Protein AF-A0A2T1E3C3-F1 (afdb_monomer_lite)

Sequence (428 aa):
MVKRLLPGGATRNLRRSLSRRQPLQRYWLIGTTAIALSVMVATPLRAATTTKIAGFFGLPIPNLPIPGGSVEDLLKGAVVDQAVKALGSTLKDDAPIESSSQATFPTVNQLPGTAFKPKAMPTTLMAQLRNATDGAVALQPGDYRIPVNVFCMKVSAHSPAGHRYLLAPLKGKWADIIVALNARSAGTTIPHPQLQVLSWNLQAGMKYEELATEQRAIVDQLLPDYKPRLSRSFYEQIESTWSQLSGTVPGLPSMDSALGRLGDVGSAIVTLRQTRDTLLRYGNNFEALSNALVLPGQANTPSDGANTPWSQISPRVYARLMTKGTYADPGELQIRVTVEAPVGLRDRHLVATTDLAGLNLAGLDLAAMPVKVPLAGLVGDPQDSSVQPLSMSPKPEDKDEDESGSGSLQIQERGFSGPQPPAPLNQV

Foldseek 3Di:
DDDDDDDDDDDDDDDDDDDDDDDDDDDDDDDDDDDDDDDDDDDPPPDDPFDDQQDQQFFDADGDDDDDDDPVVVLVVVLLVVLLVLLSCLCRAQQLWGDFLVFFFDFDPDDPDDPADADEDPPCQLVQLLPDQLSKDWDAFHKHKFKWQKEFLHFAAWAAAFFAFGKGFIDHPNLSVQLQLQSNCAAPPPDPLQSNLLNLCSSLQAALVLADPSSNVSCVVRPVVCNVVSHDGSLNVSQVSVVVSPVVRPPDDHLVVCLVVSRSSSVVSVVSVVSSVQCSVCRSPSVSSCPVGYDPDLDHDNDNSVPHTWGPPDQFKTWGWTGRHISRDMIIIMMGGALDRPPVVPPPPPPPPVVPVPDPCVPPSSSGGIDMDNQQRMKGDSSDSNHTIIGIHGYPDPPCCVPPPDPPPPVVPPDDPDDDDPDDDDDD

pLDDT: mean 75.37, std 24.37, range [26.34, 98.62]

Structure (mmCIF, N/CA/C/O backbone):
data_AF-A0A2T1E3C3-F1
#
_entry.id   AF-A0A2T1E3C3-F1
#
loop_
_atom_site.group_PDB
_atom_site.id
_atom_site.type_symbol
_atom_site.label_atom_id
_atom_site.label_alt_id
_atom_site.label_comp_id
_atom_site.label_asym_id
_atom_site.label_entity_id
_atom_site.label_seq_id
_atom_site.pdbx_PDB_ins_code
_atom_site.Cartn_x
_atom_site.Cartn_y
_atom_site.Cartn_z
_atom_site.occupancy
_atom_site.B_iso_or_equiv
_atom_site.auth_seq_id
_atom_site.auth_comp_id
_atom_site.auth_asym_id
_atom_site.auth_atom_id
_atom_site.pdbx_PDB_model_num
ATOM 1 N N . MET A 1 1 ? 68.743 18.222 -36.028 1.00 43.31 1 MET A N 1
ATOM 2 C CA . MET A 1 1 ? 68.999 18.192 -34.566 1.00 43.31 1 MET A CA 1
ATOM 3 C C . MET A 1 1 ? 67.840 17.435 -33.923 1.00 43.31 1 MET A C 1
ATOM 5 O O . MET A 1 1 ? 66.762 17.994 -33.891 1.00 43.31 1 MET A O 1
ATOM 9 N N . VAL A 1 2 ? 67.827 16.133 -33.612 1.00 39.84 2 VAL A N 1
ATOM 10 C CA . VAL A 1 2 ? 68.773 15.140 -33.044 1.00 39.84 2 VAL A CA 1
ATOM 11 C C . VAL A 1 2 ? 69.183 15.383 -31.584 1.00 39.84 2 VAL A C 1
ATOM 13 O O . VAL A 1 2 ? 70.136 16.116 -31.344 1.00 39.84 2 VAL A O 1
ATOM 16 N N . LYS A 1 3 ? 68.490 14.687 -30.661 1.00 41.00 3 LYS A N 1
ATOM 17 C CA . LYS A 1 3 ? 68.946 13.904 -29.469 1.00 41.00 3 LYS A CA 1
ATOM 18 C C . LYS A 1 3 ? 67.699 13.649 -28.590 1.00 41.00 3 LYS A C 1
ATOM 20 O O . LYS A 1 3 ? 67.070 14.617 -28.201 1.00 41.00 3 LYS A O 1
ATOM 25 N N . ARG A 1 4 ? 67.130 12.450 -28.368 1.00 51.53 4 ARG A N 1
ATOM 26 C CA . ARG A 1 4 ? 67.607 11.119 -27.903 1.00 51.53 4 ARG A CA 1
ATOM 27 C C . ARG A 1 4 ? 68.332 11.156 -26.547 1.00 51.53 4 ARG A C 1
ATOM 29 O O . ARG A 1 4 ? 69.470 11.608 -26.516 1.00 51.53 4 ARG A O 1
ATOM 36 N N . LEU A 1 5 ? 67.713 10.588 -25.497 1.00 42.06 5 LEU A N 1
ATOM 37 C CA . LEU A 1 5 ? 68.139 9.349 -24.799 1.00 42.06 5 LEU A CA 1
ATOM 38 C C . LEU A 1 5 ? 67.213 8.985 -23.601 1.00 42.06 5 LEU A C 1
ATOM 40 O O . LEU A 1 5 ? 66.893 9.824 -22.770 1.00 42.06 5 LEU A O 1
ATOM 44 N N . LEU A 1 6 ? 66.801 7.710 -23.578 1.00 49.75 6 LEU A N 1
ATOM 45 C CA . LEU A 1 6 ? 66.199 6.884 -22.501 1.00 49.75 6 LEU A CA 1
ATOM 46 C C . LEU A 1 6 ? 67.330 6.322 -21.571 1.00 49.75 6 LEU A C 1
ATOM 48 O O . LEU A 1 6 ? 68.472 6.723 -21.799 1.00 49.75 6 LEU A O 1
ATOM 52 N N . PRO A 1 7 ? 67.188 5.235 -20.755 1.00 63.25 7 PRO A N 1
ATOM 53 C CA . PRO A 1 7 ? 66.154 4.700 -19.823 1.00 63.25 7 PRO A CA 1
ATOM 54 C C . PRO A 1 7 ? 66.758 4.207 -18.461 1.00 63.25 7 PRO A C 1
ATOM 56 O O . PRO A 1 7 ? 67.967 4.243 -18.256 1.00 63.25 7 PRO A O 1
ATOM 59 N N . GLY A 1 8 ? 65.945 3.604 -17.575 1.00 31.98 8 GLY A N 1
ATOM 60 C CA . GLY A 1 8 ? 66.390 2.601 -16.578 1.00 31.98 8 GLY A CA 1
ATOM 61 C C . GLY A 1 8 ? 65.498 2.570 -15.326 1.00 31.98 8 GLY A C 1
ATOM 62 O O . GLY A 1 8 ? 65.123 3.621 -14.836 1.00 31.98 8 GLY A O 1
ATOM 63 N N . GLY A 1 9 ? 65.074 1.448 -14.743 1.00 35.84 9 GLY A N 1
ATOM 64 C CA . GLY A 1 9 ? 65.361 0.035 -14.964 1.00 35.84 9 GLY A CA 1
ATOM 65 C C . GLY A 1 9 ? 64.411 -0.822 -14.109 1.00 35.84 9 GLY A C 1
ATOM 66 O O . GLY A 1 9 ? 63.765 -0.335 -13.184 1.00 35.84 9 GLY A O 1
ATOM 67 N N . ALA A 1 10 ? 64.300 -2.096 -14.475 1.00 39.47 10 ALA A N 1
ATOM 68 C CA . ALA A 1 10 ? 63.389 -3.087 -13.912 1.00 39.47 10 ALA A CA 1
ATOM 69 C C . ALA A 1 10 ? 64.078 -4.045 -12.916 1.00 39.47 10 ALA A C 1
ATOM 71 O O . ALA A 1 10 ? 65.303 -4.066 -12.802 1.00 39.47 10 ALA A O 1
ATOM 72 N N . THR A 1 11 ? 63.258 -4.953 -12.361 1.00 39.91 11 THR A N 1
ATOM 73 C CA . THR A 1 11 ? 63.547 -6.200 -11.606 1.00 39.91 11 THR A CA 1
ATOM 74 C C . THR A 1 11 ? 63.583 -6.038 -10.072 1.00 39.91 11 THR A C 1
ATOM 76 O O . THR A 1 11 ? 64.089 -5.050 -9.572 1.00 39.91 11 THR A O 1
ATOM 79 N N . ARG A 1 12 ? 63.041 -6.945 -9.240 1.00 40.31 12 ARG A N 1
ATOM 80 C CA . ARG A 1 12 ? 62.985 -8.412 -9.363 1.00 40.31 12 ARG A CA 1
ATOM 81 C C . ARG A 1 12 ? 61.947 -9.049 -8.408 1.00 40.31 12 ARG A C 1
ATOM 83 O O . ARG A 1 12 ? 61.615 -8.504 -7.365 1.00 40.31 12 ARG A O 1
ATOM 90 N N . ASN A 1 13 ? 61.504 -10.238 -8.815 1.00 38.12 13 ASN A N 1
ATOM 91 C CA . ASN A 1 13 ? 60.530 -11.162 -8.225 1.00 38.12 13 ASN A CA 1
ATOM 92 C C . ASN A 1 13 ? 60.953 -11.881 -6.918 1.00 38.12 13 ASN A C 1
ATOM 94 O O . ASN A 1 13 ? 62.138 -11.968 -6.608 1.00 38.12 13 ASN A O 1
ATOM 98 N N . LEU A 1 14 ? 59.950 -12.579 -6.348 1.00 39.97 14 LEU A N 1
ATOM 99 C CA . LEU A 1 14 ? 59.961 -13.892 -5.657 1.00 39.97 14 LEU A CA 1
ATOM 100 C C . LEU A 1 14 ? 59.966 -13.949 -4.119 1.00 39.97 14 LEU A C 1
ATOM 102 O O . LEU A 1 14 ? 60.965 -13.643 -3.477 1.00 39.97 14 LEU A O 1
ATOM 106 N N . ARG A 1 15 ? 58.880 -14.560 -3.597 1.00 35.09 15 ARG A N 1
ATOM 107 C CA . ARG A 1 15 ? 58.702 -15.459 -2.419 1.00 35.09 15 ARG A CA 1
ATOM 108 C C . ARG A 1 15 ? 57.374 -15.094 -1.733 1.00 35.09 15 ARG A C 1
ATOM 110 O O . ARG A 1 15 ? 57.109 -13.925 -1.542 1.00 35.09 15 ARG A O 1
ATOM 117 N N . ARG A 1 16 ? 56.477 -15.987 -1.314 1.00 37.59 16 ARG A N 1
ATOM 118 C CA . ARG A 1 16 ? 56.491 -17.433 -1.049 1.00 37.59 16 ARG A CA 1
ATOM 119 C C . ARG A 1 16 ? 55.031 -17.903 -1.036 1.00 37.59 16 ARG A C 1
ATOM 121 O O . ARG A 1 16 ? 54.165 -17.201 -0.525 1.00 37.59 16 ARG A O 1
ATOM 128 N N . SER A 1 17 ? 54.791 -19.100 -1.551 1.00 40.47 17 SER A N 1
ATOM 129 C CA . SER A 1 17 ? 53.512 -19.797 -1.487 1.00 40.47 17 SER A CA 1
ATOM 130 C C . SER A 1 17 ? 53.459 -20.779 -0.309 1.00 40.47 17 SER A C 1
ATOM 132 O O . SER A 1 17 ? 54.470 -21.402 0.009 1.00 40.47 17 SER A O 1
ATOM 134 N N . LEU A 1 18 ? 52.230 -21.009 0.162 1.00 39.06 18 LEU A N 1
ATOM 135 C CA . LEU A 1 18 ? 51.668 -22.247 0.724 1.00 39.06 18 LEU A CA 1
ATOM 136 C C . LEU A 1 18 ? 51.805 -22.579 2.221 1.00 39.06 18 LEU A C 1
ATOM 138 O O . LEU A 1 18 ? 52.882 -22.617 2.805 1.00 39.06 18 LEU A O 1
ATOM 142 N N . SER A 1 19 ? 50.638 -23.021 2.719 1.00 38.38 19 SER A N 1
ATOM 143 C CA . SER A 1 19 ? 50.388 -24.071 3.718 1.00 38.38 19 SER A CA 1
ATOM 144 C C . SER A 1 19 ? 49.860 -23.605 5.080 1.00 38.38 19 SER A C 1
ATOM 146 O O . SER A 1 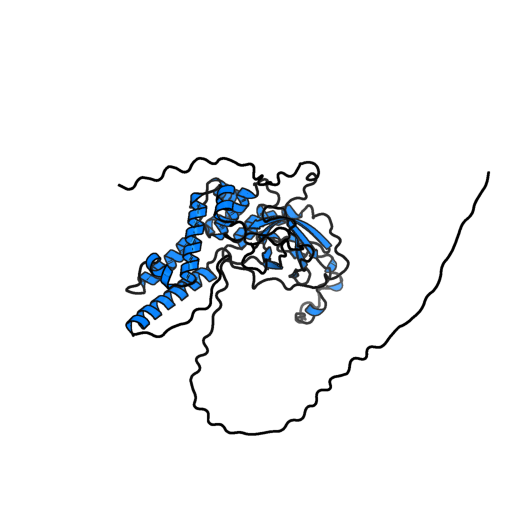19 ? 50.578 -23.620 6.078 1.00 38.38 19 SER A O 1
ATOM 148 N N . ARG A 1 20 ? 48.548 -23.331 5.161 1.00 38.62 20 ARG A N 1
ATOM 149 C CA . ARG A 1 20 ? 47.783 -23.480 6.411 1.00 38.62 20 ARG A CA 1
ATOM 150 C C . ARG A 1 20 ? 46.943 -24.755 6.333 1.00 38.62 20 ARG A C 1
ATOM 152 O O . ARG A 1 20 ? 45.959 -24.821 5.607 1.00 38.62 20 ARG A O 1
ATOM 159 N N . ARG A 1 21 ? 47.386 -25.771 7.076 1.00 39.78 21 ARG A N 1
ATOM 160 C CA . ARG A 1 21 ? 46.647 -27.000 7.378 1.00 39.78 21 ARG A CA 1
ATOM 161 C C . ARG A 1 21 ? 45.527 -26.668 8.371 1.00 39.78 21 ARG A C 1
ATOM 163 O O . ARG A 1 21 ? 45.810 -26.099 9.422 1.00 39.78 21 ARG A O 1
ATOM 170 N N . GLN A 1 22 ? 44.288 -27.032 8.051 1.00 47.81 22 GLN A N 1
ATOM 171 C CA . GLN A 1 22 ? 43.208 -27.166 9.033 1.00 47.81 22 GLN A CA 1
ATOM 172 C C . GLN A 1 22 ? 43.252 -28.580 9.636 1.00 47.81 22 GLN A C 1
ATOM 174 O O . GLN A 1 22 ? 43.461 -29.536 8.885 1.00 47.81 22 GLN A O 1
ATOM 179 N N . PRO A 1 23 ? 43.062 -28.752 10.955 1.00 46.34 23 PRO A N 1
ATOM 180 C CA . PRO A 1 23 ? 42.871 -30.069 11.538 1.00 46.34 23 PRO A CA 1
ATOM 181 C C . PRO A 1 23 ? 41.402 -30.508 11.473 1.00 46.34 23 PRO A C 1
ATOM 183 O O . PRO A 1 23 ? 40.484 -29.774 11.832 1.00 46.34 23 PRO A O 1
ATOM 186 N N . LEU A 1 24 ? 41.231 -31.753 11.033 1.00 36.56 24 LEU A N 1
ATOM 187 C CA . LEU A 1 24 ? 40.022 -32.567 11.089 1.00 36.56 24 LEU A CA 1
ATOM 188 C C . LEU A 1 24 ? 39.558 -32.752 12.543 1.00 36.56 24 LEU A C 1
ATOM 190 O O . LEU A 1 24 ? 40.286 -33.337 13.346 1.00 36.56 24 LEU A O 1
ATOM 194 N N . GLN A 1 25 ? 38.332 -32.336 12.868 1.00 36.66 25 GLN A N 1
ATOM 195 C CA . GLN A 1 25 ? 37.630 -32.831 14.052 1.00 36.66 25 GLN A CA 1
ATOM 196 C C . GLN A 1 25 ? 36.914 -34.138 13.696 1.00 36.66 25 GLN A C 1
ATOM 198 O O . GLN A 1 25 ? 35.995 -34.171 12.881 1.00 36.66 25 GLN A O 1
ATOM 203 N N . ARG A 1 26 ? 37.393 -35.231 14.294 1.00 37.50 26 ARG A N 1
ATOM 204 C CA . ARG A 1 26 ? 36.762 -36.552 14.287 1.00 37.50 26 ARG A CA 1
ATOM 205 C C . ARG A 1 26 ? 35.741 -36.615 15.423 1.00 37.50 26 ARG A C 1
ATOM 207 O O . ARG A 1 26 ? 36.099 -36.384 16.574 1.00 37.50 26 ARG A O 1
ATOM 214 N N . TYR A 1 27 ? 34.506 -36.972 15.089 1.00 31.00 27 TYR A N 1
ATOM 215 C CA . TYR A 1 27 ? 33.492 -37.405 16.046 1.00 31.00 27 TYR A CA 1
ATOM 216 C C . TYR A 1 27 ? 33.889 -38.763 16.639 1.00 31.00 27 TYR A C 1
ATOM 218 O O . TYR A 1 27 ? 34.127 -39.717 15.898 1.00 31.00 27 TYR A O 1
ATOM 226 N N . TRP A 1 28 ? 33.941 -38.846 17.968 1.00 28.28 28 TRP A N 1
ATOM 227 C CA . TRP A 1 28 ? 33.910 -40.103 18.711 1.00 28.28 28 TRP A CA 1
ATOM 228 C C . TRP A 1 28 ? 32.479 -40.343 19.194 1.00 28.28 28 TRP A C 1
ATOM 230 O O . TRP A 1 28 ? 31.919 -39.529 19.924 1.00 28.28 28 TRP A O 1
ATOM 240 N N . LEU A 1 29 ? 31.910 -41.469 18.768 1.00 34.97 29 LEU A N 1
ATOM 241 C CA . LEU A 1 29 ? 30.716 -42.086 19.333 1.00 34.97 29 LEU A CA 1
ATOM 242 C C . LEU A 1 29 ? 31.195 -43.127 20.354 1.00 34.97 29 LEU A C 1
ATOM 244 O O . LEU A 1 29 ? 31.812 -44.112 19.958 1.00 34.97 29 LEU A O 1
ATOM 248 N N . ILE A 1 30 ? 30.908 -42.929 21.640 1.00 33.97 30 ILE A N 1
ATOM 249 C CA . ILE A 1 30 ? 30.823 -44.011 22.632 1.00 33.97 30 ILE A CA 1
ATOM 250 C C . ILE A 1 30 ? 29.640 -43.678 23.533 1.00 33.97 30 ILE A C 1
ATOM 252 O O . ILE A 1 30 ? 29.597 -42.618 24.154 1.00 33.97 30 ILE A O 1
ATOM 256 N N . GLY A 1 31 ? 28.666 -44.583 23.557 1.00 29.95 31 GLY A N 1
ATOM 257 C CA . GLY A 1 31 ? 27.571 -44.557 24.509 1.00 29.95 31 GLY A CA 1
ATOM 258 C C . GLY A 1 31 ? 27.966 -45.214 25.824 1.00 29.95 31 GLY A C 1
ATOM 259 O O . GLY A 1 31 ? 28.730 -46.174 25.837 1.00 29.95 31 GLY A O 1
ATOM 260 N N . THR A 1 32 ? 27.360 -44.747 26.909 1.00 30.88 32 THR A N 1
ATOM 261 C CA . THR A 1 32 ? 27.139 -45.544 28.116 1.00 30.88 32 THR A CA 1
ATOM 262 C C . THR A 1 32 ? 25.839 -45.103 28.771 1.00 30.88 32 THR A C 1
ATOM 264 O O . THR A 1 32 ? 25.614 -43.929 29.051 1.00 30.88 32 THR A O 1
ATOM 267 N N . THR A 1 33 ? 24.995 -46.101 28.985 1.00 34.66 33 THR A N 1
ATOM 268 C CA . THR A 1 33 ? 23.789 -46.149 29.804 1.00 34.66 33 THR A CA 1
ATOM 269 C C . THR A 1 33 ? 24.015 -45.680 31.240 1.00 34.66 33 THR A C 1
ATOM 271 O O . THR A 1 33 ? 24.925 -46.166 31.908 1.00 34.66 33 THR A O 1
ATOM 274 N N . ALA A 1 34 ? 23.100 -44.857 31.751 1.00 29.55 34 ALA A N 1
ATOM 275 C CA . ALA A 1 34 ? 22.782 -44.788 33.174 1.00 29.55 34 ALA A CA 1
ATOM 276 C C . ALA A 1 34 ? 21.269 -44.575 33.325 1.00 29.55 34 ALA A C 1
ATOM 278 O O . ALA A 1 34 ? 20.725 -43.543 32.938 1.00 29.55 34 ALA A O 1
ATOM 279 N N . ILE A 1 35 ? 20.594 -45.600 33.847 1.00 34.34 35 ILE A N 1
ATOM 280 C CA . ILE A 1 35 ? 19.197 -45.555 34.276 1.00 34.34 35 ILE A CA 1
ATOM 281 C C . ILE A 1 35 ? 19.195 -44.914 35.664 1.00 34.34 35 ILE A C 1
ATOM 283 O O . ILE A 1 35 ? 19.694 -45.508 36.616 1.00 34.34 35 ILE A O 1
ATOM 287 N N . ALA A 1 36 ? 18.632 -43.714 35.776 1.00 28.28 36 ALA A N 1
ATOM 288 C CA . ALA A 1 36 ? 18.260 -43.114 37.050 1.00 28.28 36 ALA A CA 1
ATOM 289 C C . ALA A 1 36 ? 16.740 -42.919 37.053 1.00 28.28 36 ALA A C 1
ATOM 291 O O . ALA A 1 36 ? 16.203 -42.077 36.333 1.00 28.28 36 ALA A O 1
ATOM 292 N N . LEU A 1 37 ? 16.051 -43.751 37.838 1.00 30.80 37 LEU A N 1
ATOM 293 C CA . LEU A 1 37 ? 14.649 -43.567 38.190 1.00 30.80 37 LEU A CA 1
ATOM 294 C C . LEU A 1 37 ? 14.558 -42.355 39.126 1.00 30.80 37 LEU A C 1
ATOM 296 O O . LEU A 1 37 ? 14.934 -42.445 40.293 1.00 30.80 37 LEU A O 1
ATOM 300 N N . SER A 1 38 ? 14.032 -41.243 38.621 1.00 28.75 38 SER A N 1
ATOM 301 C CA . SER A 1 38 ? 13.602 -40.113 39.443 1.00 28.75 38 SER A CA 1
ATOM 302 C C . SER A 1 38 ? 12.091 -39.981 39.322 1.00 28.75 38 SER A C 1
ATOM 304 O O . SER A 1 38 ? 11.561 -39.654 38.263 1.00 28.75 38 SER A O 1
ATOM 306 N N . VAL A 1 39 ? 11.402 -40.255 40.427 1.00 32.38 39 VAL A N 1
ATOM 307 C CA . VAL A 1 39 ? 9.988 -39.938 40.625 1.00 32.38 39 VAL A CA 1
ATOM 308 C C . VAL A 1 39 ? 9.861 -38.415 40.616 1.00 32.38 39 VAL A C 1
ATOM 310 O O . VAL A 1 39 ? 10.292 -37.754 41.557 1.00 32.38 39 VAL A O 1
ATOM 313 N N . MET A 1 40 ? 9.298 -37.849 39.546 1.00 28.12 40 MET A N 1
ATOM 314 C CA . MET A 1 40 ? 8.889 -36.447 39.515 1.00 28.12 40 MET A CA 1
ATOM 315 C C . MET A 1 40 ? 7.369 -36.346 39.522 1.00 28.12 40 MET A C 1
ATOM 317 O O . MET A 1 40 ? 6.669 -36.854 38.649 1.00 28.12 40 MET A O 1
ATOM 321 N N . VAL A 1 41 ? 6.893 -35.674 40.564 1.00 32.25 41 VAL A N 1
ATOM 322 C CA . VAL A 1 41 ? 5.529 -35.199 40.760 1.00 32.25 41 VAL A CA 1
ATOM 323 C C . VAL A 1 41 ? 5.115 -34.365 39.547 1.00 32.25 41 VAL A C 1
ATOM 325 O O . VAL A 1 41 ? 5.776 -33.387 39.199 1.00 32.25 41 VAL A O 1
ATOM 328 N N . ALA A 1 42 ? 4.018 -34.761 38.901 1.00 29.06 42 ALA A N 1
ATOM 329 C CA . ALA A 1 42 ? 3.424 -34.028 37.795 1.00 29.06 42 ALA A CA 1
ATOM 330 C C . ALA A 1 42 ? 2.947 -32.649 38.278 1.00 29.06 42 ALA A C 1
ATOM 332 O O . ALA A 1 42 ? 1.929 -32.521 38.955 1.00 29.06 42 ALA A O 1
ATOM 333 N N . THR A 1 43 ? 3.690 -31.608 37.915 1.00 31.92 43 THR A N 1
ATOM 334 C CA . THR A 1 43 ? 3.188 -30.234 37.897 1.00 31.92 43 THR A CA 1
ATOM 335 C C . THR A 1 43 ? 2.586 -29.978 36.514 1.00 31.92 43 THR A C 1
ATOM 337 O O . THR A 1 43 ? 3.239 -30.261 35.507 1.00 31.92 43 THR A O 1
ATOM 340 N N . PRO A 1 44 ? 1.352 -29.458 36.404 1.00 32.69 44 PRO A N 1
ATOM 341 C CA . PRO A 1 44 ? 0.822 -29.048 35.116 1.00 32.69 44 PRO A CA 1
ATOM 342 C C . PRO A 1 44 ? 1.501 -27.738 34.701 1.00 32.69 44 PRO A C 1
ATOM 344 O O . PRO A 1 44 ? 1.029 -26.647 35.017 1.00 32.69 44 PRO A O 1
ATOM 347 N N . LEU A 1 45 ? 2.616 -27.834 33.972 1.00 28.52 45 LEU A N 1
ATOM 348 C CA . LEU A 1 45 ? 3.104 -26.719 33.165 1.00 28.52 45 LEU A CA 1
ATOM 349 C C . LEU A 1 45 ? 2.100 -26.489 32.028 1.00 28.52 45 LEU A C 1
ATOM 351 O O . LEU A 1 45 ? 2.133 -27.149 30.990 1.00 28.52 45 LEU A O 1
ATOM 355 N N . ARG A 1 46 ? 1.189 -25.533 32.222 1.00 32.84 46 ARG A N 1
ATOM 356 C CA . ARG A 1 46 ? 0.492 -24.891 31.107 1.00 32.84 46 ARG A CA 1
ATOM 357 C C . ARG A 1 46 ? 1.532 -24.110 30.313 1.00 32.84 46 ARG A C 1
ATOM 359 O O . ARG A 1 46 ? 1.990 -23.058 30.750 1.00 32.84 46 ARG A O 1
ATOM 366 N N . ALA A 1 47 ? 1.905 -24.632 29.150 1.00 27.80 47 ALA A N 1
ATOM 367 C CA . ALA A 1 47 ? 2.614 -23.858 28.147 1.00 27.80 47 ALA A CA 1
ATOM 368 C C . ALA A 1 47 ? 1.712 -22.688 27.721 1.00 27.80 47 ALA A C 1
ATOM 370 O O . ALA A 1 47 ? 0.663 -22.893 27.111 1.00 27.80 47 ALA A O 1
ATOM 371 N N . ALA A 1 48 ? 2.093 -21.464 28.081 1.00 29.09 48 ALA A N 1
ATOM 372 C CA . ALA A 1 48 ? 1.472 -20.265 27.546 1.00 29.09 48 ALA A CA 1
ATOM 373 C C . ALA A 1 48 ? 1.883 -20.140 26.073 1.00 29.09 48 ALA A C 1
ATOM 375 O O . ALA A 1 48 ? 3.032 -19.836 25.757 1.00 29.09 48 ALA A O 1
ATOM 376 N N . THR A 1 49 ? 0.960 -20.413 25.156 1.00 26.34 49 THR A N 1
ATOM 377 C CA . THR A 1 49 ? 1.150 -20.139 23.730 1.00 26.34 49 THR A CA 1
ATOM 378 C C . THR A 1 49 ? 1.095 -18.632 23.499 1.00 26.34 49 THR A C 1
ATOM 380 O O . THR A 1 49 ? 0.021 -18.036 23.443 1.00 26.34 49 THR A O 1
ATOM 383 N N . THR A 1 50 ? 2.264 -18.005 23.375 1.00 30.41 50 THR A N 1
ATOM 384 C CA . THR A 1 50 ? 2.405 -16.602 22.974 1.00 30.41 50 THR A CA 1
ATOM 385 C C . THR A 1 50 ? 2.012 -16.463 21.505 1.00 30.41 50 THR A C 1
ATOM 387 O O . THR A 1 50 ? 2.756 -16.862 20.609 1.00 30.41 50 THR A O 1
ATOM 390 N N . THR A 1 51 ? 0.829 -15.912 21.236 1.00 31.03 51 THR A N 1
ATOM 391 C CA . THR A 1 51 ? 0.414 -15.599 19.864 1.00 31.03 51 THR A CA 1
ATOM 392 C C . THR A 1 51 ? 0.973 -14.228 19.508 1.00 31.03 51 THR A C 1
ATOM 394 O O . THR A 1 51 ? 0.480 -13.216 19.993 1.00 31.03 51 THR A O 1
ATOM 397 N N . LYS A 1 52 ? 2.021 -14.182 18.678 1.00 35.69 52 LYS A N 1
ATOM 398 C CA . LYS A 1 52 ? 2.482 -12.922 18.082 1.00 35.69 52 LYS A CA 1
ATOM 399 C C . LYS A 1 52 ? 1.408 -12.433 17.113 1.00 35.69 52 LYS A C 1
ATOM 401 O O . LYS A 1 52 ? 1.156 -13.081 16.098 1.00 35.69 52 LYS A O 1
ATOM 406 N N . ILE A 1 53 ? 0.770 -11.312 17.426 1.00 39.28 53 ILE A N 1
ATOM 407 C CA . ILE A 1 53 ? -0.085 -10.607 16.471 1.00 39.28 53 ILE A CA 1
ATOM 408 C C . ILE A 1 53 ? 0.857 -9.937 15.464 1.00 39.28 53 ILE A C 1
ATOM 410 O O . ILE A 1 53 ? 1.786 -9.229 15.851 1.00 39.28 53 ILE A O 1
ATOM 414 N N . ALA A 1 54 ? 0.676 -10.223 14.174 1.00 41.91 54 ALA A N 1
ATOM 415 C CA . ALA A 1 54 ? 1.404 -9.527 13.122 1.00 41.91 54 ALA A CA 1
ATOM 416 C C . ALA A 1 54 ? 1.018 -8.041 13.175 1.00 41.91 54 ALA A C 1
ATOM 418 O O . ALA A 1 54 ? -0.166 -7.716 13.187 1.00 41.91 54 ALA A O 1
ATOM 419 N N . GLY A 1 55 ? 2.007 -7.149 13.272 1.00 41.91 55 GLY A N 1
ATOM 420 C CA . GLY A 1 55 ? 1.753 -5.716 13.400 1.00 41.91 55 GLY A CA 1
ATOM 421 C C . GLY A 1 55 ? 1.000 -5.161 12.189 1.00 41.91 55 GLY A C 1
ATOM 422 O O . GLY A 1 55 ? 1.360 -5.434 11.045 1.00 41.91 55 GLY A O 1
ATOM 423 N N . PHE A 1 56 ? -0.020 -4.349 12.446 1.00 46.22 56 PHE A N 1
ATOM 424 C CA . PHE A 1 56 ? -0.582 -3.424 11.462 1.00 46.22 56 PHE A CA 1
ATOM 425 C C . PHE A 1 56 ? 0.476 -2.346 11.175 1.00 46.22 56 PHE A C 1
ATOM 427 O O . PHE A 1 56 ? 1.182 -1.953 12.110 1.00 46.22 56 PHE A O 1
ATOM 434 N N . PHE A 1 57 ? 0.660 -1.916 9.918 1.00 49.00 57 PHE A N 1
ATOM 435 C CA . PHE A 1 57 ? 1.750 -1.008 9.521 1.00 49.00 57 PHE A CA 1
ATOM 436 C C . PHE A 1 57 ? 1.823 0.229 10.434 1.00 49.00 57 PHE A C 1
ATOM 438 O O . PHE A 1 57 ? 1.099 1.202 10.263 1.00 49.00 57 PHE A O 1
ATOM 445 N N . GLY A 1 58 ? 2.736 0.174 11.406 1.00 42.97 58 GLY A N 1
ATOM 446 C CA . GLY A 1 58 ? 3.070 1.279 12.289 1.00 42.97 58 GLY A CA 1
ATOM 447 C C . GLY A 1 58 ? 2.978 1.064 13.787 1.00 42.97 58 GLY A C 1
ATOM 448 O O . GLY A 1 58 ? 3.460 1.925 14.515 1.00 42.97 58 GLY A O 1
ATOM 449 N N . LEU A 1 59 ? 2.483 -0.077 14.258 1.00 43.31 59 LEU A N 1
ATOM 450 C CA . LEU A 1 59 ? 2.255 -0.271 15.689 1.00 43.31 59 LEU A CA 1
ATOM 451 C C . LEU A 1 59 ? 3.151 -1.383 16.259 1.00 43.31 59 LEU A C 1
ATOM 453 O O . LEU A 1 59 ? 2.992 -2.544 15.874 1.00 43.31 59 LEU A O 1
ATOM 457 N N . PRO A 1 60 ? 4.114 -1.064 17.146 1.00 35.56 60 PRO A N 1
ATOM 458 C CA . PRO A 1 60 ? 4.800 -2.083 17.929 1.00 35.56 60 PRO A CA 1
ATOM 459 C C . PRO A 1 60 ? 3.807 -2.693 18.932 1.00 35.56 60 PRO A C 1
ATOM 461 O O . PRO A 1 60 ? 3.177 -1.963 19.687 1.00 35.56 60 PRO A O 1
ATOM 464 N N . ILE A 1 61 ? 3.672 -4.021 18.935 1.00 38.16 61 ILE A N 1
ATOM 465 C CA . ILE A 1 61 ? 2.835 -4.787 19.880 1.00 38.16 61 ILE A CA 1
ATOM 466 C C . ILE A 1 61 ? 3.782 -5.486 20.882 1.00 38.16 61 ILE A C 1
ATOM 468 O O . ILE A 1 61 ? 4.488 -6.416 20.468 1.00 38.16 61 ILE A O 1
ATOM 472 N N . PRO A 1 62 ? 3.900 -5.047 22.154 1.00 33.53 62 PRO A N 1
ATOM 473 C CA . PRO A 1 62 ? 4.679 -5.728 23.189 1.00 33.53 62 PRO A CA 1
ATOM 474 C C . PRO A 1 62 ? 3.955 -6.950 23.794 1.00 33.53 62 PRO A C 1
ATOM 476 O O . PRO A 1 62 ? 2.740 -7.086 23.759 1.00 33.53 62 PRO A O 1
ATOM 479 N N . ASN A 1 63 ? 4.714 -7.868 24.401 1.00 30.11 63 ASN A N 1
ATOM 480 C CA . ASN A 1 63 ? 4.160 -9.062 25.056 1.00 30.11 63 ASN A CA 1
ATOM 481 C C . ASN A 1 63 ? 3.451 -8.721 26.386 1.00 30.11 63 ASN A C 1
ATOM 483 O O . ASN A 1 63 ? 4.037 -8.055 27.239 1.00 30.11 63 ASN A O 1
ATOM 487 N N . LEU A 1 64 ? 2.242 -9.256 26.601 1.00 35.44 64 LEU A N 1
ATOM 488 C CA . LEU A 1 64 ? 1.427 -9.040 27.808 1.00 35.44 64 LEU A CA 1
ATOM 489 C C . LEU A 1 64 ? 1.629 -10.132 28.888 1.00 35.44 64 LEU A C 1
ATOM 491 O O . LEU A 1 64 ? 1.536 -11.321 28.567 1.00 35.44 64 LEU A O 1
ATOM 495 N N . PRO A 1 65 ? 1.828 -9.765 30.171 1.00 33.12 65 PRO A N 1
ATOM 496 C CA . PRO A 1 65 ? 1.696 -10.664 31.318 1.00 33.12 65 PRO A CA 1
ATOM 497 C C . PRO A 1 65 ? 0.283 -10.607 31.939 1.00 33.12 65 PRO A C 1
ATOM 499 O O . PRO A 1 65 ? -0.337 -9.548 31.989 1.00 33.12 65 PRO A O 1
ATOM 502 N N . ILE A 1 66 ? -0.207 -11.739 32.461 1.00 39.97 66 ILE A N 1
ATOM 503 C CA . ILE A 1 66 ? -1.524 -11.866 33.120 1.00 39.97 66 ILE A CA 1
ATOM 504 C C . ILE A 1 66 ? -1.336 -11.953 34.650 1.00 39.97 66 ILE A C 1
ATOM 506 O O . ILE A 1 66 ? -0.653 -12.878 35.099 1.00 39.97 66 ILE A O 1
ATOM 510 N N . PRO A 1 67 ? -1.942 -11.070 35.471 1.00 39.66 67 PRO A N 1
ATOM 511 C CA . PRO A 1 67 ? -2.004 -11.223 36.926 1.00 39.66 67 PRO A CA 1
ATOM 512 C C . PRO A 1 67 ? -3.363 -11.763 37.423 1.00 39.66 67 PRO A C 1
ATOM 514 O O . PRO A 1 67 ? -4.411 -11.482 36.847 1.00 39.66 67 PRO A O 1
ATOM 517 N N . GLY A 1 68 ? -3.336 -12.541 38.513 1.00 36.84 68 GLY A N 1
ATOM 518 C CA . GLY A 1 68 ? -4.515 -13.140 39.158 1.00 36.84 68 GLY A CA 1
ATOM 519 C C . GLY A 1 68 ? -5.284 -12.179 40.078 1.00 36.84 68 GLY A C 1
ATOM 520 O O . GLY A 1 68 ? -4.674 -11.383 40.787 1.00 36.84 68 GLY A O 1
ATOM 521 N N . GLY A 1 69 ? -6.620 -12.290 40.083 1.00 39.69 69 GLY A N 1
ATOM 522 C CA . GLY A 1 69 ? -7.562 -11.464 40.857 1.00 39.69 69 GLY A CA 1
ATOM 523 C C . GLY A 1 69 ? -8.889 -12.183 41.175 1.00 39.69 69 GLY A C 1
ATOM 524 O O . GLY A 1 69 ? -9.060 -13.347 40.809 1.00 39.69 69 GLY A O 1
ATOM 525 N N . SER A 1 70 ? -9.792 -11.500 41.898 1.00 49.84 70 SER A N 1
ATOM 526 C CA . SER A 1 70 ? -11.066 -12.005 42.465 1.00 49.84 70 SER A CA 1
ATOM 527 C C . SER A 1 70 ? -12.078 -12.513 41.419 1.00 49.84 70 SER A C 1
ATOM 529 O O . SER A 1 70 ? -11.887 -12.302 40.233 1.00 49.84 70 SER A O 1
ATOM 531 N N . VAL A 1 71 ? -13.192 -13.154 41.812 1.00 50.03 71 VAL A N 1
ATOM 532 C CA . VAL A 1 71 ? -14.224 -13.652 40.861 1.00 50.03 71 VAL A CA 1
ATOM 533 C C . VAL A 1 71 ? -14.844 -12.529 40.011 1.00 50.03 71 VAL A C 1
ATOM 535 O O . VAL A 1 71 ? -15.128 -12.736 38.833 1.00 50.03 71 VAL A O 1
ATOM 538 N N . GLU A 1 72 ? -14.988 -11.321 40.557 1.00 55.78 72 GLU A N 1
ATOM 539 C CA . GLU A 1 72 ? -15.394 -10.133 39.791 1.00 55.78 72 GLU A CA 1
ATOM 540 C C . GLU A 1 72 ? -14.297 -9.651 38.836 1.00 55.78 72 GLU A C 1
ATOM 542 O O . GLU A 1 72 ? -14.600 -9.223 37.722 1.00 55.78 72 GLU A O 1
ATOM 547 N N . ASP A 1 73 ? -13.025 -9.773 39.221 1.00 61.50 73 ASP A N 1
ATOM 548 C CA . ASP A 1 73 ? -11.888 -9.493 38.337 1.00 61.50 73 ASP A CA 1
ATOM 549 C C . ASP A 1 73 ? -11.704 -10.586 37.275 1.00 61.50 73 ASP A C 1
ATOM 551 O O . ASP A 1 73 ? -11.254 -10.293 36.173 1.00 61.50 73 ASP A O 1
ATOM 555 N N . LEU A 1 74 ? -12.112 -11.826 37.560 1.00 56.50 74 LEU A N 1
ATOM 556 C CA . LEU A 1 74 ? -12.145 -12.943 36.615 1.00 56.50 74 LEU A CA 1
ATOM 557 C C . LEU A 1 74 ? -13.262 -12.762 35.587 1.00 56.50 74 LEU A C 1
ATOM 559 O O . LEU A 1 74 ? -13.030 -12.987 34.402 1.00 56.50 74 LEU A O 1
ATOM 563 N N . LEU A 1 75 ? -14.451 -12.317 36.008 1.00 58.62 75 LEU A N 1
ATOM 564 C CA . LEU A 1 75 ? -15.543 -11.979 35.089 1.00 58.62 75 LEU A CA 1
ATOM 565 C C . LEU A 1 75 ? -15.183 -10.759 34.232 1.00 58.62 75 LEU A C 1
ATOM 567 O O . LEU A 1 75 ? -15.363 -10.794 33.017 1.00 58.62 75 LEU A O 1
ATOM 571 N N . LYS A 1 76 ? -14.592 -9.713 34.826 1.00 73.19 76 LYS A N 1
ATOM 572 C CA . LYS A 1 76 ? -14.061 -8.564 34.072 1.00 73.19 76 LYS A CA 1
ATOM 573 C C . LYS A 1 76 ? -12.921 -8.977 33.136 1.00 73.19 76 LYS A C 1
ATOM 575 O O . LYS A 1 76 ? -12.872 -8.494 32.010 1.00 73.19 76 LYS A O 1
ATOM 580 N N . GLY A 1 77 ? -12.053 -9.889 33.570 1.00 78.19 77 GLY A N 1
ATOM 581 C CA . GLY A 1 77 ? -10.954 -10.439 32.778 1.00 78.19 77 GLY A CA 1
ATOM 582 C C . GLY A 1 77 ? -11.450 -11.218 31.563 1.00 78.19 77 GLY A C 1
ATOM 583 O O . GLY A 1 77 ? -11.055 -10.909 30.447 1.00 78.19 77 GLY A O 1
ATOM 584 N N . ALA A 1 78 ? -12.400 -12.138 31.748 1.00 82.75 78 ALA A N 1
ATOM 585 C CA . ALA A 1 78 ? -12.974 -12.924 30.655 1.00 82.75 78 ALA A CA 1
ATOM 586 C C . ALA A 1 78 ? -13.665 -12.046 29.593 1.00 82.75 78 ALA A C 1
ATOM 588 O O . ALA A 1 78 ? -13.541 -12.301 28.394 1.00 82.75 78 ALA A O 1
ATOM 589 N N . VAL A 1 79 ? -14.358 -10.987 30.025 1.00 85.69 79 VAL A N 1
ATOM 590 C CA . VAL A 1 79 ? -14.988 -10.011 29.124 1.00 85.69 79 VAL A CA 1
ATOM 591 C C . VAL A 1 79 ? -13.942 -9.225 28.327 1.00 85.69 79 VAL A C 1
ATOM 593 O O . VAL A 1 79 ? -14.086 -9.062 27.113 1.00 85.69 79 VAL A O 1
ATOM 596 N N . VAL A 1 80 ? -12.872 -8.767 28.983 1.00 86.25 80 VAL A N 1
ATOM 597 C CA . VAL A 1 80 ? -11.756 -8.078 28.317 1.00 86.25 80 VAL A CA 1
ATOM 598 C C . VAL A 1 80 ? -11.049 -9.012 27.333 1.00 86.25 80 VAL A C 1
ATOM 600 O O . VAL A 1 80 ? -10.808 -8.607 26.200 1.00 86.25 80 VAL A O 1
ATOM 603 N N . ASP A 1 81 ? -10.801 -10.269 27.698 1.00 87.94 81 ASP A N 1
ATOM 604 C CA . ASP A 1 81 ? -10.164 -11.257 26.822 1.00 87.94 81 ASP A CA 1
ATOM 605 C C . ASP A 1 81 ? -11.001 -11.534 25.568 1.00 87.94 81 ASP A C 1
ATOM 607 O O . ASP A 1 81 ? -10.469 -11.618 24.457 1.00 87.94 81 ASP A O 1
ATOM 611 N N . GLN A 1 82 ? -12.327 -11.635 25.715 1.00 89.38 82 GLN A N 1
ATOM 612 C CA . GLN A 1 82 ? -13.231 -11.798 24.579 1.00 89.38 82 GLN A CA 1
ATOM 613 C C . GLN A 1 82 ? -13.207 -10.569 23.661 1.00 89.38 82 GLN A C 1
ATOM 615 O O . GLN A 1 82 ? -13.164 -10.727 22.438 1.00 89.38 82 GLN A O 1
ATOM 620 N N . ALA A 1 83 ? -13.176 -9.362 24.230 1.00 90.88 83 ALA A N 1
ATOM 621 C CA . ALA A 1 83 ? -13.054 -8.121 23.473 1.00 90.88 83 ALA A CA 1
ATOM 622 C C . ALA A 1 83 ? -11.719 -8.022 22.725 1.00 90.88 83 ALA A C 1
ATOM 624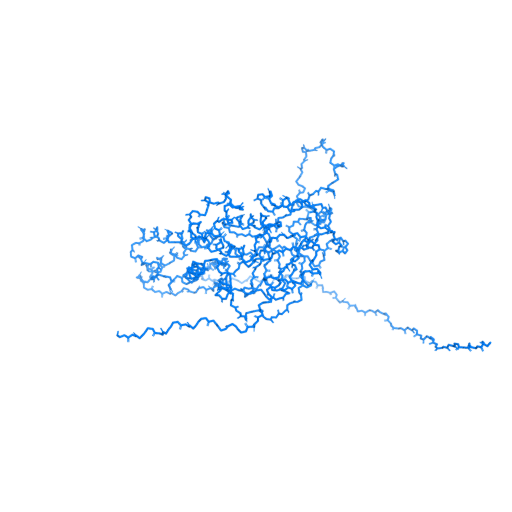 O O . ALA A 1 83 ? -11.711 -7.770 21.520 1.00 90.88 83 ALA A O 1
ATOM 625 N N . VAL A 1 84 ? -10.602 -8.292 23.408 1.00 92.38 84 VAL A N 1
ATOM 626 C CA . VAL A 1 84 ? -9.257 -8.331 22.817 1.00 92.38 84 VAL A CA 1
ATOM 627 C C . VAL A 1 84 ? -9.202 -9.352 21.686 1.00 92.38 84 VAL A C 1
ATOM 629 O O . VAL A 1 84 ? -8.673 -9.050 20.620 1.00 92.38 84 VAL A O 1
ATOM 632 N N . LYS A 1 85 ? -9.789 -10.539 21.866 1.00 93.50 85 LYS A N 1
ATOM 633 C CA . LYS A 1 85 ? -9.821 -11.575 20.829 1.00 93.50 85 LYS A CA 1
ATOM 634 C C . LYS A 1 85 ? -10.651 -11.157 19.613 1.00 93.50 85 LYS A C 1
ATOM 636 O O . LYS A 1 85 ? -10.182 -11.310 18.488 1.00 93.50 85 LYS A O 1
ATOM 641 N N . ALA A 1 86 ? -11.866 -10.648 19.820 1.00 93.56 86 ALA A N 1
ATOM 642 C CA . ALA A 1 86 ? -12.768 -10.270 18.730 1.00 93.56 86 ALA A CA 1
ATOM 643 C C . ALA A 1 86 ? -12.220 -9.083 17.922 1.00 93.56 86 ALA A C 1
ATOM 645 O O . ALA A 1 86 ? -12.129 -9.142 16.692 1.00 93.56 86 ALA A O 1
ATOM 646 N N . LEU A 1 87 ? -11.791 -8.028 18.618 1.00 94.19 87 LEU A N 1
ATOM 647 C CA . LEU A 1 87 ? -11.180 -6.861 17.992 1.00 94.19 87 LEU A CA 1
ATOM 648 C C . LEU A 1 87 ? -9.816 -7.193 17.392 1.00 94.19 87 LEU A C 1
ATOM 650 O O . LEU A 1 87 ? -9.521 -6.739 16.297 1.00 94.19 87 LEU A O 1
ATOM 654 N N . GLY A 1 88 ? -9.004 -8.017 18.056 1.00 93.38 88 GLY A N 1
ATOM 655 C CA . GLY A 1 88 ? -7.715 -8.469 17.535 1.00 93.38 88 GLY A CA 1
ATOM 656 C C . GLY A 1 88 ? -7.850 -9.275 16.241 1.00 93.38 88 GLY A C 1
ATOM 657 O O . GLY A 1 88 ? -7.067 -9.071 15.320 1.00 93.38 88 GLY A O 1
ATOM 658 N N . SER A 1 89 ? -8.869 -10.137 16.133 1.00 94.38 89 SER A N 1
ATOM 659 C CA . SER A 1 89 ? -9.200 -10.831 14.878 1.00 94.38 89 SER A CA 1
ATOM 660 C C . SER A 1 89 ? -9.658 -9.845 13.807 1.00 94.38 89 SER A C 1
ATOM 662 O O . SER A 1 89 ? -9.122 -9.879 12.710 1.00 94.38 89 SER A O 1
ATOM 664 N N . THR A 1 90 ? -10.535 -8.890 14.136 1.00 94.94 90 THR A N 1
ATOM 665 C CA . THR A 1 90 ? -10.941 -7.838 13.180 1.00 94.94 90 THR A CA 1
ATOM 666 C C . THR A 1 90 ? -9.731 -7.031 12.695 1.00 94.94 90 THR A C 1
ATOM 668 O O . THR A 1 90 ? -9.545 -6.840 11.499 1.00 94.94 90 THR A O 1
ATOM 671 N N . LEU A 1 91 ? -8.855 -6.602 13.608 1.00 93.69 91 LEU A N 1
ATOM 672 C CA . LEU A 1 91 ? -7.659 -5.829 13.277 1.00 93.69 91 LEU A CA 1
ATOM 673 C C . LEU A 1 91 ? -6.674 -6.595 12.397 1.00 93.69 91 LEU A C 1
ATOM 675 O O . LEU A 1 91 ? -5.946 -5.976 11.632 1.00 93.69 91 LEU A O 1
ATOM 679 N N . LYS A 1 92 ? -6.622 -7.919 12.533 1.00 90.81 92 LYS A N 1
ATOM 680 C CA . LYS A 1 92 ? -5.722 -8.774 11.766 1.00 90.81 92 LYS A CA 1
ATOM 681 C C . LYS A 1 92 ? -6.315 -9.155 10.412 1.00 90.81 92 LYS A C 1
ATOM 683 O O . LYS A 1 92 ? -5.641 -9.016 9.402 1.00 90.81 92 LYS A O 1
ATOM 688 N N . ASP A 1 93 ? -7.548 -9.644 10.409 1.00 92.50 93 ASP A N 1
ATOM 689 C CA . ASP A 1 93 ? -8.160 -10.307 9.258 1.00 92.50 93 ASP A CA 1
ATOM 690 C C . ASP A 1 93 ? -8.865 -9.304 8.324 1.00 92.50 93 ASP A C 1
ATOM 692 O O . ASP A 1 93 ? -8.977 -9.549 7.122 1.00 92.50 93 ASP A O 1
ATOM 696 N N . ASP A 1 94 ? -9.308 -8.156 8.856 1.00 95.19 94 ASP A N 1
ATOM 697 C CA . ASP A 1 94 ? -9.981 -7.103 8.086 1.00 95.19 94 ASP A CA 1
ATOM 698 C C . ASP A 1 94 ? -9.103 -5.874 7.806 1.00 95.19 94 ASP A C 1
ATOM 700 O O . ASP A 1 94 ? -9.571 -4.925 7.172 1.00 95.19 94 ASP A O 1
ATOM 704 N N . ALA A 1 95 ? -7.836 -5.893 8.233 1.00 94.44 95 ALA A N 1
ATOM 705 C CA . ALA A 1 95 ? -6.859 -4.848 7.948 1.00 94.44 95 ALA A CA 1
ATOM 706 C C . ALA A 1 95 ? -6.838 -4.489 6.450 1.00 94.44 95 ALA A C 1
ATOM 708 O O . ALA A 1 95 ? -6.601 -5.378 5.625 1.00 94.44 95 ALA A O 1
ATOM 709 N N . PRO A 1 96 ? -7.004 -3.205 6.065 1.00 96.38 96 PRO A N 1
ATOM 710 C CA . PRO A 1 96 ? -6.870 -2.789 4.672 1.00 96.38 96 PRO A CA 1
ATOM 711 C C . PRO A 1 96 ? -5.521 -3.211 4.096 1.00 96.38 96 PRO A C 1
ATOM 713 O O . PRO A 1 96 ? -5.469 -3.803 3.020 1.00 96.38 96 PRO A O 1
ATOM 716 N N . ILE A 1 97 ? -4.446 -2.975 4.852 1.00 94.19 97 ILE A N 1
ATOM 717 C CA . ILE A 1 97 ? -3.087 -3.381 4.511 1.00 94.19 97 ILE A CA 1
ATOM 718 C C . ILE A 1 97 ? -2.406 -4.000 5.743 1.00 94.19 97 ILE A C 1
ATOM 720 O O . ILE A 1 97 ? -2.505 -3.476 6.851 1.00 94.19 97 ILE A O 1
ATOM 724 N N . GLU A 1 98 ? -1.679 -5.098 5.541 1.00 90.12 98 GLU A N 1
ATOM 725 C CA . GLU A 1 98 ? -0.936 -5.831 6.575 1.00 90.12 98 GLU A CA 1
ATOM 726 C C . GLU A 1 98 ? 0.581 -5.691 6.406 1.00 90.12 98 GLU A C 1
ATOM 728 O O . GLU A 1 98 ? 1.094 -5.700 5.282 1.00 90.12 98 GLU A O 1
ATOM 733 N N . SER A 1 99 ? 1.321 -5.661 7.523 1.00 82.94 99 SER A N 1
ATOM 734 C CA . SER A 1 99 ? 2.787 -5.650 7.483 1.00 82.94 99 SER A CA 1
ATOM 735 C C . SER A 1 99 ? 3.345 -6.850 6.723 1.00 82.94 99 SER A C 1
ATOM 737 O O . SER A 1 99 ? 2.994 -8.006 6.969 1.00 82.94 99 SER A O 1
ATOM 739 N N . SER A 1 100 ? 4.270 -6.569 5.810 1.00 83.19 100 SER A N 1
ATOM 740 C CA . SER A 1 100 ? 4.887 -7.575 4.944 1.00 83.19 100 SER A CA 1
ATOM 741 C C . SER A 1 100 ? 6.257 -8.048 5.452 1.00 83.19 100 SER A C 1
ATOM 743 O O . SER A 1 100 ? 6.906 -8.863 4.796 1.00 83.19 100 SER A O 1
ATOM 745 N N . SER A 1 101 ? 6.675 -7.621 6.650 1.00 83.38 101 SER A N 1
ATOM 746 C CA . SER A 1 101 ? 8.027 -7.866 7.178 1.00 83.38 101 SER A CA 1
ATOM 747 C C . SER A 1 101 ? 8.353 -9.335 7.421 1.00 83.38 101 SER A C 1
ATOM 749 O O . SER A 1 101 ? 9.507 -9.741 7.297 1.00 83.38 101 SER A O 1
ATOM 751 N N . GLN A 1 102 ? 7.335 -10.147 7.720 1.00 85.50 102 GLN A N 1
ATOM 752 C CA . GLN A 1 102 ? 7.447 -11.603 7.878 1.00 85.50 102 GLN A CA 1
ATOM 753 C C . GLN A 1 102 ? 7.266 -12.369 6.558 1.00 85.50 102 GLN A C 1
ATOM 755 O O . GLN A 1 102 ? 7.324 -13.596 6.541 1.00 85.50 102 GLN A O 1
ATOM 760 N N . ALA A 1 103 ? 6.989 -11.664 5.462 1.00 91.31 103 ALA A N 1
ATOM 761 C CA . ALA A 1 103 ? 6.680 -12.232 4.155 1.00 91.31 103 ALA A CA 1
ATOM 762 C C . ALA A 1 103 ? 7.669 -11.777 3.074 1.00 91.31 103 ALA A C 1
ATOM 764 O O . ALA A 1 103 ? 7.346 -11.843 1.888 1.00 91.31 103 ALA A O 1
ATOM 765 N N . THR A 1 104 ? 8.856 -11.308 3.467 1.00 95.88 104 THR A N 1
ATOM 766 C CA . THR A 1 104 ? 9.898 -10.932 2.514 1.00 95.88 104 THR A CA 1
ATOM 767 C C . THR A 1 104 ? 10.311 -12.126 1.665 1.00 95.88 104 THR A C 1
ATOM 769 O O . THR A 1 104 ? 10.366 -13.274 2.119 1.00 95.88 104 THR A O 1
ATOM 772 N N . PHE A 1 105 ? 10.582 -11.859 0.392 1.00 97.00 105 PHE A N 1
ATOM 773 C CA . PHE A 1 105 ? 11.089 -12.878 -0.510 1.00 97.00 105 PHE A CA 1
ATOM 774 C C . PHE A 1 105 ? 12.494 -13.319 -0.069 1.00 97.00 105 PHE A C 1
ATOM 776 O O . PHE A 1 105 ? 13.276 -12.492 0.414 1.00 97.00 105 PHE A O 1
ATOM 783 N N . PRO A 1 106 ? 12.860 -14.597 -0.275 1.00 96.25 106 PRO A N 1
ATOM 784 C CA . PRO A 1 106 ? 14.220 -15.060 -0.036 1.00 96.25 106 PRO A CA 1
ATOM 785 C C . PRO A 1 106 ? 15.227 -14.216 -0.816 1.00 96.25 106 PRO A C 1
ATOM 787 O O . PRO A 1 106 ? 15.012 -13.908 -1.990 1.00 96.25 106 PRO A O 1
ATOM 790 N N . THR A 1 107 ? 16.340 -13.859 -0.185 1.00 95.75 107 THR A N 1
ATOM 791 C CA . THR A 1 107 ? 17.412 -13.117 -0.849 1.00 95.75 107 THR A CA 1
ATOM 792 C C . THR A 1 107 ? 18.490 -14.050 -1.387 1.00 95.75 107 THR A C 1
ATOM 794 O O . THR A 1 107 ? 18.709 -15.150 -0.877 1.00 95.75 107 THR A O 1
ATOM 797 N N . VAL A 1 108 ? 19.193 -13.598 -2.425 1.00 93.81 108 VAL A N 1
ATOM 798 C CA . VAL A 1 108 ? 20.380 -14.269 -2.958 1.00 93.81 108 VAL A CA 1
ATOM 799 C C . VAL A 1 108 ? 21.602 -13.367 -2.838 1.00 93.81 108 VAL A C 1
ATOM 801 O O . VAL A 1 108 ? 21.560 -12.181 -3.163 1.00 93.81 108 VAL A O 1
ATOM 804 N N . ASN A 1 109 ? 22.717 -13.955 -2.402 1.00 85.81 109 ASN A N 1
ATOM 805 C CA . ASN A 1 109 ? 23.996 -13.249 -2.273 1.00 85.81 109 ASN A CA 1
ATOM 806 C C . ASN A 1 109 ? 24.666 -13.003 -3.633 1.00 85.81 109 ASN A C 1
ATOM 808 O O . ASN A 1 109 ? 25.454 -12.073 -3.780 1.00 85.81 109 ASN A O 1
ATOM 812 N N . GLN A 1 110 ? 24.354 -13.834 -4.630 1.00 90.44 110 GLN A N 1
ATOM 813 C CA . GLN A 1 110 ? 24.854 -13.708 -5.991 1.00 90.44 110 GLN A CA 1
ATOM 814 C C . GLN A 1 110 ? 23.690 -13.845 -6.968 1.00 90.44 110 GLN A C 1
ATOM 816 O O . GLN A 1 110 ? 22.957 -14.833 -6.946 1.00 90.44 110 GLN A O 1
ATOM 821 N N . LEU A 1 111 ? 23.531 -12.844 -7.832 1.00 93.31 111 LEU A N 1
ATOM 822 C CA . LEU A 1 111 ? 22.525 -12.860 -8.884 1.00 93.31 111 LEU A CA 1
ATOM 823 C C . LEU A 1 111 ? 22.885 -13.936 -9.930 1.00 93.31 111 LEU A C 1
ATOM 825 O O . LEU A 1 111 ? 23.997 -13.886 -10.464 1.00 93.31 111 LEU A O 1
ATOM 829 N N . PRO A 1 112 ? 21.991 -14.888 -10.258 1.00 92.06 112 PRO A N 1
ATOM 830 C CA . PRO A 1 112 ? 22.307 -15.943 -11.220 1.00 92.06 112 PRO A CA 1
ATOM 831 C C . PRO A 1 112 ? 22.578 -15.408 -12.624 1.00 92.06 112 PRO A C 1
ATOM 833 O O . PRO A 1 112 ? 21.910 -14.478 -13.075 1.00 92.06 112 PRO A O 1
ATOM 836 N N . GLY A 1 113 ? 23.510 -16.040 -13.339 1.00 90.44 113 GLY A N 1
ATOM 837 C CA . GLY A 1 113 ? 23.891 -15.664 -14.701 1.00 90.44 113 GLY A CA 1
ATOM 838 C C . GLY A 1 113 ? 25.057 -14.673 -14.754 1.00 90.44 113 GLY A C 1
ATOM 839 O O . GLY A 1 113 ? 25.934 -14.667 -13.894 1.00 90.44 113 GLY A O 1
ATOM 840 N N . THR A 1 114 ? 25.098 -13.858 -15.808 1.00 91.94 114 THR A N 1
ATOM 841 C CA . THR A 1 114 ? 26.168 -12.877 -16.058 1.00 91.94 114 THR A CA 1
ATOM 842 C C . THR A 1 114 ? 25.980 -11.598 -15.233 1.00 91.94 114 THR A C 1
ATOM 844 O O . THR A 1 114 ? 24.990 -11.443 -14.523 1.00 91.94 114 THR A O 1
ATOM 847 N N . ALA A 1 115 ? 26.914 -10.645 -15.297 1.00 94.62 115 ALA A N 1
ATOM 848 C CA . ALA A 1 115 ? 26.734 -9.339 -14.651 1.00 94.62 115 ALA A CA 1
ATOM 849 C C . ALA A 1 115 ? 25.435 -8.644 -15.113 1.00 94.62 115 ALA A C 1
ATOM 851 O O . ALA A 1 115 ? 25.024 -8.816 -16.259 1.00 94.62 115 ALA A O 1
ATOM 852 N N . PHE A 1 116 ? 24.793 -7.876 -14.227 1.00 95.75 116 PHE A N 1
ATOM 853 C CA . PHE A 1 116 ? 23.547 -7.161 -14.527 1.00 95.75 116 PHE A CA 1
ATOM 854 C C . PHE A 1 116 ? 23.751 -6.103 -15.620 1.00 95.75 116 PHE A C 1
ATOM 856 O O . PHE A 1 116 ? 24.507 -5.149 -15.432 1.00 95.75 116 PHE A O 1
ATOM 863 N N . LYS A 1 117 ? 23.094 -6.295 -16.770 1.00 96.19 117 LYS A N 1
ATOM 864 C CA . LYS A 1 117 ? 23.197 -5.473 -17.986 1.00 96.19 117 LYS A CA 1
ATOM 865 C C . LYS A 1 117 ? 21.797 -5.080 -18.466 1.00 96.19 117 LYS A C 1
ATOM 867 O O . LYS A 1 117 ? 21.265 -5.706 -19.385 1.00 96.19 117 LYS A O 1
ATOM 872 N N . PRO A 1 118 ? 21.186 -4.075 -17.828 1.00 94.06 118 PRO A N 1
ATOM 873 C CA . PRO A 1 118 ? 19.799 -3.727 -18.073 1.00 94.06 118 PRO A CA 1
ATOM 874 C C . PRO A 1 118 ? 19.587 -3.212 -19.488 1.00 94.06 118 PRO A C 1
ATOM 876 O O . PRO A 1 118 ? 20.411 -2.479 -20.035 1.00 94.06 118 PRO A O 1
ATOM 879 N N . LYS A 1 119 ? 18.452 -3.603 -20.052 1.00 89.19 119 LYS A N 1
ATOM 880 C CA . LYS A 1 119 ? 17.920 -3.090 -21.309 1.00 89.19 119 LYS A CA 1
ATOM 881 C C . LYS A 1 119 ? 16.942 -1.954 -21.016 1.00 89.19 119 LYS A C 1
ATOM 883 O O . LYS A 1 119 ? 16.438 -1.848 -19.896 1.00 89.19 119 LYS A O 1
ATOM 888 N N . ALA A 1 120 ? 16.664 -1.156 -22.043 1.00 82.81 120 ALA A N 1
ATOM 889 C CA . ALA A 1 120 ? 15.581 -0.181 -22.007 1.00 82.81 120 ALA A CA 1
ATOM 890 C C . ALA A 1 120 ? 14.255 -0.864 -21.647 1.00 82.81 120 ALA A C 1
ATOM 892 O O . ALA A 1 120 ? 14.017 -2.029 -22.007 1.00 82.81 120 ALA A O 1
ATOM 893 N N . MET A 1 121 ? 13.397 -0.138 -20.937 1.00 85.75 121 MET A N 1
ATOM 894 C CA . MET A 1 121 ? 12.088 -0.635 -20.543 1.00 85.75 121 MET A CA 1
ATOM 895 C C . MET A 1 121 ? 11.257 -1.039 -21.779 1.00 85.75 121 MET A C 1
ATOM 897 O O . MET A 1 121 ? 11.221 -0.298 -22.766 1.00 85.75 121 MET A O 1
ATOM 901 N N . PRO A 1 122 ? 10.555 -2.193 -21.766 1.00 88.06 122 PRO A N 1
ATOM 902 C CA . PRO A 1 122 ? 9.679 -2.565 -22.871 1.00 88.06 122 PRO A CA 1
ATOM 903 C C . PRO A 1 122 ? 8.621 -1.485 -23.112 1.00 88.06 122 PRO A C 1
ATOM 905 O O . PRO A 1 122 ? 7.901 -1.106 -22.189 1.00 88.06 122 PRO A O 1
ATOM 908 N N . THR A 1 123 ? 8.458 -1.042 -24.358 1.00 87.62 123 THR A N 1
ATOM 909 C CA . THR A 1 123 ? 7.474 -0.003 -24.725 1.00 87.62 123 THR A CA 1
ATOM 910 C C . THR A 1 123 ? 6.036 -0.399 -24.381 1.00 87.62 123 THR A C 1
ATOM 912 O O . THR A 1 123 ? 5.187 0.455 -24.140 1.00 87.62 123 THR A O 1
ATOM 915 N N . THR A 1 124 ? 5.758 -1.702 -24.294 1.00 91.62 124 THR A N 1
ATOM 916 C CA . THR A 1 124 ? 4.451 -2.249 -23.917 1.00 91.62 124 THR A CA 1
ATOM 917 C C . THR A 1 124 ? 4.208 -2.307 -22.408 1.00 91.62 124 THR A C 1
ATOM 919 O O . THR A 1 124 ? 3.081 -2.582 -22.008 1.00 91.62 124 THR A O 1
ATOM 922 N N . LEU A 1 125 ? 5.222 -2.097 -21.558 1.00 92.62 125 LEU A N 1
ATOM 923 C CA . LEU A 1 125 ? 5.133 -2.333 -20.108 1.00 92.62 125 LEU A CA 1
ATOM 924 C C . LEU A 1 125 ? 3.994 -1.527 -19.461 1.00 92.62 125 LEU A C 1
ATOM 926 O O . LEU A 1 125 ? 3.160 -2.090 -18.758 1.00 92.62 125 LEU A O 1
ATOM 930 N N . MET A 1 126 ? 3.915 -0.228 -19.756 1.00 92.00 126 MET A N 1
ATOM 931 C CA . MET A 1 126 ? 2.883 0.666 -19.209 1.00 92.00 126 MET A CA 1
ATOM 932 C C . MET A 1 126 ? 1.471 0.275 -19.661 1.00 92.00 126 MET A C 1
ATOM 934 O O . MET A 1 126 ? 0.512 0.380 -18.900 1.00 92.00 126 MET A O 1
ATOM 938 N N . ALA A 1 127 ? 1.324 -0.179 -20.909 1.00 92.44 127 ALA A N 1
ATOM 939 C CA . ALA A 1 127 ? 0.042 -0.662 -21.416 1.00 92.44 127 ALA A CA 1
ATOM 940 C C . ALA A 1 127 ? -0.362 -1.985 -20.746 1.00 92.44 127 ALA A C 1
ATOM 942 O O . ALA A 1 127 ? -1.526 -2.155 -20.396 1.00 92.44 127 ALA A O 1
ATOM 943 N N . GLN A 1 128 ? 0.594 -2.894 -20.519 1.00 94.56 128 GLN A N 1
ATOM 944 C CA . GLN A 1 128 ? 0.339 -4.135 -19.786 1.00 94.56 128 GLN A CA 1
ATOM 945 C C . GLN A 1 128 ? -0.101 -3.852 -18.345 1.00 94.56 128 GLN A C 1
ATOM 947 O O . GLN A 1 128 ? -1.109 -4.401 -17.921 1.00 94.56 128 GLN A O 1
ATOM 952 N N . LEU A 1 129 ? 0.593 -2.963 -17.622 1.00 93.38 129 LEU A N 1
ATOM 953 C CA . LEU A 1 129 ? 0.255 -2.612 -16.235 1.00 93.38 129 LEU A CA 1
ATOM 954 C C . LEU A 1 129 ? -1.149 -2.035 -16.098 1.00 93.38 129 LEU A C 1
ATOM 956 O O . LEU A 1 129 ? -1.920 -2.509 -15.271 1.00 93.38 129 LEU A O 1
ATOM 960 N N . ARG A 1 130 ? -1.505 -1.052 -16.932 1.00 90.56 130 ARG A N 1
ATOM 961 C CA . ARG A 1 130 ? -2.821 -0.400 -16.851 1.00 90.56 130 ARG A CA 1
ATOM 962 C C . ARG A 1 130 ? -3.980 -1.361 -17.112 1.00 90.56 130 ARG A C 1
ATOM 964 O O . ARG A 1 130 ? -5.057 -1.173 -16.557 1.00 90.56 130 ARG A O 1
ATOM 971 N N . ASN A 1 131 ? -3.742 -2.396 -17.913 1.00 90.56 131 ASN A N 1
ATOM 972 C CA . ASN A 1 131 ? -4.732 -3.423 -18.227 1.00 90.56 131 ASN A CA 1
ATOM 973 C C . ASN A 1 131 ? -4.663 -4.640 -17.288 1.00 90.56 131 ASN A C 1
ATOM 975 O O . ASN A 1 131 ? -5.533 -5.508 -17.353 1.00 90.56 131 ASN A O 1
ATOM 979 N N . ALA A 1 132 ? -3.643 -4.737 -16.430 1.00 90.06 132 ALA A N 1
ATOM 980 C CA . ALA A 1 132 ? -3.481 -5.856 -15.516 1.00 90.06 132 ALA A CA 1
ATOM 981 C C . ALA A 1 132 ? -4.452 -5.730 -14.338 1.00 90.06 132 ALA A C 1
ATOM 983 O O . ALA A 1 132 ? -4.473 -4.728 -13.624 1.00 90.06 132 ALA A O 1
ATOM 984 N N . THR A 1 133 ? -5.228 -6.781 -14.089 1.00 85.44 133 THR A N 1
ATOM 985 C CA . THR A 1 133 ? -6.128 -6.849 -12.928 1.00 85.44 133 THR A CA 1
ATOM 986 C C . THR A 1 133 ? -5.379 -7.108 -11.623 1.00 85.44 133 THR A C 1
ATOM 988 O O . THR A 1 133 ? -5.867 -6.744 -10.562 1.00 85.44 133 THR A O 1
ATOM 991 N N . ASP A 1 134 ? -4.195 -7.718 -11.699 1.00 89.25 134 ASP A N 1
ATOM 992 C CA . ASP A 1 134 ? -3.358 -8.098 -10.557 1.00 89.25 134 ASP A CA 1
ATOM 993 C C . ASP A 1 134 ? -2.005 -7.370 -10.527 1.00 89.25 134 ASP A C 1
ATOM 995 O O . ASP A 1 134 ? -1.089 -7.768 -9.808 1.00 89.25 134 ASP A O 1
ATOM 999 N N . GLY A 1 135 ? -1.862 -6.316 -11.338 1.00 93.06 135 GLY A N 1
ATOM 1000 C CA . GLY A 1 135 ? -0.659 -5.487 -11.374 1.00 93.06 135 GLY A CA 1
ATOM 1001 C C . GLY A 1 135 ? 0.600 -6.195 -11.878 1.00 93.06 135 GLY A C 1
ATOM 1002 O O . GLY A 1 135 ? 1.712 -5.706 -11.648 1.00 93.06 135 GLY A O 1
ATOM 1003 N N . ALA A 1 136 ? 0.447 -7.342 -12.544 1.00 95.75 136 ALA A N 1
ATOM 1004 C CA . ALA A 1 136 ? 1.554 -8.097 -13.099 1.00 95.75 136 ALA A CA 1
ATOM 1005 C C . ALA A 1 136 ? 1.744 -7.861 -14.602 1.00 95.75 136 ALA A C 1
ATOM 1007 O O . ALA A 1 136 ? 0.796 -7.631 -15.348 1.00 95.75 136 ALA A O 1
ATOM 1008 N N . VAL A 1 137 ? 2.987 -7.991 -15.062 1.00 95.44 137 VAL A N 1
ATOM 1009 C CA . VAL A 1 137 ? 3.358 -7.890 -16.482 1.00 95.44 137 VAL A CA 1
ATOM 1010 C C . VAL A 1 137 ? 4.092 -9.131 -16.952 1.00 95.44 137 VAL A C 1
ATOM 1012 O O . VAL A 1 137 ? 4.717 -9.833 -16.158 1.00 95.44 137 VAL A O 1
ATOM 1015 N N . ALA A 1 138 ? 4.055 -9.382 -18.254 1.00 95.44 138 ALA A N 1
ATOM 1016 C CA . ALA A 1 138 ? 4.824 -10.434 -18.891 1.00 95.44 138 ALA A CA 1
ATOM 1017 C C . ALA A 1 138 ? 6.176 -9.872 -19.360 1.00 95.44 138 ALA A C 1
ATOM 1019 O O . ALA A 1 138 ? 6.235 -9.044 -20.271 1.00 95.44 138 ALA A O 1
ATOM 1020 N N . LEU A 1 139 ? 7.268 -10.334 -18.746 1.00 94.62 139 LEU A N 1
ATOM 1021 C CA . LEU A 1 139 ? 8.633 -9.962 -19.122 1.00 94.62 139 LEU A CA 1
ATOM 1022 C C . LEU A 1 139 ? 9.360 -11.135 -19.762 1.00 94.62 139 LEU A C 1
ATOM 1024 O O . LEU A 1 139 ? 9.335 -12.253 -19.253 1.00 94.62 139 LEU A O 1
ATOM 1028 N N . GLN A 1 140 ? 10.046 -10.858 -20.864 1.00 94.12 140 GLN A N 1
ATOM 1029 C CA . GLN A 1 140 ? 10.960 -11.816 -21.472 1.00 94.12 140 GLN A CA 1
ATOM 1030 C C . GLN A 1 140 ? 12.211 -12.014 -20.604 1.00 94.12 140 GLN A C 1
ATOM 1032 O O . GLN A 1 140 ? 12.509 -11.178 -19.751 1.00 94.12 140 GLN A O 1
ATOM 1037 N N . PRO A 1 141 ? 12.982 -13.094 -20.804 1.00 94.06 141 PRO A N 1
ATOM 1038 C CA . PRO A 1 141 ? 14.280 -13.227 -20.161 1.00 94.06 141 PRO A CA 1
ATOM 1039 C C . PRO A 1 141 ? 15.225 -12.070 -20.501 1.00 94.06 141 PRO A C 1
ATOM 1041 O O . PRO A 1 141 ? 15.397 -11.670 -21.658 1.00 94.06 141 PRO A O 1
ATOM 1044 N N . GLY A 1 142 ? 15.849 -11.516 -19.467 1.00 94.75 142 GLY A N 1
ATOM 1045 C CA . GLY A 1 142 ? 16.669 -10.320 -19.574 1.00 94.75 142 GLY A CA 1
ATOM 1046 C C . GLY A 1 142 ? 16.773 -9.543 -18.271 1.00 94.75 142 GLY A C 1
ATOM 1047 O O . GLY A 1 142 ? 16.192 -9.909 -17.251 1.00 94.75 142 GLY A O 1
ATOM 1048 N N . ASP A 1 143 ? 17.529 -8.456 -18.348 1.00 97.38 143 ASP A N 1
ATOM 1049 C CA . ASP A 1 143 ? 17.741 -7.508 -17.264 1.00 97.38 143 ASP A CA 1
ATOM 1050 C C . ASP A 1 143 ? 16.992 -6.213 -17.581 1.00 97.38 143 ASP A C 1
ATOM 1052 O O . ASP A 1 143 ? 17.088 -5.697 -18.697 1.00 97.38 143 ASP A O 1
ATOM 1056 N N . TYR A 1 144 ? 16.282 -5.674 -16.599 1.00 96.25 144 TYR A N 1
ATOM 1057 C CA . TYR A 1 144 ? 15.422 -4.505 -16.740 1.00 96.25 144 TYR A CA 1
ATOM 1058 C C . TYR A 1 144 ? 15.690 -3.513 -15.616 1.00 96.25 144 TYR A C 1
ATOM 1060 O O . TYR A 1 144 ? 15.775 -3.900 -14.449 1.00 96.25 144 TYR A O 1
ATOM 1068 N N . ARG A 1 145 ? 15.784 -2.232 -15.969 1.00 94.88 145 ARG A N 1
ATOM 1069 C CA . ARG A 1 145 ? 15.638 -1.118 -15.030 1.00 94.88 145 ARG A CA 1
ATOM 1070 C C . ARG A 1 145 ? 14.290 -0.478 -15.294 1.00 94.88 145 ARG A C 1
ATOM 1072 O O . ARG A 1 145 ? 14.002 -0.117 -16.429 1.00 94.88 145 ARG A O 1
ATOM 1079 N N . ILE A 1 146 ? 13.469 -0.389 -14.260 1.00 94.12 146 ILE A N 1
ATOM 1080 C CA . ILE A 1 146 ? 12.149 0.221 -14.342 1.00 94.12 146 ILE A CA 1
ATOM 1081 C C . ILE A 1 146 ? 12.149 1.379 -13.351 1.00 94.12 146 ILE A C 1
ATOM 1083 O O . ILE A 1 146 ? 12.224 1.127 -12.145 1.00 94.12 146 ILE A O 1
ATOM 1087 N N . PRO A 1 147 ? 12.104 2.634 -13.818 1.00 93.81 147 PRO A N 1
ATOM 1088 C CA . PRO A 1 147 ? 11.946 3.750 -12.907 1.00 93.81 147 PRO A CA 1
ATOM 1089 C C . PRO A 1 147 ? 10.560 3.665 -12.257 1.00 93.81 147 PRO A C 1
ATOM 1091 O O . PRO A 1 147 ? 9.580 3.265 -12.892 1.00 93.81 147 PRO A O 1
ATOM 1094 N N . VAL A 1 148 ? 10.472 4.004 -10.973 1.00 94.00 148 VAL A N 1
ATOM 1095 C CA . VAL A 1 148 ? 9.227 3.925 -10.204 1.00 94.00 148 VAL A CA 1
ATOM 1096 C C . VAL A 1 148 ? 9.003 5.191 -9.384 1.00 94.00 148 VAL A C 1
ATOM 1098 O O . VAL A 1 148 ? 9.931 5.745 -8.801 1.00 94.00 148 VAL A O 1
ATOM 1101 N N . ASN A 1 149 ? 7.748 5.609 -9.289 1.00 93.38 149 ASN A N 1
ATOM 1102 C CA . ASN A 1 149 ? 7.278 6.451 -8.201 1.00 93.38 149 ASN A CA 1
ATOM 1103 C C . ASN A 1 149 ? 7.105 5.566 -6.968 1.00 93.38 149 ASN A C 1
ATOM 1105 O O . ASN A 1 149 ? 6.460 4.520 -7.059 1.00 93.38 149 ASN A O 1
ATOM 1109 N N . VAL A 1 150 ? 7.676 5.958 -5.832 1.00 93.12 150 VAL A N 1
ATOM 1110 C CA . VAL A 1 150 ? 7.502 5.231 -4.570 1.00 93.12 150 VAL A CA 1
ATOM 1111 C C . VAL A 1 150 ? 6.435 5.909 -3.719 1.00 93.12 150 VAL A C 1
ATOM 1113 O O . VAL A 1 150 ? 6.304 7.131 -3.739 1.00 93.12 150 VAL A O 1
ATOM 1116 N N . PHE A 1 151 ? 5.657 5.115 -2.986 1.00 92.81 151 PHE A N 1
ATOM 1117 C CA . PHE A 1 151 ? 4.615 5.617 -2.099 1.00 92.81 151 PHE A CA 1
ATOM 1118 C C . PHE A 1 151 ? 4.778 5.065 -0.695 1.00 92.81 151 PHE A C 1
ATOM 1120 O O . PHE A 1 151 ? 4.926 3.862 -0.483 1.00 92.81 151 PHE A O 1
ATOM 1127 N N . CYS A 1 152 ? 4.662 5.958 0.272 1.00 91.75 152 CYS A N 1
ATOM 1128 C CA . CYS A 1 152 ? 4.670 5.674 1.691 1.00 91.75 152 CYS A CA 1
ATOM 1129 C C . CYS A 1 152 ? 3.538 4.728 2.103 1.00 91.75 152 CYS A C 1
ATOM 1131 O O . CYS A 1 152 ? 2.365 5.048 1.893 1.00 91.75 152 CYS A O 1
ATOM 1133 N N . MET A 1 153 ? 3.891 3.614 2.755 1.00 90.06 153 MET A N 1
ATOM 1134 C CA . MET A 1 153 ? 2.954 2.575 3.220 1.00 90.06 153 MET A CA 1
ATOM 1135 C C . MET A 1 153 ? 2.756 2.525 4.741 1.00 90.06 153 MET A C 1
ATOM 1137 O O . MET A 1 153 ? 2.148 1.597 5.269 1.00 90.06 153 MET A O 1
ATOM 1141 N N . LYS A 1 154 ? 3.315 3.489 5.474 1.00 84.12 154 LYS A N 1
ATOM 1142 C CA . LYS A 1 154 ? 3.145 3.593 6.924 1.00 84.12 154 LYS A CA 1
ATOM 1143 C C . LYS A 1 154 ? 2.963 5.045 7.312 1.00 84.12 154 LYS A C 1
ATOM 1145 O O . LYS A 1 154 ? 3.852 5.859 7.089 1.00 84.12 154 LYS A O 1
ATOM 1150 N N . VAL A 1 155 ? 1.846 5.352 7.947 1.00 68.62 155 VAL A N 1
ATOM 1151 C CA . VAL A 1 155 ? 1.643 6.628 8.633 1.00 68.62 155 VAL A CA 1
ATOM 1152 C C . VAL A 1 155 ? 2.578 6.647 9.851 1.00 68.62 155 VAL A C 1
ATOM 1154 O O . VAL A 1 155 ? 2.701 5.618 10.510 1.00 68.62 155 VAL A O 1
ATOM 1157 N N . SER A 1 156 ? 3.260 7.757 10.153 1.00 67.81 156 SER A N 1
ATOM 1158 C CA . SER A 1 156 ? 4.225 7.960 11.265 1.00 67.81 156 SER A CA 1
ATOM 1159 C C . SER A 1 156 ? 5.654 7.412 11.120 1.00 67.81 156 SER A C 1
ATOM 1161 O O . SER A 1 156 ? 6.406 7.437 12.091 1.00 67.81 156 SER A O 1
ATOM 1163 N N . ALA A 1 157 ? 6.075 6.957 9.938 1.00 73.12 157 ALA A N 1
ATOM 1164 C CA . ALA A 1 157 ? 7.487 6.648 9.671 1.00 73.12 157 ALA A CA 1
ATOM 1165 C C . ALA A 1 157 ? 8.055 7.522 8.552 1.00 73.12 157 ALA A C 1
ATOM 1167 O O . ALA A 1 157 ? 7.304 8.079 7.757 1.00 73.12 157 ALA A O 1
ATOM 1168 N N . HIS A 1 158 ? 9.384 7.594 8.491 1.00 77.50 158 HIS A N 1
ATOM 1169 C CA . HIS A 1 158 ? 10.132 8.274 7.438 1.00 77.50 158 HIS A CA 1
ATOM 1170 C C . HIS A 1 158 ? 11.063 7.279 6.729 1.00 77.50 158 HIS A C 1
ATOM 1172 O O . HIS A 1 158 ? 11.673 6.428 7.377 1.00 77.50 158 HIS A O 1
ATOM 1178 N N . SER A 1 159 ? 11.183 7.371 5.401 1.00 74.12 159 SER A N 1
ATOM 1179 C CA . SER A 1 159 ? 12.228 6.659 4.651 1.00 74.12 159 SER A CA 1
ATOM 1180 C C . SER A 1 159 ? 13.488 7.522 4.573 1.00 74.12 159 SER A C 1
ATOM 1182 O O . SER A 1 159 ? 13.439 8.547 3.885 1.00 74.12 159 SER A O 1
ATOM 1184 N N . PRO A 1 160 ? 14.625 7.110 5.168 1.00 73.06 160 PRO A N 1
ATOM 1185 C CA . PRO A 1 160 ? 15.881 7.815 4.965 1.00 73.06 160 PRO A CA 1
ATOM 1186 C C . PRO A 1 160 ? 16.305 7.725 3.498 1.00 73.06 160 PRO A C 1
ATOM 1188 O O . PRO A 1 160 ? 15.963 6.774 2.786 1.00 73.06 160 PRO A O 1
ATOM 1191 N N . ALA A 1 161 ? 17.107 8.693 3.060 1.00 74.88 161 ALA A N 1
ATOM 1192 C CA . ALA A 1 161 ? 17.721 8.631 1.745 1.00 74.88 161 ALA A CA 1
ATOM 1193 C C . ALA A 1 161 ? 18.626 7.395 1.615 1.00 74.88 161 ALA A C 1
ATOM 1195 O O . ALA A 1 161 ? 19.396 7.071 2.525 1.00 74.88 161 ALA A O 1
ATOM 1196 N N . GLY A 1 162 ? 18.537 6.697 0.481 1.00 72.56 162 GLY A N 1
ATOM 1197 C CA . GLY A 1 162 ? 19.418 5.560 0.209 1.00 72.56 162 GLY A CA 1
ATOM 1198 C C . GLY A 1 162 ? 19.124 4.305 1.033 1.00 72.56 162 GLY A C 1
ATOM 1199 O O . GLY A 1 162 ? 20.007 3.460 1.164 1.00 72.56 162 GLY A O 1
ATOM 1200 N N . HIS A 1 163 ? 17.940 4.159 1.638 1.00 83.00 163 HIS A N 1
ATOM 1201 C CA . HIS A 1 163 ? 17.663 2.995 2.484 1.00 83.00 163 HIS A CA 1
ATOM 1202 C C . HIS A 1 163 ? 17.673 1.663 1.718 1.00 83.00 163 HIS A C 1
ATOM 1204 O O . HIS A 1 163 ? 17.396 1.593 0.519 1.00 83.00 163 HIS A O 1
ATOM 1210 N N . ARG A 1 164 ? 17.967 0.580 2.441 1.00 88.75 164 ARG A N 1
ATOM 1211 C CA . ARG A 1 164 ? 17.930 -0.785 1.921 1.00 88.75 164 ARG A CA 1
ATOM 1212 C C . ARG A 1 164 ? 16.547 -1.392 2.127 1.00 88.75 164 ARG A C 1
ATOM 1214 O O . ARG A 1 164 ? 16.120 -1.562 3.262 1.00 88.75 164 ARG A O 1
ATOM 1221 N N . TYR A 1 165 ? 15.918 -1.836 1.044 1.00 91.12 165 TYR A N 1
ATOM 1222 C CA . TYR A 1 165 ? 14.610 -2.489 1.087 1.00 91.12 165 TYR A CA 1
ATOM 1223 C C . TYR A 1 165 ? 14.687 -3.948 0.640 1.00 91.12 165 TYR A C 1
ATOM 1225 O O . TYR A 1 165 ? 15.203 -4.256 -0.436 1.00 91.12 165 TYR A O 1
ATOM 1233 N N . LEU A 1 166 ? 14.145 -4.860 1.446 1.00 94.19 166 LEU A N 1
ATOM 1234 C CA . LEU A 1 166 ? 13.810 -6.205 0.984 1.00 94.19 166 LEU A CA 1
ATOM 1235 C C . LEU A 1 166 ? 12.469 -6.164 0.264 1.00 94.19 166 LEU A C 1
ATOM 1237 O O . LEU A 1 166 ? 11.579 -5.430 0.672 1.00 94.19 166 LEU A O 1
ATOM 1241 N N . LEU A 1 167 ? 12.295 -6.951 -0.793 1.00 96.94 167 LEU A N 1
ATOM 1242 C CA . LEU A 1 167 ? 10.991 -7.017 -1.441 1.00 96.94 167 LEU A CA 1
ATOM 1243 C C . LEU A 1 167 ? 10.081 -8.003 -0.710 1.00 96.94 167 LEU A C 1
ATOM 1245 O O . LEU A 1 167 ? 10.517 -9.072 -0.279 1.00 96.94 167 LEU A O 1
ATOM 1249 N N . ALA A 1 168 ? 8.803 -7.662 -0.633 1.00 97.12 168 ALA A N 1
ATOM 1250 C CA . ALA A 1 168 ? 7.733 -8.507 -0.125 1.00 97.12 168 ALA A CA 1
ATOM 1251 C C . ALA A 1 168 ? 6.465 -8.314 -0.979 1.00 97.12 168 ALA A C 1
ATOM 1253 O O . ALA A 1 168 ? 6.337 -7.283 -1.650 1.00 97.12 168 ALA A O 1
ATOM 1254 N N . PRO A 1 169 ? 5.528 -9.277 -0.999 1.00 96.62 169 PRO A N 1
ATOM 1255 C CA . PRO A 1 169 ? 4.216 -9.058 -1.588 1.00 96.62 169 PRO A CA 1
ATOM 1256 C C . PRO A 1 169 ? 3.375 -8.172 -0.667 1.00 96.62 169 PRO A C 1
ATOM 1258 O O . PRO A 1 169 ? 3.387 -8.360 0.550 1.00 96.62 169 PRO A O 1
ATOM 1261 N N . LEU A 1 170 ? 2.603 -7.255 -1.247 1.00 94.88 170 LEU A N 1
ATOM 1262 C CA . LEU A 1 170 ? 1.601 -6.491 -0.511 1.00 94.88 170 LEU A CA 1
ATOM 1263 C C . LEU A 1 170 ? 0.497 -7.424 0.025 1.00 94.88 170 LEU A C 1
ATOM 1265 O O . LEU A 1 170 ? 0.056 -8.340 -0.672 1.00 94.88 170 LEU A O 1
ATOM 1269 N N . LYS A 1 171 ? 0.050 -7.192 1.264 1.00 94.62 171 LYS A N 1
ATOM 1270 C CA . LYS A 1 171 ? -0.960 -8.004 1.965 1.00 94.62 171 LYS A CA 1
ATOM 1271 C C . LYS A 1 171 ? -2.035 -7.143 2.620 1.00 94.62 171 LYS A C 1
ATOM 1273 O O . LYS A 1 171 ? -1.847 -5.938 2.771 1.00 94.62 171 LYS A O 1
ATOM 1278 N N . GLY A 1 172 ? -3.137 -7.776 3.013 1.00 95.12 172 GLY A N 1
ATOM 1279 C CA . GLY A 1 172 ? -4.320 -7.139 3.587 1.00 95.12 172 GLY A CA 1
ATOM 1280 C C . GLY A 1 172 ? -5.531 -7.177 2.658 1.00 95.12 172 GLY A C 1
ATOM 1281 O O . GLY A 1 172 ? -5.435 -7.496 1.469 1.00 95.12 172 GLY A O 1
ATOM 1282 N N . LYS A 1 173 ? -6.693 -6.836 3.212 1.00 96.44 173 LYS A N 1
ATOM 1283 C CA . LYS A 1 173 ? -8.004 -6.932 2.559 1.00 96.44 173 LYS A CA 1
ATOM 1284 C C . LYS A 1 173 ? -8.149 -6.019 1.342 1.00 96.44 173 LYS A C 1
ATOM 1286 O O . LYS A 1 173 ? -8.970 -6.300 0.468 1.00 96.44 173 LYS A O 1
ATOM 1291 N N . TRP A 1 174 ? -7.403 -4.917 1.302 1.00 97.31 174 TRP A N 1
ATOM 1292 C CA . TRP A 1 174 ? -7.398 -3.917 0.227 1.00 97.31 174 TRP A CA 1
ATOM 1293 C C . TRP A 1 174 ? -6.053 -3.870 -0.515 1.00 97.31 174 TRP A C 1
ATOM 1295 O O . TRP A 1 174 ? -5.793 -2.928 -1.265 1.00 97.31 174 TRP A O 1
ATOM 1305 N N . ALA A 1 175 ? -5.196 -4.885 -0.347 1.00 96.75 175 ALA A N 1
ATOM 1306 C CA . ALA A 1 175 ? -3.922 -4.968 -1.056 1.00 96.75 175 ALA A CA 1
ATOM 1307 C C . ALA A 1 175 ? -4.109 -4.882 -2.575 1.00 96.75 175 ALA A C 1
ATOM 1309 O O . ALA A 1 175 ? -3.419 -4.118 -3.239 1.00 96.75 175 ALA A O 1
ATOM 1310 N N . ASP A 1 176 ? -5.084 -5.599 -3.124 1.00 97.50 176 ASP A N 1
ATOM 1311 C CA . ASP A 1 176 ? -5.407 -5.576 -4.551 1.00 97.50 176 ASP A CA 1
ATOM 1312 C C . ASP A 1 176 ? -5.902 -4.207 -5.050 1.00 97.50 176 ASP A C 1
ATOM 1314 O O . ASP A 1 176 ? -5.599 -3.830 -6.180 1.00 97.50 176 ASP A O 1
ATOM 1318 N N . ILE A 1 177 ? -6.569 -3.417 -4.201 1.00 98.00 177 ILE A N 1
ATOM 1319 C CA . ILE A 1 177 ? -6.956 -2.031 -4.513 1.00 98.00 177 ILE A CA 1
ATOM 1320 C C . ILE A 1 177 ? -5.708 -1.150 -4.665 1.00 98.00 177 ILE A C 1
ATOM 1322 O O . ILE A 1 177 ? -5.597 -0.396 -5.632 1.00 98.00 177 ILE A O 1
ATOM 1326 N N . ILE A 1 178 ? -4.740 -1.269 -3.750 1.00 97.56 178 ILE A N 1
ATOM 1327 C CA . ILE A 1 178 ? -3.462 -0.544 -3.838 1.00 97.56 178 ILE A CA 1
ATOM 1328 C C . ILE A 1 178 ? -2.633 -1.033 -5.032 1.00 97.56 178 ILE A C 1
ATOM 1330 O O . ILE A 1 178 ? -2.056 -0.215 -5.746 1.00 97.56 178 ILE A O 1
ATOM 1334 N N . VAL A 1 179 ? -2.607 -2.343 -5.304 1.00 97.75 179 VAL A N 1
ATOM 1335 C CA . VAL A 1 179 ? -1.964 -2.900 -6.506 1.00 97.75 179 VAL A CA 1
ATOM 1336 C C . VAL A 1 179 ? -2.584 -2.300 -7.767 1.00 97.75 179 VAL A C 1
ATOM 1338 O O . VAL A 1 179 ? -1.856 -1.869 -8.662 1.00 97.75 179 VAL A O 1
ATOM 1341 N N . ALA A 1 180 ? -3.914 -2.220 -7.836 1.00 97.88 180 ALA A N 1
ATOM 1342 C CA . ALA A 1 180 ? -4.613 -1.605 -8.955 1.00 97.88 180 ALA A CA 1
ATOM 1343 C C . ALA A 1 180 ? -4.308 -0.105 -9.064 1.00 97.88 180 ALA A C 1
ATOM 1345 O O . ALA A 1 180 ? -4.072 0.374 -10.171 1.00 97.88 180 ALA A O 1
ATOM 1346 N N . LEU A 1 181 ? -4.241 0.629 -7.946 1.00 97.56 181 LEU A N 1
ATOM 1347 C CA . LEU A 1 181 ? -3.855 2.042 -7.938 1.00 97.56 181 LEU A CA 1
ATOM 1348 C C . LEU A 1 181 ? -2.445 2.218 -8.506 1.00 97.56 181 LEU A C 1
ATOM 1350 O O . LEU A 1 181 ? -2.248 3.009 -9.427 1.00 97.56 181 LEU A O 1
ATOM 1354 N N . ASN A 1 182 ? -1.480 1.440 -8.017 1.00 97.12 182 ASN A N 1
ATOM 1355 C CA . ASN A 1 182 ? -0.093 1.471 -8.474 1.00 97.12 182 ASN A CA 1
ATOM 1356 C C . ASN A 1 182 ? 0.031 1.102 -9.961 1.00 97.12 182 ASN A C 1
ATOM 1358 O O . ASN A 1 182 ? 0.758 1.759 -10.704 1.00 97.12 182 ASN A O 1
ATOM 1362 N N . ALA A 1 183 ? -0.698 0.085 -10.423 1.00 96.88 183 ALA A N 1
ATOM 1363 C CA . ALA A 1 183 ? -0.653 -0.364 -11.812 1.00 96.88 183 ALA A CA 1
ATOM 1364 C C . ALA A 1 183 ? -1.330 0.622 -12.778 1.00 96.88 183 ALA A C 1
ATOM 1366 O O . ALA A 1 183 ? -0.797 0.910 -13.849 1.00 96.88 183 ALA A O 1
ATOM 1367 N N . ARG A 1 184 ? -2.500 1.154 -12.406 1.00 96.31 184 ARG A N 1
ATOM 1368 C CA . ARG A 1 184 ? -3.328 2.002 -13.278 1.00 96.31 184 ARG A CA 1
ATOM 1369 C C . ARG A 1 184 ? -2.892 3.468 -13.271 1.00 96.31 184 ARG A C 1
ATOM 1371 O O . ARG A 1 184 ? -3.140 4.164 -14.251 1.00 96.31 184 ARG A O 1
ATOM 1378 N N . SER A 1 185 ? -2.192 3.920 -12.226 1.00 95.00 185 SER A N 1
ATOM 1379 C CA . SER A 1 185 ? -1.547 5.243 -12.191 1.00 95.00 185 SER A CA 1
ATOM 1380 C C . SER A 1 185 ? -0.246 5.318 -13.000 1.00 95.00 185 SER A C 1
ATOM 1382 O O . SER A 1 185 ? 0.227 6.422 -13.287 1.00 95.00 185 SER A O 1
ATOM 1384 N N . ALA A 1 186 ? 0.306 4.173 -13.420 1.00 92.56 186 ALA A N 1
ATOM 1385 C CA . ALA A 1 186 ? 1.543 4.104 -14.190 1.00 92.56 186 ALA A CA 1
ATOM 1386 C C . ALA A 1 186 ? 1.434 4.906 -15.501 1.00 92.56 186 ALA A C 1
ATOM 1388 O O . ALA A 1 186 ? 0.582 4.636 -16.355 1.00 92.56 186 ALA A O 1
ATOM 1389 N N . GLY A 1 187 ? 2.297 5.915 -15.655 1.00 86.56 187 GLY A N 1
ATOM 1390 C CA . GLY A 1 187 ? 2.306 6.810 -16.819 1.00 86.56 187 GLY A CA 1
ATOM 1391 C C . GLY A 1 187 ? 1.115 7.769 -16.922 1.00 86.56 187 GLY A C 1
ATOM 1392 O O . GLY A 1 187 ? 0.868 8.305 -18.002 1.00 86.56 187 GLY A O 1
ATOM 1393 N N . THR A 1 188 ? 0.360 7.977 -15.841 1.00 91.94 188 THR A N 1
ATOM 1394 C CA . THR A 1 188 ? -0.648 9.046 -15.775 1.00 91.94 188 THR A CA 1
ATOM 1395 C C . THR A 1 188 ? -0.004 10.403 -15.490 1.00 91.94 188 THR A C 1
ATOM 1397 O O . THR A 1 188 ? 1.126 10.483 -15.017 1.00 91.94 188 THR A O 1
ATOM 1400 N N . THR A 1 189 ? -0.742 11.483 -15.748 1.00 92.69 189 THR A N 1
ATOM 1401 C CA . THR A 1 189 ? -0.343 12.858 -15.402 1.00 92.69 189 THR A CA 1
ATOM 1402 C C . THR A 1 189 ? -0.831 13.281 -14.013 1.00 92.69 189 THR A C 1
ATOM 1404 O O . THR A 1 189 ? -0.800 14.467 -13.689 1.00 92.69 189 THR A O 1
ATOM 1407 N N . ILE A 1 190 ? -1.349 12.346 -13.206 1.00 94.81 190 ILE A N 1
ATOM 1408 C CA . ILE A 1 190 ? -1.846 12.654 -11.863 1.00 94.81 190 ILE A CA 1
ATOM 1409 C C . ILE A 1 190 ? -0.632 12.933 -10.967 1.00 94.81 190 ILE A C 1
ATOM 1411 O O . ILE A 1 190 ? 0.261 12.086 -10.889 1.00 94.81 190 ILE A O 1
ATOM 1415 N N . PRO A 1 191 ? -0.576 14.088 -10.278 1.00 93.69 191 PRO A N 1
ATOM 1416 C CA . PRO A 1 191 ? 0.561 14.420 -9.431 1.00 93.69 191 PRO A CA 1
ATOM 1417 C C . PRO A 1 191 ? 0.782 13.385 -8.324 1.00 93.69 191 PRO A C 1
ATOM 1419 O O . PRO A 1 191 ? -0.166 12.979 -7.646 1.00 93.69 191 PRO A O 1
ATOM 1422 N N . HIS A 1 192 ? 2.047 13.023 -8.083 1.00 92.75 192 HIS A N 1
ATOM 1423 C CA . HIS A 1 192 ? 2.442 12.111 -7.000 1.00 92.75 192 HIS A CA 1
ATOM 1424 C C . HIS A 1 192 ? 1.827 12.478 -5.635 1.00 92.75 192 HIS A C 1
ATOM 1426 O O . HIS A 1 192 ? 1.243 11.581 -5.026 1.00 92.75 192 HIS A O 1
ATOM 1432 N N . PRO A 1 193 ? 1.813 13.757 -5.192 1.00 93.88 193 PRO A N 1
ATOM 1433 C CA . PRO A 1 193 ? 1.160 14.152 -3.942 1.00 93.88 193 PRO A CA 1
ATOM 1434 C C . PRO A 1 193 ? -0.302 13.704 -3.825 1.00 93.88 193 PRO A C 1
ATOM 1436 O O . PRO A 1 193 ? -0.730 13.252 -2.765 1.00 93.88 193 PRO A O 1
ATOM 1439 N N . GLN A 1 194 ? -1.072 13.771 -4.917 1.00 96.25 194 GLN A N 1
ATOM 1440 C CA . GLN A 1 194 ? -2.478 13.361 -4.907 1.00 96.25 194 GLN A CA 1
ATOM 1441 C C . GLN A 1 194 ? -2.612 11.839 -4.806 1.00 96.25 194 GLN A C 1
ATOM 1443 O O . GLN A 1 194 ? -3.436 11.348 -4.035 1.00 96.25 194 GLN A O 1
ATOM 1448 N N . LEU A 1 195 ? -1.773 11.086 -5.525 1.00 96.06 195 LEU A N 1
ATOM 1449 C CA . LEU A 1 195 ? -1.732 9.623 -5.435 1.00 96.06 195 LEU A CA 1
ATOM 1450 C C . LEU A 1 195 ? -1.271 9.147 -4.048 1.00 96.06 195 LEU A C 1
ATOM 1452 O O . LEU A 1 195 ? -1.815 8.180 -3.518 1.00 96.06 195 LEU A O 1
ATOM 1456 N N . GLN A 1 196 ? -0.317 9.846 -3.429 1.00 94.81 196 GLN A N 1
ATOM 1457 C CA . GLN A 1 196 ? 0.159 9.546 -2.081 1.00 94.81 196 GLN A CA 1
ATOM 1458 C C . GLN A 1 196 ? -0.939 9.750 -1.032 1.00 94.81 196 GLN A C 1
ATOM 1460 O O . GLN A 1 196 ? -1.111 8.900 -0.156 1.00 94.81 196 GLN A O 1
ATOM 1465 N N . VAL A 1 197 ? -1.714 10.835 -1.140 1.00 96.06 197 VAL A N 1
ATOM 1466 C CA . VAL A 1 197 ? -2.870 11.065 -0.265 1.00 96.06 197 VAL A CA 1
ATOM 1467 C C . VAL A 1 197 ? -3.943 9.995 -0.484 1.00 96.06 197 VAL A C 1
ATOM 1469 O O . VAL A 1 197 ? -4.469 9.476 0.503 1.00 96.06 197 VAL A O 1
ATOM 1472 N N . LEU A 1 198 ? -4.234 9.594 -1.731 1.00 97.75 198 LEU A N 1
ATOM 1473 C CA . LEU A 1 198 ? -5.164 8.483 -1.983 1.00 97.75 198 LEU A CA 1
ATOM 1474 C C . LEU A 1 198 ? -4.688 7.202 -1.301 1.00 97.75 198 LEU A C 1
ATOM 1476 O O . LEU A 1 198 ? -5.455 6.529 -0.616 1.00 97.75 198 LEU A O 1
ATOM 1480 N N . SER A 1 199 ? -3.403 6.889 -1.474 1.00 96.00 199 SER A N 1
ATOM 1481 C CA . SER A 1 199 ? -2.775 5.705 -0.902 1.00 96.00 199 SER A CA 1
ATOM 1482 C C . SER A 1 199 ? -2.914 5.687 0.621 1.00 96.00 199 SER A C 1
ATOM 1484 O O . SER A 1 199 ? -3.334 4.672 1.171 1.00 96.00 199 SER A O 1
ATOM 1486 N N . TRP A 1 200 ? -2.675 6.809 1.312 1.00 95.50 200 TRP A N 1
ATOM 1487 C CA . TRP A 1 200 ? -2.883 6.894 2.764 1.00 95.50 200 TRP A CA 1
ATOM 1488 C C . TRP A 1 200 ? -4.343 6.712 3.180 1.00 95.50 200 TRP A C 1
ATOM 1490 O O . TRP A 1 200 ? -4.608 6.010 4.154 1.00 95.50 200 TRP A O 1
ATOM 1500 N N . ASN A 1 201 ? -5.294 7.286 2.440 1.00 97.25 201 ASN A N 1
ATOM 1501 C CA . ASN A 1 201 ? -6.718 7.095 2.724 1.00 97.25 201 ASN A CA 1
ATOM 1502 C C . ASN A 1 201 ? -7.132 5.620 2.586 1.00 97.25 201 ASN A C 1
ATOM 1504 O O . ASN A 1 201 ? -7.808 5.080 3.460 1.00 97.25 201 ASN A O 1
ATOM 1508 N N . LEU A 1 202 ? -6.681 4.944 1.527 1.00 97.25 202 LEU A N 1
ATOM 1509 C CA . LEU A 1 202 ? -6.948 3.520 1.321 1.00 97.25 202 LEU A CA 1
ATOM 1510 C C . LEU A 1 202 ? -6.270 2.650 2.394 1.00 97.25 202 LEU A C 1
ATOM 1512 O O . LEU A 1 202 ? -6.889 1.727 2.914 1.00 97.25 202 LEU A O 1
ATOM 1516 N N . GLN A 1 203 ? -5.036 2.969 2.793 1.00 95.06 203 GLN A N 1
ATOM 1517 C CA . GLN A 1 203 ? -4.342 2.284 3.893 1.00 95.06 203 GLN A CA 1
ATOM 1518 C C . GLN A 1 203 ? -5.060 2.449 5.241 1.00 95.06 203 GLN A C 1
ATOM 1520 O O . GLN A 1 203 ? -5.114 1.506 6.029 1.00 95.06 203 GLN A O 1
ATOM 1525 N N . ALA A 1 204 ? -5.641 3.625 5.497 1.00 95.12 204 ALA A N 1
ATOM 1526 C CA . ALA A 1 204 ? -6.456 3.893 6.682 1.00 95.12 204 ALA A CA 1
ATOM 1527 C C . ALA A 1 204 ? -7.858 3.256 6.611 1.00 95.12 204 ALA A C 1
ATOM 1529 O O . ALA A 1 204 ? -8.625 3.346 7.570 1.00 95.12 204 ALA A O 1
ATOM 1530 N N . GLY A 1 205 ? -8.204 2.606 5.496 1.00 96.94 205 GLY A N 1
ATOM 1531 C CA . GLY A 1 205 ? -9.493 1.952 5.325 1.00 96.94 205 GLY A CA 1
ATOM 1532 C C . GLY A 1 205 ? -10.647 2.933 5.146 1.00 96.94 205 GLY A C 1
ATOM 1533 O O . GLY A 1 205 ? -11.743 2.640 5.609 1.00 96.94 205 GLY A O 1
ATOM 1534 N N . MET A 1 206 ? -10.409 4.104 4.552 1.00 97.94 206 MET A N 1
ATOM 1535 C CA . MET A 1 206 ? -11.434 5.129 4.320 1.00 97.94 206 MET A CA 1
ATOM 1536 C C . MET A 1 206 ? -12.472 4.657 3.300 1.00 97.94 206 MET A C 1
ATOM 1538 O O . MET A 1 206 ? -12.108 4.126 2.247 1.00 97.94 206 MET A O 1
ATOM 1542 N N . LYS A 1 207 ? -13.760 4.893 3.574 1.00 98.06 207 LYS A N 1
ATOM 1543 C CA . LYS A 1 207 ? -14.812 4.663 2.567 1.00 98.06 207 LYS A CA 1
ATOM 1544 C C . LYS A 1 207 ? -14.865 5.807 1.556 1.00 98.06 207 LYS A C 1
ATOM 1546 O O . LYS A 1 207 ? -14.402 6.915 1.818 1.00 98.06 207 LYS A O 1
ATOM 1551 N N . TYR A 1 208 ? -15.459 5.547 0.399 1.00 98.62 208 TYR A N 1
ATOM 1552 C CA . TYR A 1 208 ? -15.522 6.461 -0.736 1.00 98.62 208 TYR A CA 1
ATOM 1553 C C . TYR A 1 208 ? -16.125 7.827 -0.372 1.00 98.62 208 TYR A C 1
ATOM 1555 O O . TYR A 1 208 ? -15.617 8.863 -0.798 1.00 98.62 208 TYR A O 1
ATOM 1563 N N . GLU A 1 209 ? -17.173 7.851 0.453 1.00 98.38 209 GLU A N 1
ATOM 1564 C CA . GLU A 1 209 ? -17.865 9.079 0.864 1.00 98.38 209 GLU A CA 1
ATOM 1565 C C . GLU A 1 209 ? -17.008 9.969 1.776 1.00 98.38 209 GLU A C 1
ATOM 1567 O O . GLU A 1 209 ? -17.231 11.177 1.835 1.00 98.38 209 GLU A O 1
ATOM 1572 N N . GLU A 1 210 ? -16.019 9.389 2.460 1.00 98.00 210 GLU A N 1
ATOM 1573 C CA . GLU A 1 210 ? -15.089 10.103 3.342 1.00 98.00 210 GLU A CA 1
ATOM 1574 C C . GLU A 1 210 ? -13.917 10.733 2.579 1.00 98.00 210 GLU A C 1
ATOM 1576 O O . GLU A 1 210 ? -13.231 11.606 3.110 1.00 98.00 210 GLU A O 1
ATOM 1581 N N . LEU A 1 211 ? -13.674 10.305 1.337 1.00 98.31 211 LEU A N 1
ATOM 1582 C CA . LEU A 1 211 ? -12.607 10.848 0.503 1.00 98.31 211 LEU A CA 1
ATOM 1583 C C . LEU A 1 211 ? -12.938 12.278 0.057 1.00 98.31 211 LEU A C 1
ATOM 1585 O O . LEU A 1 211 ? -14.086 12.596 -0.255 1.00 98.31 211 LEU A O 1
ATOM 1589 N N . ALA A 1 212 ? -11.917 13.131 -0.062 1.00 97.56 212 ALA A N 1
ATOM 1590 C CA . ALA A 1 212 ? -12.053 14.449 -0.685 1.00 97.56 212 ALA A CA 1
ATOM 1591 C C . ALA A 1 212 ? -12.528 14.341 -2.150 1.00 97.56 212 ALA A C 1
ATOM 1593 O O . ALA A 1 212 ? -12.346 13.311 -2.801 1.00 97.56 212 ALA A O 1
ATOM 1594 N N . THR A 1 213 ? -13.121 15.406 -2.697 1.00 97.62 213 THR A N 1
ATOM 1595 C CA . THR A 1 213 ? -13.687 15.403 -4.061 1.00 97.62 213 THR A CA 1
ATOM 1596 C C . THR A 1 213 ? -12.663 15.006 -5.125 1.00 97.62 213 THR A C 1
ATOM 1598 O O . THR A 1 213 ? -12.967 14.192 -5.994 1.00 97.62 213 THR A O 1
ATOM 1601 N N . GLU A 1 214 ? -11.441 15.519 -5.031 1.00 96.88 214 GLU A N 1
ATOM 1602 C CA . GLU A 1 214 ? -10.342 15.211 -5.948 1.00 96.88 214 GLU A CA 1
ATOM 1603 C C . GLU A 1 214 ? -9.937 13.737 -5.850 1.00 96.88 214 GLU A C 1
ATOM 1605 O O . GLU A 1 214 ? -9.698 13.075 -6.854 1.00 96.88 214 GLU A O 1
ATOM 1610 N N . GLN A 1 215 ? -9.927 13.198 -4.632 1.00 98.44 215 GLN A N 1
ATOM 1611 C CA . GLN A 1 215 ? -9.589 11.804 -4.362 1.00 98.44 215 GLN A CA 1
ATOM 1612 C C . GLN A 1 215 ? -10.657 10.848 -4.906 1.00 98.44 215 GLN A C 1
ATOM 1614 O O . GLN A 1 215 ? -10.332 9.834 -5.524 1.00 98.44 215 GLN A O 1
ATOM 1619 N N . ARG A 1 216 ? -11.938 11.211 -4.768 1.00 98.62 216 ARG A N 1
ATOM 1620 C CA . ARG A 1 216 ? -13.051 10.495 -5.405 1.00 98.62 216 ARG A CA 1
ATOM 1621 C C . ARG A 1 216 ? -12.932 10.478 -6.925 1.00 98.62 216 ARG A C 1
ATOM 1623 O O . ARG A 1 216 ? -13.142 9.427 -7.518 1.00 98.62 216 ARG A O 1
ATOM 1630 N N . ALA A 1 217 ? -12.532 11.591 -7.542 1.00 98.38 217 ALA A N 1
ATOM 1631 C CA . ALA A 1 217 ? -12.316 11.646 -8.987 1.00 98.38 217 ALA A CA 1
ATOM 1632 C C . ALA A 1 217 ? -11.203 10.683 -9.443 1.00 98.38 217 ALA A C 1
ATOM 1634 O O . ALA A 1 217 ? -11.358 10.005 -10.457 1.00 98.38 217 ALA A O 1
ATOM 1635 N N . ILE A 1 218 ? -10.119 10.553 -8.667 1.00 98.50 218 ILE A N 1
ATOM 1636 C CA . ILE A 1 218 ? -9.060 9.569 -8.948 1.00 98.50 218 ILE A CA 1
ATOM 1637 C C . ILE A 1 218 ? -9.593 8.136 -8.805 1.00 98.50 218 ILE A C 1
ATOM 1639 O O . ILE A 1 218 ? -9.295 7.293 -9.651 1.00 98.50 218 ILE A O 1
ATOM 1643 N N . VAL A 1 219 ? -10.403 7.846 -7.778 1.00 98.56 219 VAL A N 1
ATOM 1644 C CA . VAL A 1 219 ? -11.052 6.530 -7.619 1.00 98.56 219 VAL A CA 1
ATOM 1645 C C . VAL A 1 219 ? -11.984 6.227 -8.790 1.00 98.56 219 VAL A C 1
ATOM 1647 O O . VAL A 1 219 ? -11.919 5.132 -9.338 1.00 98.56 219 VAL A O 1
ATOM 1650 N N . ASP A 1 220 ? -12.805 7.182 -9.216 1.00 98.44 220 ASP A N 1
ATOM 1651 C CA . ASP A 1 220 ? -13.718 7.003 -10.347 1.00 98.44 220 ASP A CA 1
ATOM 1652 C C . ASP A 1 220 ? -12.961 6.769 -11.662 1.00 98.44 220 ASP A C 1
ATOM 1654 O O . ASP A 1 220 ? -13.388 5.969 -12.493 1.00 98.44 220 ASP A O 1
ATOM 1658 N N . GLN A 1 221 ? -11.811 7.425 -11.833 1.00 97.62 221 GLN A N 1
ATOM 1659 C CA . GLN A 1 221 ? -10.971 7.276 -13.017 1.00 97.62 221 GLN A CA 1
ATOM 1660 C C . GLN A 1 221 ? -10.182 5.959 -13.027 1.00 97.62 221 GLN A C 1
ATOM 1662 O O . GLN A 1 221 ? -10.110 5.291 -14.057 1.00 97.62 221 GLN A O 1
ATOM 1667 N N . LEU A 1 222 ? -9.529 5.607 -11.916 1.00 96.88 222 LEU A N 1
ATOM 1668 C CA . LEU A 1 222 ? -8.556 4.510 -11.872 1.00 96.88 222 LEU A CA 1
ATOM 1669 C C . LEU A 1 222 ? -9.104 3.238 -11.228 1.00 96.88 222 LEU A C 1
ATOM 1671 O O . LEU A 1 222 ? -8.659 2.145 -11.564 1.00 96.88 222 LEU A O 1
ATOM 1675 N N . LEU A 1 223 ? -10.055 3.336 -10.306 1.00 97.56 223 LEU A N 1
ATOM 1676 C CA . LEU A 1 223 ? -10.531 2.227 -9.475 1.00 97.56 223 LEU A CA 1
ATOM 1677 C C . LEU A 1 223 ? -12.063 2.018 -9.529 1.00 97.56 223 LEU A C 1
ATOM 1679 O O . LEU A 1 223 ? -12.636 1.634 -8.505 1.00 97.56 223 LEU A O 1
ATOM 1683 N N . PRO A 1 224 ? -12.753 2.204 -10.676 1.00 97.38 224 PRO A N 1
ATOM 1684 C CA . PRO A 1 224 ? -14.217 2.149 -10.709 1.00 97.38 224 PRO A CA 1
ATOM 1685 C C . PRO A 1 224 ? -14.767 0.795 -10.234 1.00 97.38 224 PRO A C 1
ATOM 1687 O O . PRO A 1 224 ? -15.721 0.752 -9.460 1.00 97.38 224 PRO A O 1
ATOM 1690 N N . ASP A 1 225 ? -14.107 -0.306 -10.600 1.00 96.88 225 ASP A N 1
ATOM 1691 C CA . ASP A 1 225 ? -14.515 -1.670 -10.225 1.00 96.88 225 ASP A CA 1
ATOM 1692 C C . ASP A 1 225 ? -14.363 -1.953 -8.720 1.00 96.88 225 ASP A C 1
ATOM 1694 O O . ASP A 1 225 ? -15.022 -2.837 -8.173 1.00 96.88 225 ASP A O 1
ATOM 1698 N N . TYR A 1 226 ? -13.489 -1.207 -8.035 1.00 97.56 226 TYR A N 1
ATOM 1699 C CA . TYR A 1 226 ? -13.217 -1.375 -6.606 1.00 97.56 226 TYR A CA 1
ATOM 1700 C C . TYR A 1 226 ? -14.098 -0.488 -5.727 1.00 97.56 226 TYR A C 1
ATOM 1702 O O . TYR A 1 226 ? -14.239 -0.764 -4.536 1.00 97.56 226 TYR A O 1
ATOM 1710 N N . LYS A 1 227 ? -14.743 0.533 -6.298 1.00 97.62 227 LYS A N 1
ATOM 1711 C CA . LYS A 1 227 ? -15.608 1.472 -5.575 1.00 97.62 227 LYS A CA 1
ATOM 1712 C C . LYS A 1 227 ? -16.678 0.797 -4.698 1.00 97.62 227 LYS A C 1
ATOM 1714 O O . LYS A 1 227 ? -16.811 1.222 -3.553 1.00 97.62 227 LYS A O 1
ATOM 1719 N N . PRO A 1 228 ? -17.375 -0.285 -5.116 1.00 98.06 228 PRO A N 1
ATOM 1720 C CA . PRO A 1 228 ? -18.346 -0.964 -4.248 1.00 98.06 228 PRO A CA 1
ATOM 1721 C C . PRO A 1 228 ? -17.750 -1.540 -2.954 1.00 98.06 228 PRO A C 1
ATOM 1723 O O . PRO A 1 228 ? -18.461 -1.683 -1.963 1.00 98.06 228 PRO A O 1
ATOM 1726 N N . ARG A 1 229 ? -16.450 -1.870 -2.944 1.00 97.50 229 ARG A N 1
ATOM 1727 C CA . ARG A 1 229 ? -15.739 -2.365 -1.751 1.00 97.50 229 ARG A CA 1
ATOM 1728 C C . ARG A 1 229 ? -15.320 -1.250 -0.799 1.00 97.50 229 ARG A C 1
A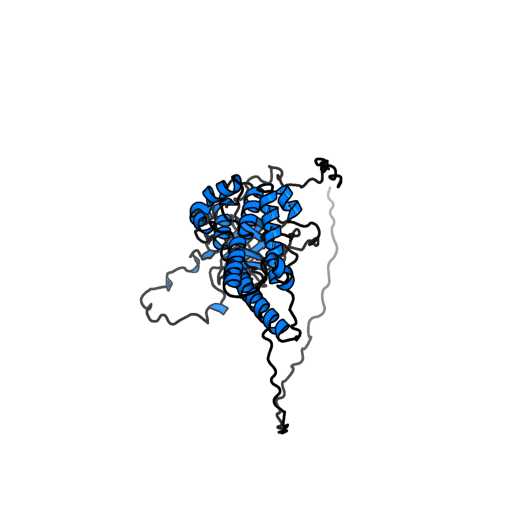TOM 1730 O O . ARG A 1 229 ? -14.978 -1.541 0.342 1.00 97.50 229 ARG A O 1
ATOM 1737 N N . LEU A 1 230 ? -15.375 0.000 -1.251 1.00 98.00 230 LEU A N 1
ATOM 1738 C CA . LEU A 1 230 ? -15.102 1.195 -0.461 1.00 98.00 230 LEU A CA 1
ATOM 1739 C C . LEU A 1 230 ? -16.393 1.770 0.147 1.00 98.00 230 LEU A C 1
ATOM 1741 O O . LEU A 1 230 ? -16.462 2.967 0.370 1.00 98.00 230 LEU A O 1
ATOM 1745 N N . SER A 1 231 ? -17.433 0.964 0.382 1.00 97.31 231 SER A N 1
ATOM 1746 C CA . SER A 1 231 ? -18.719 1.432 0.934 1.00 97.31 231 SER A CA 1
ATOM 1747 C C . SER A 1 231 ? -18.740 1.552 2.461 1.00 97.31 231 SER A C 1
ATOM 1749 O O . SER A 1 231 ? -19.626 2.187 3.031 1.00 97.31 231 SER A O 1
ATOM 1751 N N . ARG A 1 232 ? -17.777 0.914 3.131 1.00 97.38 232 ARG A N 1
ATOM 1752 C CA . ARG A 1 232 ? -17.667 0.856 4.587 1.00 97.38 232 ARG A CA 1
ATOM 1753 C C . ARG A 1 232 ? -16.220 1.058 4.994 1.00 97.38 232 ARG A C 1
ATOM 1755 O O . ARG A 1 232 ? -15.336 0.421 4.418 1.00 97.38 232 ARG A O 1
ATOM 1762 N N . SER A 1 233 ? -15.988 1.909 5.989 1.00 97.75 233 SER A N 1
ATOM 1763 C CA . SER A 1 233 ? -14.633 2.124 6.476 1.00 97.75 233 SER A CA 1
ATOM 1764 C C . SER A 1 233 ? -14.179 0.982 7.387 1.00 97.75 233 SER A C 1
ATOM 1766 O O . SER A 1 233 ? -14.980 0.290 8.025 1.00 97.75 233 SER A O 1
ATOM 1768 N N . PHE A 1 234 ? -12.869 0.780 7.482 1.00 97.44 234 PHE A N 1
ATOM 1769 C CA . PHE A 1 234 ? -12.303 -0.195 8.414 1.00 97.44 234 PHE A CA 1
ATOM 1770 C C . PHE A 1 234 ? -12.620 0.158 9.873 1.00 97.44 234 PHE A C 1
ATOM 1772 O O . PHE A 1 234 ? -12.897 -0.715 10.692 1.00 97.44 234 PHE A O 1
ATOM 1779 N N . TYR A 1 235 ? -12.657 1.450 10.192 1.00 97.06 235 TYR A N 1
ATOM 1780 C CA . TYR A 1 235 ? -13.019 1.911 11.525 1.00 97.06 235 TYR A CA 1
ATOM 1781 C C . TYR A 1 235 ? -14.498 1.612 11.862 1.00 97.06 235 TYR A C 1
ATOM 1783 O O . TYR A 1 235 ? -14.786 1.110 12.947 1.00 97.06 235 TYR A O 1
ATOM 1791 N N . GLU A 1 236 ? -15.426 1.764 10.909 1.00 97.75 236 GLU A N 1
ATOM 1792 C CA . GLU A 1 236 ? -16.831 1.337 11.073 1.00 97.75 236 GLU A CA 1
ATOM 1793 C C . GLU A 1 236 ? -16.984 -0.185 11.235 1.00 97.75 236 GLU A C 1
ATOM 1795 O O . GLU A 1 236 ? -17.939 -0.666 11.855 1.00 97.75 236 GLU A O 1
ATOM 1800 N N . GLN A 1 237 ? -16.079 -0.974 10.645 1.00 97.25 237 GLN A N 1
ATOM 1801 C CA . GLN A 1 237 ? -16.036 -2.422 10.854 1.00 97.25 237 GLN A CA 1
ATOM 1802 C C . GLN A 1 237 ? -15.663 -2.742 12.311 1.00 97.25 237 GLN A C 1
ATOM 1804 O O . GLN A 1 237 ? -16.336 -3.555 12.943 1.00 97.25 237 GLN A O 1
ATOM 1809 N N . ILE A 1 238 ? -14.667 -2.050 12.872 1.00 97.38 238 ILE A N 1
ATOM 1810 C CA . ILE A 1 238 ? -14.256 -2.179 14.281 1.00 97.38 238 ILE A CA 1
ATOM 1811 C C . ILE A 1 238 ? -15.404 -1.799 15.229 1.00 97.38 238 ILE A C 1
ATOM 1813 O O . ILE A 1 238 ? -15.718 -2.554 16.152 1.00 97.38 238 ILE A O 1
ATOM 1817 N N . GLU A 1 239 ? -16.078 -0.673 14.979 1.00 97.56 239 GLU A N 1
ATOM 1818 C CA . GLU A 1 239 ? -17.228 -0.225 15.783 1.00 97.56 239 GLU A CA 1
ATOM 1819 C C . GLU A 1 239 ? -18.383 -1.232 15.765 1.00 97.56 239 GLU A C 1
ATOM 1821 O O . GLU A 1 239 ? -19.064 -1.448 16.770 1.00 97.56 239 GLU A O 1
ATOM 1826 N N . SER A 1 240 ? -18.587 -1.902 14.635 1.00 97.50 240 SER A N 1
ATOM 1827 C CA . SER A 1 240 ? -19.597 -2.945 14.502 1.00 97.50 240 SER A CA 1
ATOM 1828 C C . SER A 1 240 ? -19.222 -4.233 15.209 1.00 97.50 240 SER A C 1
ATOM 1830 O O . SER A 1 240 ? -20.101 -4.835 15.823 1.00 97.50 240 SER A O 1
ATOM 1832 N N . THR A 1 241 ? -17.950 -4.640 15.177 1.00 97.06 241 THR A N 1
ATOM 1833 C CA . THR A 1 241 ? -17.466 -5.752 16.006 1.00 97.06 241 THR A CA 1
ATOM 1834 C C . THR A 1 241 ? -17.709 -5.447 17.485 1.00 97.06 241 THR A C 1
ATOM 1836 O O . THR A 1 241 ? -18.226 -6.298 18.210 1.00 97.06 241 THR A O 1
ATOM 1839 N N . TRP A 1 242 ? -17.413 -4.219 17.935 1.00 96.50 242 TRP A N 1
ATOM 1840 C CA . TRP A 1 242 ? -17.698 -3.800 19.311 1.00 96.50 242 TRP A CA 1
ATOM 1841 C C . TRP A 1 242 ? -19.192 -3.834 19.636 1.00 96.50 242 TRP A C 1
ATOM 1843 O O . TRP A 1 242 ? -19.584 -4.369 20.669 1.00 96.50 242 TRP A O 1
ATOM 1853 N N . SER A 1 243 ? -20.030 -3.293 18.750 1.00 96.56 243 SER A N 1
ATOM 1854 C CA . SER A 1 243 ? -21.485 -3.229 18.943 1.00 96.56 243 SER A CA 1
ATOM 1855 C C . SER A 1 243 ? -22.126 -4.618 18.996 1.00 96.56 243 SER A C 1
ATOM 1857 O O . SER A 1 243 ? -23.039 -4.864 19.781 1.00 96.56 243 SER A O 1
ATOM 1859 N N . GLN A 1 244 ? -21.624 -5.560 18.194 1.00 96.12 244 GLN A N 1
ATOM 1860 C CA . GLN A 1 244 ? -22.063 -6.950 18.256 1.00 96.12 244 GLN A CA 1
ATOM 1861 C C . GLN A 1 244 ? -21.655 -7.601 19.584 1.00 96.12 244 GLN A C 1
ATOM 1863 O O . GLN A 1 244 ? -22.447 -8.324 20.189 1.00 96.12 244 GLN A O 1
ATOM 1868 N N . LEU A 1 245 ? -20.445 -7.315 20.071 1.00 94.12 245 LEU A N 1
ATOM 1869 C CA . LEU A 1 245 ? -19.980 -7.820 21.358 1.00 94.12 245 LEU A CA 1
ATOM 1870 C C . LEU A 1 245 ? -20.793 -7.242 22.524 1.00 94.12 245 LEU A C 1
ATOM 1872 O O . LEU A 1 245 ? -21.268 -8.007 23.361 1.00 94.12 245 LEU A O 1
ATOM 1876 N N . SER A 1 246 ? -21.015 -5.925 22.559 1.00 93.06 246 SER A N 1
ATOM 1877 C CA . SER A 1 246 ? -21.778 -5.262 23.626 1.00 93.06 246 SER A CA 1
ATOM 1878 C C . SER A 1 246 ? -23.232 -5.733 23.694 1.00 93.06 246 SER A C 1
ATOM 1880 O O . SER A 1 246 ? -23.794 -5.811 24.783 1.00 93.06 246 SER A O 1
ATOM 1882 N N . GLY A 1 247 ? -23.823 -6.125 22.559 1.00 92.44 247 GLY A N 1
ATOM 1883 C CA . GLY A 1 247 ? -25.154 -6.735 22.513 1.00 92.44 247 GLY A CA 1
ATOM 1884 C C . GLY A 1 247 ? -25.226 -8.154 23.093 1.00 92.44 247 GLY A C 1
ATOM 1885 O O . GLY A 1 247 ? -26.310 -8.612 23.444 1.00 92.44 247 GLY A O 1
ATOM 1886 N N . THR A 1 248 ? -24.092 -8.853 23.211 1.00 92.38 248 THR A N 1
ATOM 1887 C CA . THR A 1 248 ? -24.027 -10.241 23.716 1.00 92.38 248 THR A CA 1
ATOM 1888 C C . THR A 1 248 ? -23.442 -10.359 25.120 1.00 92.38 248 THR A C 1
ATOM 1890 O O . THR A 1 248 ? -23.698 -11.351 25.800 1.00 92.38 248 THR A O 1
ATOM 1893 N N . VAL A 1 249 ? -22.678 -9.359 25.569 1.00 88.19 249 VAL A N 1
ATOM 1894 C CA . VAL A 1 249 ? -21.984 -9.360 26.860 1.00 88.19 249 VAL A CA 1
ATOM 1895 C C . VAL A 1 249 ? -22.573 -8.273 27.766 1.00 88.19 249 VAL A C 1
ATOM 1897 O O . VAL A 1 249 ? -22.240 -7.094 27.611 1.00 88.19 249 VAL A O 1
ATOM 1900 N N . PRO A 1 250 ? -23.437 -8.638 28.732 1.00 85.38 250 PRO A N 1
ATOM 1901 C CA . PRO A 1 250 ? -24.008 -7.683 29.673 1.00 85.38 250 PRO A CA 1
ATOM 1902 C C . PRO A 1 250 ? -22.927 -6.934 30.460 1.00 85.38 250 PRO A C 1
ATOM 1904 O O . PRO A 1 250 ? -21.982 -7.534 30.967 1.00 85.38 250 PRO A O 1
ATOM 1907 N N . GLY A 1 251 ? -23.089 -5.616 30.591 1.00 84.88 251 GLY A N 1
ATOM 1908 C CA . GLY A 1 251 ? -22.173 -4.771 31.361 1.00 84.88 251 GLY A CA 1
ATOM 1909 C C . GLY A 1 251 ? -20.877 -4.388 30.639 1.00 84.88 251 GLY A C 1
ATOM 1910 O O . GLY A 1 251 ? -20.003 -3.786 31.266 1.00 84.88 251 GLY A O 1
ATOM 1911 N N . LEU A 1 252 ? -20.736 -4.691 29.341 1.00 87.94 252 LEU A N 1
ATOM 1912 C CA . LEU A 1 252 ? -19.615 -4.185 28.551 1.00 87.94 252 LEU A CA 1
ATOM 1913 C C . LEU A 1 252 ? -19.690 -2.643 28.463 1.00 87.94 252 LEU A C 1
ATOM 1915 O O . LEU A 1 252 ? -20.746 -2.110 28.111 1.00 87.94 252 LEU A O 1
ATOM 1919 N N . PRO A 1 253 ? -18.607 -1.906 28.781 1.00 90.44 253 PRO A N 1
ATOM 1920 C CA . PRO A 1 253 ? -18.598 -0.448 28.673 1.00 90.44 253 PRO A CA 1
ATOM 1921 C C . PRO A 1 253 ? -18.669 0.021 27.208 1.00 90.44 253 PRO A C 1
ATOM 1923 O O . PRO A 1 253 ? -18.667 -0.775 26.268 1.00 90.44 253 PRO A O 1
ATOM 1926 N N . SER A 1 254 ? -18.709 1.337 26.988 1.00 92.88 254 SER A N 1
ATOM 1927 C CA . SER A 1 254 ? -18.500 1.885 25.644 1.00 92.88 254 SER A CA 1
ATOM 1928 C C . SER A 1 254 ? -17.095 1.545 25.132 1.00 92.88 254 SER A C 1
ATOM 1930 O O . SER A 1 254 ? -16.172 1.339 25.927 1.00 92.88 254 SER A O 1
ATOM 1932 N N . MET A 1 255 ? -16.923 1.523 23.805 1.00 93.69 255 MET A N 1
ATOM 1933 C CA . MET A 1 255 ? -15.622 1.245 23.189 1.00 93.69 255 MET A CA 1
ATOM 1934 C C . MET A 1 255 ? -14.564 2.210 23.724 1.00 93.69 255 MET A C 1
ATOM 1936 O O . MET A 1 255 ? -13.537 1.766 24.222 1.00 93.69 255 MET A O 1
ATOM 1940 N N . ASP A 1 256 ? -14.862 3.511 23.739 1.00 93.25 256 ASP A N 1
ATOM 1941 C CA . ASP A 1 256 ? -13.946 4.555 24.217 1.00 93.25 256 ASP A CA 1
ATOM 1942 C C . ASP A 1 256 ? -13.468 4.336 25.652 1.00 93.25 256 ASP A C 1
ATOM 1944 O O . ASP A 1 256 ? -12.280 4.467 25.941 1.00 93.25 256 ASP A O 1
ATOM 1948 N N . SER A 1 257 ? -14.375 3.951 26.553 1.00 92.06 257 SER A N 1
ATOM 1949 C CA . SER A 1 257 ? -14.015 3.641 27.941 1.00 92.06 257 SER A CA 1
ATOM 1950 C C . SER A 1 257 ? -13.217 2.341 28.077 1.00 92.06 257 SER A C 1
ATOM 1952 O O . SER A 1 257 ? -12.518 2.150 29.075 1.00 92.06 257 SER A O 1
ATOM 1954 N N . ALA A 1 258 ? -13.309 1.442 27.096 1.00 92.88 258 ALA A N 1
ATOM 1955 C CA . ALA A 1 258 ? -12.587 0.179 27.081 1.00 92.88 258 ALA A CA 1
ATOM 1956 C C . ALA A 1 258 ? -11.192 0.273 26.454 1.00 92.88 258 ALA A C 1
ATOM 1958 O O . ALA A 1 258 ? -10.323 -0.489 26.869 1.00 92.88 258 ALA A O 1
ATOM 1959 N N . LEU A 1 259 ? -10.952 1.184 25.497 1.00 92.12 259 LEU A N 1
ATOM 1960 C CA . LEU A 1 259 ? -9.708 1.230 24.708 1.00 92.12 259 LEU A CA 1
ATOM 1961 C C . LEU A 1 259 ? -8.446 1.206 25.581 1.00 92.12 259 LEU A C 1
ATOM 1963 O O . LEU A 1 259 ? -7.555 0.401 25.332 1.00 92.12 259 LEU A O 1
ATOM 1967 N N . GLY A 1 260 ? -8.397 1.985 26.665 1.00 90.62 260 GLY A N 1
ATOM 1968 C CA . GLY A 1 260 ? -7.237 2.003 27.570 1.00 90.62 260 GLY A CA 1
ATOM 1969 C C . GLY A 1 260 ? -6.956 0.675 28.292 1.00 90.62 260 GLY A C 1
ATOM 1970 O O . GLY A 1 260 ? -5.855 0.468 28.790 1.00 90.62 260 GLY A O 1
ATOM 1971 N N . ARG A 1 261 ? -7.934 -0.237 28.348 1.00 91.00 261 ARG A N 1
ATOM 1972 C CA . ARG A 1 261 ? -7.825 -1.560 28.990 1.00 91.00 261 ARG A CA 1
ATOM 1973 C C . ARG A 1 261 ? -7.537 -2.687 28.001 1.00 91.00 261 ARG A C 1
ATOM 1975 O O . ARG A 1 261 ? -7.212 -3.787 28.428 1.00 91.00 261 ARG A O 1
ATOM 1982 N N . LEU A 1 262 ? -7.653 -2.427 26.699 1.00 90.50 262 LEU A N 1
ATOM 1983 C CA . LEU A 1 262 ? -7.453 -3.419 25.638 1.00 90.50 262 LEU A CA 1
ATOM 1984 C C . LEU A 1 262 ? -5.977 -3.579 25.231 1.00 90.50 262 LEU A C 1
ATOM 1986 O O . LEU A 1 262 ? -5.683 -4.278 24.261 1.00 90.50 262 LEU A O 1
ATOM 1990 N N . GLY A 1 263 ? -5.050 -2.922 25.936 1.00 92.38 263 GLY A N 1
ATOM 1991 C CA . GLY A 1 263 ? -3.621 -2.962 25.628 1.00 92.38 263 GLY A CA 1
ATOM 1992 C C . GLY A 1 263 ? -3.348 -2.528 24.188 1.00 92.38 263 GLY A C 1
ATOM 1993 O O . GLY A 1 263 ? -3.861 -1.509 23.726 1.00 92.38 263 GLY A O 1
ATOM 1994 N N . ASP A 1 264 ? -2.580 -3.332 23.459 1.00 88.88 264 ASP A N 1
ATOM 1995 C CA . ASP A 1 264 ? -2.143 -3.005 22.098 1.00 88.88 264 ASP A CA 1
ATOM 1996 C C . ASP A 1 264 ? -3.282 -2.918 21.088 1.00 88.88 264 ASP A C 1
ATOM 1998 O O . ASP A 1 264 ? -3.227 -2.100 20.174 1.00 88.88 264 ASP A O 1
ATOM 2002 N N . VAL A 1 265 ? -4.341 -3.713 21.271 1.00 92.50 265 VAL A N 1
ATOM 2003 C CA . VAL A 1 265 ? -5.552 -3.624 20.443 1.00 92.50 265 VAL A CA 1
ATOM 2004 C C . VAL A 1 265 ? -6.200 -2.252 20.619 1.00 92.50 265 VAL A C 1
ATOM 2006 O O . VAL A 1 265 ? -6.566 -1.605 19.640 1.00 92.50 265 VAL A O 1
ATOM 2009 N N . GLY A 1 266 ? -6.294 -1.782 21.864 1.00 94.44 266 GLY A N 1
ATOM 2010 C CA . GLY A 1 266 ? -6.811 -0.454 22.177 1.00 94.44 266 GLY A CA 1
ATOM 2011 C C . GLY A 1 266 ? -5.958 0.656 21.573 1.00 94.44 266 GLY A C 1
ATOM 2012 O O . GLY A 1 266 ? -6.483 1.519 20.869 1.00 94.44 266 GLY A O 1
ATOM 2013 N N . SER A 1 267 ? -4.641 0.594 21.780 1.00 92.06 267 SER A N 1
ATOM 2014 C CA . SER A 1 267 ? -3.677 1.535 21.196 1.00 92.06 267 SER A CA 1
ATOM 2015 C C . SER A 1 267 ? -3.766 1.573 19.670 1.00 92.06 267 SER A C 1
ATOM 2017 O O . SER A 1 267 ? -3.786 2.654 19.085 1.00 92.06 267 SER A O 1
ATOM 2019 N N . ALA A 1 268 ? -3.902 0.413 19.022 1.00 90.75 268 ALA A N 1
ATOM 2020 C CA . ALA A 1 268 ? -4.037 0.323 17.575 1.00 90.75 268 ALA A CA 1
ATOM 2021 C C . ALA A 1 268 ? -5.286 1.039 17.050 1.00 90.75 268 ALA A C 1
ATOM 2023 O O . ALA A 1 268 ? -5.208 1.795 16.081 1.00 90.75 268 ALA A O 1
ATOM 2024 N N . ILE A 1 269 ? -6.426 0.847 17.718 1.00 94.50 269 ILE A N 1
ATOM 2025 C CA . ILE A 1 269 ? -7.689 1.505 17.360 1.00 94.50 269 ILE A CA 1
ATOM 2026 C C . ILE A 1 269 ? -7.596 3.020 17.582 1.00 94.50 269 ILE A C 1
ATOM 2028 O O . ILE A 1 269 ? -8.065 3.788 16.741 1.00 94.50 269 ILE A O 1
ATOM 2032 N N . VAL A 1 270 ? -6.958 3.466 18.672 1.00 93.94 270 VAL A N 1
ATOM 2033 C CA . VAL A 1 270 ? -6.725 4.898 18.932 1.00 93.94 270 VAL A CA 1
ATOM 2034 C C . VAL A 1 270 ? -5.874 5.520 17.825 1.00 93.94 270 VAL A C 1
ATOM 2036 O O . VAL A 1 270 ? -6.257 6.554 17.278 1.00 93.94 270 VAL A O 1
ATOM 2039 N N . THR A 1 271 ? -4.760 4.890 17.445 1.00 90.88 271 THR A N 1
ATOM 2040 C CA . THR A 1 271 ? -3.898 5.395 16.367 1.00 90.88 271 THR A CA 1
ATOM 2041 C C . THR A 1 271 ? -4.612 5.408 15.017 1.00 90.88 271 THR A C 1
ATOM 2043 O O . THR A 1 271 ? -4.470 6.375 14.266 1.00 90.88 271 THR A O 1
ATOM 2046 N N . LEU A 1 272 ? -5.415 4.384 14.713 1.00 92.81 272 LEU A N 1
ATOM 2047 C CA . LEU A 1 272 ? -6.237 4.355 13.502 1.00 92.81 272 LEU A CA 1
ATOM 2048 C C . LEU A 1 272 ? -7.224 5.529 13.477 1.00 92.81 272 LEU A C 1
ATOM 2050 O O . LEU A 1 272 ? -7.292 6.244 12.478 1.00 92.81 272 LEU A O 1
ATOM 2054 N N . ARG A 1 273 ? -7.940 5.770 14.585 1.00 94.75 273 ARG A N 1
ATOM 2055 C CA . ARG A 1 273 ? -8.871 6.900 14.715 1.00 94.75 273 ARG A CA 1
ATOM 2056 C C . ARG A 1 273 ? -8.157 8.236 14.507 1.00 94.75 273 ARG A C 1
ATOM 2058 O O . ARG A 1 273 ? -8.583 9.024 13.674 1.00 94.75 273 ARG A O 1
ATOM 2065 N N . GLN A 1 274 ? -7.036 8.460 15.193 1.00 93.19 274 GLN A N 1
ATOM 2066 C CA . GLN A 1 274 ? -6.245 9.691 15.065 1.00 93.19 274 GLN A CA 1
ATOM 2067 C C . GLN A 1 274 ? -5.730 9.914 13.637 1.00 93.19 274 GLN A C 1
ATOM 2069 O O . GLN A 1 274 ? -5.762 11.036 13.127 1.00 93.19 274 GLN A O 1
ATOM 2074 N N . THR A 1 275 ? -5.282 8.844 12.978 1.00 91.50 275 THR A N 1
ATOM 2075 C CA . THR A 1 275 ? -4.837 8.882 11.581 1.00 91.50 275 THR A CA 1
ATOM 2076 C C . THR A 1 275 ? -5.987 9.282 10.663 1.00 91.50 275 THR A C 1
ATOM 2078 O O . THR A 1 275 ? -5.842 10.200 9.857 1.00 91.50 275 THR A O 1
ATOM 2081 N N . ARG A 1 276 ? -7.151 8.643 10.824 1.00 94.25 276 ARG A N 1
ATOM 2082 C CA . ARG A 1 276 ? -8.363 8.950 10.060 1.00 94.25 276 ARG A CA 1
ATOM 2083 C C . ARG A 1 276 ? -8.819 10.393 10.270 1.00 94.25 276 ARG A C 1
ATOM 2085 O O . ARG A 1 276 ? -9.079 11.090 9.295 1.00 94.25 276 ARG A O 1
ATOM 2092 N N . ASP A 1 277 ? -8.863 10.865 11.510 1.00 95.25 277 ASP A N 1
ATOM 2093 C CA . ASP A 1 277 ? -9.255 12.243 11.824 1.00 95.25 277 ASP A CA 1
ATOM 2094 C C . ASP A 1 277 ? -8.288 13.260 11.205 1.00 95.25 277 ASP A C 1
ATOM 2096 O O . ASP A 1 277 ? -8.706 14.315 10.729 1.00 95.25 277 ASP A O 1
ATOM 2100 N N . THR A 1 278 ? -6.996 12.929 11.158 1.00 93.69 278 THR A N 1
ATOM 2101 C CA . THR A 1 278 ? -5.977 13.749 10.492 1.00 93.69 278 THR A CA 1
ATOM 2102 C C . THR A 1 278 ? -6.192 13.791 8.977 1.00 93.69 278 THR A C 1
ATOM 2104 O O . THR A 1 278 ? -6.175 14.875 8.390 1.00 93.69 278 THR A O 1
ATOM 2107 N N . LEU A 1 279 ? -6.462 12.641 8.349 1.00 94.56 279 LEU A N 1
ATOM 2108 C CA . LEU A 1 279 ? -6.780 12.546 6.920 1.00 94.56 279 LEU A CA 1
ATOM 2109 C C . LEU A 1 279 ? -8.040 13.341 6.562 1.00 94.56 279 LEU A C 1
ATOM 2111 O O . LEU A 1 279 ? -8.021 14.122 5.615 1.00 94.56 279 LEU A O 1
ATOM 2115 N N . LEU A 1 280 ? -9.101 13.220 7.361 1.00 95.81 280 LEU A N 1
ATOM 2116 C CA . LEU A 1 280 ? -10.339 13.982 7.179 1.00 95.81 280 LEU A CA 1
ATOM 2117 C C . LEU A 1 280 ? -10.126 15.488 7.348 1.00 95.81 280 LEU A C 1
ATOM 2119 O O . LEU A 1 280 ? -10.650 16.276 6.564 1.00 95.81 280 LEU A O 1
ATOM 2123 N N . ARG A 1 281 ? -9.346 15.896 8.357 1.00 96.12 281 ARG A N 1
ATOM 2124 C CA . ARG A 1 281 ? -9.083 17.310 8.656 1.00 96.12 281 ARG A CA 1
ATOM 2125 C C . ARG A 1 281 ? -8.353 18.018 7.521 1.00 96.12 281 ARG A C 1
ATOM 2127 O O . ARG A 1 281 ? -8.694 19.153 7.203 1.00 96.12 281 ARG A O 1
ATOM 2134 N N . TYR A 1 282 ? -7.328 17.382 6.960 1.00 95.25 282 TYR A N 1
ATOM 2135 C CA . TYR A 1 282 ? -6.485 18.002 5.937 1.00 95.25 282 TYR A CA 1
ATOM 2136 C C . TYR A 1 282 ? -6.902 17.640 4.506 1.00 95.25 282 TYR A C 1
ATOM 2138 O O . TYR A 1 282 ? -6.459 18.293 3.560 1.00 95.25 282 TYR A O 1
ATOM 2146 N N . GLY A 1 283 ? -7.785 16.652 4.329 1.00 93.38 283 GLY A N 1
ATOM 2147 C CA . GLY A 1 283 ? -8.373 16.288 3.045 1.00 93.38 283 GLY A CA 1
ATOM 2148 C C . GLY A 1 283 ? -7.311 15.953 2.001 1.00 93.38 283 GLY A C 1
ATOM 2149 O O . GLY A 1 283 ? -6.569 14.987 2.143 1.00 93.38 283 GLY A O 1
ATOM 2150 N N . ASN A 1 284 ? -7.235 16.763 0.942 1.00 92.00 284 ASN A N 1
ATOM 2151 C CA . ASN A 1 284 ? -6.267 16.593 -0.145 1.00 92.00 284 ASN A CA 1
ATOM 2152 C C . ASN A 1 284 ? -4.967 17.413 0.028 1.00 92.00 284 ASN A C 1
ATOM 2154 O O . ASN A 1 284 ? -4.161 17.508 -0.897 1.00 92.00 284 ASN A O 1
ATOM 2158 N N . ASN A 1 285 ? -4.753 18.051 1.185 1.00 94.81 285 ASN A N 1
ATOM 2159 C CA . ASN A 1 285 ? -3.565 18.869 1.428 1.00 94.81 285 ASN A CA 1
ATOM 2160 C C . ASN A 1 285 ? -2.359 17.987 1.786 1.00 94.81 285 ASN A C 1
ATOM 2162 O O . ASN A 1 285 ? -2.112 17.688 2.955 1.00 94.81 285 ASN A O 1
ATOM 2166 N N . PHE A 1 286 ? -1.606 17.582 0.761 1.00 92.62 286 PHE A N 1
ATOM 2167 C CA . PHE A 1 286 ? -0.418 16.746 0.919 1.00 92.62 286 PHE A CA 1
ATOM 2168 C C . PHE A 1 286 ? 0.625 17.345 1.867 1.00 92.62 286 PHE A C 1
ATOM 2170 O O . PHE A 1 286 ? 1.162 16.614 2.688 1.00 92.62 286 PHE A O 1
ATOM 2177 N N . GLU A 1 287 ? 0.905 18.646 1.790 1.00 91.50 287 GLU A N 1
ATOM 2178 C CA . GLU A 1 287 ? 1.932 19.280 2.626 1.00 91.50 287 GLU A CA 1
ATOM 2179 C C . GLU A 1 287 ? 1.552 19.220 4.111 1.00 91.50 287 GLU A C 1
ATOM 2181 O O . GLU A 1 287 ? 2.337 18.769 4.946 1.00 91.50 287 GLU A O 1
ATOM 2186 N N . ALA A 1 288 ? 0.310 19.589 4.438 1.00 92.62 288 ALA A N 1
ATOM 2187 C CA . ALA A 1 288 ? -0.191 19.512 5.806 1.00 92.62 288 ALA A CA 1
ATOM 2188 C C . ALA A 1 288 ? -0.230 18.066 6.322 1.00 92.62 288 ALA A C 1
ATOM 2190 O O . ALA A 1 288 ? 0.142 17.811 7.468 1.00 92.62 288 ALA A O 1
ATOM 2191 N N . LEU A 1 289 ? -0.629 17.113 5.472 1.00 91.12 289 LEU A N 1
ATOM 2192 C CA . LEU A 1 289 ? -0.626 15.691 5.813 1.00 91.12 289 LEU A CA 1
ATOM 2193 C C . LEU A 1 289 ? 0.783 15.146 6.010 1.00 91.12 289 LEU A C 1
ATOM 2195 O O . LEU A 1 289 ? 1.018 14.452 6.989 1.00 91.12 289 LEU A O 1
ATOM 2199 N N . SER A 1 290 ? 1.724 15.480 5.132 1.00 86.94 290 SER A N 1
ATOM 2200 C CA . SER A 1 290 ? 3.125 15.095 5.271 1.00 86.94 290 SER A CA 1
ATOM 2201 C C . SER A 1 290 ? 3.683 15.601 6.600 1.00 86.94 290 SER A C 1
ATOM 2203 O O . SER A 1 290 ? 4.238 14.821 7.363 1.00 86.94 290 SER A O 1
ATOM 2205 N N . ASN A 1 291 ? 3.443 16.867 6.945 1.00 86.75 291 ASN A N 1
ATOM 2206 C CA . ASN A 1 291 ? 3.909 17.440 8.209 1.00 86.75 291 ASN A CA 1
ATOM 2207 C C . ASN A 1 291 ? 3.245 16.803 9.443 1.00 86.75 291 ASN A C 1
ATOM 2209 O O . ASN A 1 291 ? 3.886 16.663 10.483 1.00 86.75 291 ASN A O 1
ATOM 2213 N N . ALA A 1 292 ? 1.970 16.417 9.346 1.00 86.81 292 ALA A N 1
ATOM 2214 C CA . ALA A 1 292 ? 1.237 15.808 10.455 1.00 86.81 292 ALA A CA 1
ATOM 2215 C C . ALA A 1 292 ? 1.529 14.307 10.628 1.00 86.81 292 ALA A C 1
ATOM 2217 O O . ALA A 1 292 ? 1.507 13.798 11.748 1.00 86.81 292 ALA A O 1
ATOM 2218 N N . LEU A 1 293 ? 1.764 13.592 9.526 1.00 82.31 293 LEU A N 1
ATOM 2219 C CA . LEU A 1 293 ? 1.847 12.133 9.488 1.00 82.31 293 LEU A CA 1
ATOM 2220 C C . LEU A 1 293 ? 3.273 11.611 9.334 1.00 82.31 293 LEU A C 1
ATOM 2222 O O . LEU A 1 293 ? 3.521 10.461 9.679 1.00 82.31 293 LEU A O 1
ATOM 2226 N N . VAL A 1 294 ? 4.207 12.396 8.805 1.00 76.00 294 VAL A N 1
ATOM 2227 C CA . VAL A 1 294 ? 5.603 11.995 8.605 1.00 76.00 294 VAL A CA 1
ATOM 2228 C C . VAL A 1 294 ? 6.448 12.773 9.603 1.00 76.00 294 VAL A C 1
ATOM 2230 O O . VAL A 1 294 ? 6.853 13.902 9.351 1.00 76.00 294 VAL A O 1
ATOM 2233 N N . LEU A 1 295 ? 6.694 12.176 10.770 1.00 67.69 295 LEU A N 1
ATOM 2234 C CA . LEU A 1 295 ? 7.481 12.818 11.821 1.00 67.69 295 LEU A CA 1
ATOM 2235 C C . LEU A 1 295 ? 8.956 12.943 11.383 1.00 67.69 295 LEU A C 1
ATOM 2237 O O . LEU A 1 295 ? 9.601 11.916 11.137 1.00 67.69 295 LEU A O 1
ATOM 2241 N N . PRO A 1 296 ? 9.521 14.164 11.306 1.00 54.69 296 PRO A N 1
ATOM 2242 C CA . PRO A 1 296 ? 10.933 14.355 10.996 1.00 54.69 296 PRO A CA 1
ATOM 2243 C C . PRO A 1 296 ? 11.825 13.779 12.106 1.00 54.69 296 PRO A C 1
ATOM 2245 O O . PRO A 1 296 ? 11.552 13.968 13.290 1.00 54.69 296 PRO A O 1
ATOM 2248 N N . GLY A 1 297 ? 12.925 13.114 11.735 1.00 52.50 297 GLY A N 1
ATOM 2249 C CA . GLY A 1 297 ? 14.026 12.814 12.663 1.00 52.50 297 GLY A CA 1
ATOM 2250 C C . GLY A 1 297 ? 14.194 11.366 13.135 1.00 52.50 297 GLY A C 1
ATOM 2251 O O . GLY A 1 297 ? 15.071 11.124 13.959 1.00 52.50 297 GLY A O 1
ATOM 2252 N N . GLN A 1 298 ? 13.429 10.394 12.623 1.00 50.94 298 GLN A N 1
ATOM 2253 C CA . GLN A 1 298 ? 13.583 8.987 13.046 1.00 50.94 298 GLN A CA 1
ATOM 2254 C C . GLN A 1 298 ? 14.556 8.146 12.205 1.00 50.94 298 GLN A C 1
ATOM 2256 O O . GLN A 1 298 ? 14.994 7.099 12.667 1.00 50.94 298 GLN A O 1
ATOM 2261 N N . ALA A 1 299 ? 14.979 8.603 11.025 1.00 52.16 299 ALA A N 1
ATOM 2262 C CA . ALA A 1 299 ? 15.958 7.879 10.219 1.00 52.16 299 ALA A CA 1
ATOM 2263 C C . ALA A 1 299 ? 16.870 8.869 9.483 1.00 52.16 299 ALA A C 1
ATOM 2265 O O . ALA A 1 299 ? 16.563 9.318 8.386 1.00 52.16 299 ALA A O 1
ATOM 2266 N N . ASN A 1 300 ? 17.985 9.241 10.115 1.00 50.69 300 ASN A N 1
ATOM 2267 C CA . ASN A 1 300 ? 18.976 10.177 9.560 1.00 50.69 300 ASN A CA 1
ATOM 2268 C C . ASN A 1 300 ? 20.295 9.490 9.195 1.00 50.69 300 ASN A C 1
ATOM 2270 O O . ASN A 1 300 ? 21.312 10.160 9.045 1.00 50.69 300 ASN A O 1
ATOM 2274 N N . THR A 1 301 ? 20.324 8.163 9.093 1.00 54.84 301 THR A N 1
ATOM 2275 C CA . THR A 1 301 ? 21.530 7.458 8.653 1.00 54.84 301 THR A CA 1
ATOM 2276 C C . THR A 1 301 ? 21.338 7.051 7.198 1.00 54.84 301 THR A C 1
ATOM 2278 O O . THR A 1 301 ? 20.610 6.090 6.938 1.00 54.84 301 THR A O 1
ATOM 2281 N N . PRO A 1 302 ? 21.949 7.776 6.238 1.00 56.94 302 PRO A N 1
ATOM 2282 C CA . PRO A 1 302 ? 22.052 7.299 4.872 1.00 56.94 302 PRO A CA 1
ATOM 2283 C C . PRO A 1 302 ? 22.602 5.880 4.898 1.00 56.94 302 PRO A C 1
ATOM 2285 O O . PRO A 1 302 ? 23.639 5.615 5.511 1.00 56.94 302 PRO A O 1
ATOM 2288 N N . SER A 1 303 ? 21.882 4.960 4.273 1.00 59.62 303 SER A N 1
ATOM 2289 C CA . SER A 1 303 ? 22.400 3.621 4.034 1.00 59.62 303 SER A CA 1
ATOM 2290 C C . SER A 1 303 ? 23.011 3.590 2.638 1.00 59.62 303 SER A C 1
ATOM 2292 O O . SER A 1 303 ? 22.606 4.350 1.757 1.00 59.62 303 SER A O 1
ATOM 2294 N N . ASP A 1 304 ? 23.997 2.726 2.417 1.00 64.88 304 ASP A N 1
ATOM 2295 C CA . ASP A 1 304 ? 24.466 2.472 1.060 1.00 64.88 304 ASP A CA 1
ATOM 2296 C C . ASP A 1 304 ? 23.454 1.569 0.343 1.00 64.88 304 ASP A C 1
ATOM 2298 O O . ASP A 1 304 ? 23.577 0.338 0.330 1.00 64.88 304 ASP A O 1
ATOM 2302 N N . GLY A 1 305 ? 22.433 2.196 -0.249 1.00 62.12 305 GLY A N 1
ATOM 2303 C CA . GLY A 1 305 ? 21.410 1.521 -1.042 1.00 62.12 305 GLY A CA 1
ATOM 2304 C C . GLY A 1 305 ? 21.992 0.663 -2.174 1.00 62.12 305 GLY A C 1
ATOM 2305 O O . GLY A 1 305 ? 21.316 -0.264 -2.629 1.00 62.12 305 GLY A O 1
ATOM 2306 N N . ALA A 1 306 ? 23.255 0.881 -2.585 1.00 68.00 306 ALA A N 1
ATOM 2307 C CA . ALA A 1 306 ? 23.950 0.050 -3.572 1.00 68.00 306 ALA A CA 1
ATOM 2308 C C . ALA A 1 306 ? 24.058 -1.426 -3.144 1.00 68.00 306 ALA A C 1
ATOM 2310 O O . ALA A 1 306 ? 24.042 -2.317 -4.001 1.00 68.00 306 ALA A O 1
ATOM 2311 N N . ASN A 1 307 ? 24.077 -1.690 -1.832 1.00 79.62 307 ASN A N 1
ATOM 2312 C CA . ASN A 1 307 ? 24.165 -3.031 -1.249 1.00 79.62 307 ASN A CA 1
ATOM 2313 C C . ASN A 1 307 ? 22.797 -3.695 -1.029 1.00 79.62 307 ASN A C 1
ATOM 2315 O O . ASN A 1 307 ? 22.696 -4.683 -0.297 1.00 79.62 307 ASN A O 1
ATOM 2319 N N . THR A 1 308 ? 21.730 -3.187 -1.656 1.00 88.44 308 THR A N 1
ATOM 2320 C CA . THR A 1 308 ? 20.416 -3.834 -1.580 1.00 88.44 308 THR A CA 1
ATOM 2321 C C . THR A 1 308 ? 20.464 -5.226 -2.223 1.00 88.44 308 THR A C 1
ATOM 2323 O O . THR A 1 308 ? 20.808 -5.337 -3.411 1.00 88.44 308 THR A O 1
ATOM 2326 N N . PRO A 1 309 ? 20.158 -6.299 -1.460 1.00 92.25 309 PRO A N 1
ATOM 2327 C CA . PRO A 1 309 ? 20.254 -7.666 -1.947 1.00 92.25 309 PRO A CA 1
ATOM 2328 C C . PRO A 1 309 ? 19.163 -7.962 -2.976 1.00 92.25 309 PRO A C 1
ATOM 2330 O O . PRO A 1 309 ? 18.090 -7.360 -2.976 1.00 92.25 309 PRO A O 1
ATOM 2333 N N . TRP A 1 310 ? 19.427 -8.939 -3.838 1.00 96.12 310 TRP A N 1
ATOM 2334 C CA . TRP A 1 310 ? 18.443 -9.420 -4.799 1.00 96.12 310 TRP A CA 1
ATOM 2335 C C . TRP A 1 310 ? 17.444 -10.340 -4.109 1.00 96.12 310 TRP A C 1
ATOM 2337 O O . TRP A 1 310 ? 17.831 -11.329 -3.493 1.00 96.12 310 TRP A O 1
ATOM 2347 N N . SER A 1 311 ? 16.164 -10.023 -4.244 1.00 97.25 311 SER A N 1
ATOM 2348 C CA . SER A 1 311 ? 15.044 -10.841 -3.790 1.00 97.25 311 SER A CA 1
ATOM 2349 C C . SER A 1 311 ? 14.621 -11.800 -4.902 1.00 97.25 311 SER A C 1
ATOM 2351 O O . SER A 1 311 ? 14.412 -11.369 -6.036 1.00 97.25 311 SER A O 1
ATOM 2353 N N . GLN A 1 312 ? 14.480 -13.088 -4.604 1.00 97.00 312 GLN A N 1
ATOM 2354 C CA . GLN A 1 312 ? 13.953 -14.088 -5.529 1.00 97.00 312 GLN A CA 1
ATOM 2355 C C . GLN A 1 312 ? 12.422 -14.129 -5.424 1.00 97.00 312 GLN A C 1
ATOM 2357 O O . GLN A 1 312 ? 11.864 -14.819 -4.574 1.00 97.00 312 GLN A O 1
ATOM 2362 N N . ILE A 1 313 ? 11.743 -13.380 -6.295 1.00 96.00 313 ILE A N 1
ATOM 2363 C CA . ILE A 1 313 ? 10.273 -13.271 -6.326 1.00 96.00 313 ILE A CA 1
ATOM 2364 C C . ILE A 1 313 ? 9.640 -14.588 -6.788 1.00 96.00 313 ILE A C 1
ATOM 2366 O O . ILE A 1 313 ? 8.595 -15.006 -6.296 1.00 96.00 313 ILE A O 1
ATOM 2370 N N . SER A 1 314 ? 10.266 -15.244 -7.763 1.00 94.56 314 SER A N 1
ATOM 2371 C CA . SER A 1 314 ? 9.838 -16.540 -8.285 1.00 94.56 314 SER A CA 1
ATOM 2372 C C . SER A 1 314 ? 11.060 -17.332 -8.761 1.00 94.56 314 SER A C 1
ATOM 2374 O O . SER A 1 314 ? 12.164 -16.779 -8.804 1.00 94.56 314 SER A O 1
ATOM 2376 N N . PRO A 1 315 ? 10.921 -18.612 -9.158 1.00 92.81 315 PRO A N 1
ATOM 2377 C CA . PRO A 1 315 ? 12.059 -19.417 -9.595 1.00 92.81 315 PRO A CA 1
ATOM 2378 C C . PRO A 1 315 ? 12.914 -18.757 -10.683 1.00 92.81 315 PRO A C 1
ATOM 2380 O O . PRO A 1 315 ? 14.110 -18.997 -10.718 1.00 92.81 315 PRO A O 1
ATOM 2383 N N . ARG A 1 316 ? 12.333 -17.913 -11.545 1.00 94.00 316 ARG A N 1
ATOM 2384 C CA . ARG A 1 316 ? 13.046 -17.258 -12.655 1.00 94.00 316 ARG A CA 1
ATOM 2385 C C . ARG A 1 316 ? 13.185 -15.746 -12.502 1.00 94.00 316 ARG A C 1
ATOM 2387 O O . ARG A 1 316 ? 13.722 -15.111 -13.402 1.00 94.00 316 ARG A O 1
ATOM 2394 N N . VAL A 1 317 ? 12.675 -15.157 -11.423 1.00 96.75 317 VAL A N 1
ATOM 2395 C CA . VAL A 1 317 ? 12.559 -13.699 -11.292 1.00 96.75 317 VAL A CA 1
ATOM 2396 C C . VAL A 1 317 ? 13.276 -13.234 -10.039 1.00 96.75 317 VAL A C 1
ATOM 2398 O O . VAL A 1 317 ? 12.907 -13.598 -8.923 1.00 96.75 317 VAL A O 1
ATOM 2401 N N . TYR A 1 318 ? 14.268 -12.380 -10.249 1.00 97.75 318 TYR A N 1
ATOM 2402 C CA . TYR A 1 318 ? 15.029 -11.715 -9.204 1.00 97.75 318 TYR A CA 1
ATOM 2403 C C . TYR A 1 318 ? 14.803 -10.218 -9.318 1.00 97.75 318 TYR A C 1
ATOM 2405 O O . TYR A 1 318 ? 14.871 -9.684 -10.422 1.00 97.75 318 TYR A O 1
ATOM 2413 N N . ALA A 1 319 ? 14.572 -9.530 -8.208 1.00 97.75 319 ALA A N 1
ATOM 2414 C CA . ALA A 1 319 ? 14.427 -8.084 -8.228 1.00 97.75 319 ALA A CA 1
ATOM 2415 C C . ALA A 1 319 ? 14.968 -7.411 -6.969 1.00 97.75 319 ALA A C 1
ATOM 2417 O O . ALA A 1 319 ? 15.162 -8.052 -5.936 1.00 97.75 319 ALA A O 1
ATOM 2418 N N . ARG A 1 320 ? 15.194 -6.103 -7.058 1.00 96.19 320 ARG A N 1
ATOM 2419 C CA . ARG A 1 320 ? 15.502 -5.240 -5.914 1.00 96.19 320 ARG A CA 1
ATOM 2420 C C . ARG A 1 320 ? 15.029 -3.815 -6.172 1.00 96.19 320 ARG A C 1
ATOM 2422 O O . ARG A 1 320 ? 15.101 -3.345 -7.307 1.00 96.19 320 ARG A O 1
ATOM 2429 N N . LEU A 1 321 ? 14.569 -3.149 -5.117 1.00 94.69 321 LEU A N 1
ATOM 2430 C CA . LEU A 1 321 ? 14.219 -1.733 -5.141 1.00 94.69 321 LEU A CA 1
ATOM 2431 C C . LEU A 1 321 ? 15.441 -0.907 -4.740 1.00 94.69 321 LEU A C 1
ATOM 2433 O O . LEU A 1 321 ? 16.001 -1.106 -3.666 1.00 94.69 321 LEU A O 1
ATOM 2437 N N . MET A 1 322 ? 15.830 0.027 -5.598 1.00 92.00 322 MET A N 1
ATOM 2438 C CA . MET A 1 322 ? 16.905 0.977 -5.352 1.00 92.00 322 MET A CA 1
ATOM 2439 C C . MET A 1 322 ? 16.290 2.358 -5.138 1.00 92.00 322 MET A C 1
ATOM 2441 O O . MET A 1 322 ? 15.652 2.897 -6.039 1.00 92.00 322 MET A O 1
ATOM 2445 N N . THR A 1 323 ? 16.502 2.956 -3.973 1.00 87.31 323 THR A N 1
ATOM 2446 C CA . THR A 1 323 ? 16.104 4.342 -3.689 1.00 87.31 323 THR A CA 1
ATOM 2447 C C . THR A 1 323 ? 17.361 5.192 -3.579 1.00 87.31 323 THR A C 1
ATOM 2449 O O . THR A 1 323 ? 18.262 4.831 -2.826 1.00 87.31 323 THR A O 1
ATOM 2452 N N . LYS A 1 324 ? 17.466 6.290 -4.335 1.00 75.88 324 LYS A N 1
ATOM 2453 C CA . LYS A 1 324 ? 18.606 7.222 -4.223 1.00 75.88 324 LYS A CA 1
ATOM 2454 C C . LYS A 1 324 ? 18.326 8.357 -3.238 1.00 75.88 324 LYS A C 1
ATOM 2456 O O . LYS A 1 324 ? 19.238 8.782 -2.539 1.00 75.88 324 LYS A O 1
ATOM 2461 N N . GLY A 1 325 ? 17.077 8.810 -3.182 1.00 73.06 325 GLY A N 1
ATOM 2462 C CA . GLY A 1 325 ? 16.621 9.863 -2.285 1.00 73.06 325 GLY A CA 1
ATOM 2463 C C . GLY A 1 325 ? 15.653 9.357 -1.218 1.00 73.06 325 GLY A C 1
ATOM 2464 O O . GLY A 1 325 ? 15.655 8.175 -0.865 1.00 73.06 325 GLY A O 1
ATOM 2465 N N . THR A 1 326 ? 14.877 10.289 -0.685 1.00 73.06 326 THR A N 1
ATOM 2466 C CA . THR A 1 326 ? 13.802 10.115 0.294 1.00 73.06 326 THR A CA 1
ATOM 2467 C C . THR A 1 326 ? 12.563 9.451 -0.322 1.00 73.06 326 THR A C 1
ATOM 2469 O O . THR A 1 326 ? 12.553 9.057 -1.486 1.00 73.06 326 THR A O 1
ATOM 2472 N N . TYR A 1 327 ? 11.482 9.338 0.454 1.00 67.81 327 TYR A N 1
ATOM 2473 C CA . TYR A 1 327 ? 10.209 8.773 -0.004 1.00 67.81 327 TYR A CA 1
ATOM 2474 C C . TYR A 1 327 ? 9.516 9.565 -1.131 1.00 67.81 327 TYR A C 1
ATOM 2476 O O . TYR A 1 327 ? 8.583 9.050 -1.740 1.00 67.81 327 TYR A O 1
ATOM 2484 N N . ALA A 1 328 ? 9.909 10.817 -1.373 1.00 69.38 328 ALA A N 1
ATOM 2485 C CA . ALA A 1 328 ? 9.357 11.637 -2.452 1.00 69.38 328 ALA A CA 1
ATOM 2486 C C . ALA A 1 328 ? 10.171 11.522 -3.750 1.00 69.38 328 ALA A C 1
ATOM 2488 O O . ALA A 1 328 ? 9.735 11.994 -4.799 1.00 69.38 328 ALA A O 1
ATOM 2489 N N . ASP A 1 329 ? 11.347 10.895 -3.685 1.00 81.06 329 ASP A N 1
ATOM 2490 C CA . ASP A 1 329 ? 12.255 10.795 -4.815 1.00 81.06 329 ASP A CA 1
ATOM 2491 C C . ASP A 1 329 ? 11.967 9.535 -5.644 1.00 81.06 329 ASP A C 1
ATOM 2493 O O . ASP A 1 329 ? 11.616 8.486 -5.091 1.00 81.06 329 ASP A O 1
ATOM 2497 N N . PRO A 1 330 ? 12.151 9.585 -6.975 1.00 84.81 330 PRO A N 1
ATOM 2498 C CA . PRO A 1 330 ? 12.009 8.406 -7.813 1.00 84.81 330 PRO A CA 1
ATOM 2499 C C . PRO A 1 330 ? 12.919 7.254 -7.364 1.00 84.81 330 PRO A C 1
ATOM 2501 O O . PRO A 1 330 ? 14.106 7.427 -7.061 1.00 84.81 330 PRO A O 1
ATOM 2504 N N . GLY A 1 331 ? 12.358 6.048 -7.368 1.00 91.44 331 GLY A N 1
ATOM 2505 C CA . GLY A 1 331 ? 13.091 4.801 -7.196 1.00 91.44 331 GLY A CA 1
ATOM 2506 C C . GLY A 1 331 ? 13.432 4.147 -8.535 1.00 91.44 331 GLY A C 1
ATOM 2507 O O . GLY A 1 331 ? 12.944 4.526 -9.600 1.00 91.44 331 GLY A O 1
ATOM 2508 N N . GLU A 1 332 ? 14.245 3.099 -8.474 1.00 93.69 332 GLU A N 1
ATOM 2509 C CA . GLU A 1 332 ? 14.522 2.206 -9.596 1.00 93.69 332 GLU A CA 1
ATOM 2510 C C . GLU A 1 332 ? 14.306 0.757 -9.152 1.00 93.69 332 GLU A C 1
ATOM 2512 O O . GLU A 1 332 ? 14.984 0.251 -8.256 1.00 93.69 332 GLU A O 1
ATOM 2517 N N . LEU A 1 333 ? 13.374 0.063 -9.801 1.00 95.44 333 LEU A N 1
ATOM 2518 C CA . LEU A 1 333 ? 13.188 -1.372 -9.645 1.00 95.44 333 LEU A CA 1
ATOM 2519 C C . LEU A 1 333 ? 14.064 -2.094 -10.675 1.00 95.44 333 LEU A C 1
ATOM 2521 O O . LEU A 1 333 ? 13.850 -1.995 -11.885 1.00 95.44 333 LEU A O 1
ATOM 2525 N N . GLN A 1 334 ? 15.063 -2.830 -10.194 1.00 96.25 334 GLN A N 1
ATOM 2526 C CA . GLN A 1 334 ? 15.918 -3.664 -11.036 1.00 96.25 334 GLN A CA 1
ATOM 2527 C C . GLN A 1 334 ? 15.388 -5.089 -11.053 1.00 96.25 334 GLN A C 1
ATOM 2529 O O . GLN A 1 334 ? 15.091 -5.638 -9.994 1.00 96.25 334 GLN A O 1
ATOM 2534 N N . ILE A 1 335 ? 15.293 -5.696 -12.236 1.00 97.31 335 ILE A N 1
ATOM 2535 C CA . ILE A 1 335 ? 14.708 -7.029 -12.414 1.00 97.31 335 ILE A CA 1
ATOM 2536 C C . ILE A 1 335 ? 15.570 -7.853 -13.354 1.00 97.31 335 ILE A C 1
ATOM 2538 O O . ILE A 1 335 ? 15.940 -7.388 -14.427 1.00 97.31 335 ILE A O 1
ATOM 2542 N N . ARG A 1 336 ? 15.829 -9.101 -12.978 1.00 97.12 336 ARG A N 1
ATOM 2543 C CA . ARG A 1 336 ? 16.369 -10.135 -13.852 1.00 97.12 336 ARG A CA 1
ATOM 2544 C C . ARG A 1 336 ? 15.355 -11.256 -14.007 1.00 97.12 336 ARG A C 1
ATOM 2546 O O . ARG A 1 336 ? 14.938 -11.859 -13.019 1.00 97.12 336 ARG A O 1
ATOM 2553 N N . VAL A 1 337 ? 15.040 -11.576 -15.255 1.00 95.75 337 VAL A N 1
ATOM 2554 C CA . VAL A 1 337 ? 14.284 -12.767 -15.639 1.00 95.75 337 VAL A CA 1
ATOM 2555 C C . VAL A 1 337 ? 15.250 -13.760 -16.280 1.00 95.75 337 VAL A C 1
ATOM 2557 O O . VAL A 1 337 ? 15.864 -13.464 -17.306 1.00 95.75 337 VAL A O 1
ATOM 2560 N N . THR A 1 338 ? 15.427 -14.931 -15.674 1.00 92.81 338 THR A N 1
ATOM 2561 C CA . THR A 1 338 ? 16.341 -15.968 -16.171 1.00 92.81 338 THR A CA 1
ATOM 2562 C C . THR A 1 338 ? 15.653 -16.899 -17.167 1.00 92.81 338 THR A C 1
ATOM 2564 O O . THR A 1 338 ? 14.432 -17.064 -17.170 1.00 92.81 338 THR A O 1
ATOM 2567 N N . VAL A 1 339 ? 16.446 -17.540 -18.025 1.00 87.06 339 VAL A N 1
ATOM 2568 C CA . VAL A 1 339 ? 15.983 -18.596 -18.942 1.00 87.06 339 VAL A CA 1
ATOM 2569 C C . VAL A 1 339 ? 15.686 -19.911 -18.214 1.00 87.06 339 VAL A C 1
ATOM 2571 O O . VAL A 1 339 ? 14.742 -20.611 -18.559 1.00 87.06 339 VAL A O 1
ATOM 2574 N N . GLU A 1 340 ? 16.430 -20.206 -17.147 1.00 73.44 340 GLU A N 1
ATOM 2575 C CA . GLU A 1 340 ? 16.303 -21.430 -16.357 1.00 73.44 340 GLU A CA 1
ATOM 2576 C C . GLU A 1 340 ? 15.947 -21.115 -14.901 1.00 73.44 340 GLU A C 1
ATOM 2578 O O . GLU A 1 340 ? 16.471 -20.162 -14.316 1.00 73.44 340 GLU A O 1
ATOM 2583 N N . ALA A 1 341 ? 15.083 -21.935 -14.295 1.00 62.19 341 ALA A N 1
ATOM 2584 C CA . ALA A 1 341 ? 14.947 -21.967 -12.841 1.00 62.19 341 ALA A CA 1
ATOM 2585 C C . ALA A 1 341 ? 16.223 -22.584 -12.222 1.00 62.19 341 ALA A C 1
ATOM 2587 O O . ALA A 1 341 ? 16.743 -23.551 -12.792 1.00 62.19 341 ALA A O 1
ATOM 2588 N N . PRO A 1 342 ? 16.727 -22.076 -11.079 1.00 56.72 342 PRO A N 1
ATOM 2589 C CA . PRO A 1 342 ? 17.894 -22.616 -10.397 1.00 56.72 342 PRO A CA 1
ATOM 2590 C C . PRO A 1 342 ? 17.794 -24.124 -10.206 1.00 56.72 342 PRO A C 1
ATOM 2592 O O . PRO A 1 342 ? 16.751 -24.648 -9.810 1.00 56.72 342 PRO A O 1
ATOM 2595 N N . VAL A 1 343 ? 18.916 -24.802 -10.438 1.00 53.22 343 VAL A N 1
ATOM 2596 C CA . VAL A 1 343 ? 19.053 -26.266 -10.431 1.00 53.22 343 VAL A CA 1
ATOM 2597 C C . VAL A 1 343 ? 18.507 -26.908 -9.139 1.00 53.22 343 VAL A C 1
ATOM 2599 O O . VAL A 1 343 ? 17.983 -28.012 -9.191 1.00 53.22 343 VAL A O 1
ATOM 2602 N N . GLY A 1 344 ? 18.491 -26.191 -8.008 1.00 52.75 344 GLY A N 1
ATOM 2603 C CA . GLY A 1 344 ? 17.966 -26.681 -6.723 1.00 52.75 344 GLY A CA 1
ATOM 2604 C C . GLY A 1 344 ? 16.436 -26.766 -6.574 1.00 52.75 344 GLY A C 1
ATOM 2605 O O . GLY A 1 344 ? 15.970 -27.287 -5.565 1.00 52.75 344 GLY A O 1
ATOM 2606 N N . LEU A 1 345 ? 15.642 -26.273 -7.535 1.00 48.50 345 LEU A N 1
ATOM 2607 C CA . LEU A 1 345 ? 14.171 -26.420 -7.540 1.00 48.50 345 LEU A CA 1
ATOM 2608 C C . LEU A 1 345 ? 13.669 -27.490 -8.522 1.00 48.50 345 LEU A C 1
ATOM 2610 O O . LEU A 1 345 ? 12.482 -27.815 -8.504 1.00 48.50 345 LEU A O 1
ATOM 2614 N N . ARG A 1 346 ? 14.548 -28.059 -9.360 1.00 50.09 346 ARG A N 1
ATOM 2615 C CA . ARG A 1 346 ? 14.166 -29.092 -10.340 1.00 50.09 346 ARG A CA 1
ATOM 2616 C C . ARG A 1 346 ? 13.789 -30.427 -9.676 1.00 50.09 346 ARG A C 1
ATOM 2618 O O . ARG A 1 346 ? 12.964 -31.150 -10.223 1.00 50.09 346 ARG A O 1
ATOM 2625 N N . ASP A 1 347 ? 14.282 -30.693 -8.466 1.00 46.62 347 ASP A N 1
ATOM 2626 C CA . ASP A 1 347 ? 14.141 -32.006 -7.817 1.00 46.62 347 ASP A CA 1
ATOM 2627 C C . ASP A 1 347 ? 12.857 -32.214 -6.994 1.00 46.62 347 ASP A C 1
ATOM 2629 O O . ASP A 1 347 ? 12.627 -33.321 -6.512 1.00 46.62 347 ASP A O 1
ATOM 2633 N N . ARG A 1 348 ? 11.996 -31.200 -6.799 1.00 44.09 348 ARG A N 1
ATOM 2634 C CA . ARG A 1 348 ? 10.826 -31.336 -5.894 1.00 44.09 348 ARG A CA 1
ATOM 2635 C C . ARG A 1 348 ? 9.443 -31.301 -6.541 1.00 44.09 348 ARG A C 1
ATOM 2637 O O . ARG A 1 348 ? 8.478 -31.608 -5.854 1.00 44.09 348 ARG A O 1
ATOM 2644 N N . HIS A 1 349 ? 9.323 -30.993 -7.832 1.00 42.19 349 HIS A N 1
ATOM 2645 C CA . HIS A 1 349 ? 8.014 -30.926 -8.504 1.00 42.19 349 HIS A CA 1
ATOM 2646 C C . HIS A 1 349 ? 8.003 -31.453 -9.947 1.00 42.19 349 HIS A C 1
ATOM 2648 O O . HIS A 1 349 ? 7.121 -31.105 -10.727 1.00 42.19 349 HIS A O 1
ATOM 2654 N N . LEU A 1 350 ? 8.906 -32.372 -10.299 1.00 43.88 350 LEU A N 1
ATOM 2655 C CA . LEU A 1 350 ? 8.613 -33.329 -11.369 1.00 43.88 350 LEU A CA 1
ATOM 2656 C C . LEU A 1 350 ? 7.646 -34.380 -10.807 1.00 43.88 350 LEU A C 1
ATOM 2658 O O . LEU A 1 350 ? 8.006 -35.522 -10.538 1.00 43.88 350 LEU A O 1
ATOM 2662 N N . VAL A 1 351 ? 6.397 -33.961 -10.581 1.00 42.25 351 VAL A N 1
ATOM 2663 C CA . VAL A 1 351 ? 5.280 -34.904 -10.532 1.00 42.25 351 VAL A CA 1
ATOM 2664 C C . VAL A 1 351 ? 5.288 -35.602 -11.883 1.00 42.25 351 VAL A C 1
ATOM 2666 O O . VAL A 1 351 ? 5.250 -34.940 -12.922 1.00 42.25 351 VAL A O 1
ATOM 2669 N N . ALA A 1 352 ? 5.401 -36.926 -11.848 1.00 41.38 352 ALA A N 1
ATOM 2670 C CA . ALA A 1 352 ? 5.266 -37.792 -13.001 1.00 41.38 352 ALA A CA 1
ATOM 2671 C C . ALA A 1 352 ? 3.934 -37.491 -13.704 1.00 41.38 352 ALA A C 1
ATOM 2673 O O . ALA A 1 352 ? 2.882 -37.996 -13.328 1.00 41.38 352 ALA A O 1
ATOM 2674 N N . THR A 1 353 ? 3.974 -36.636 -14.722 1.00 43.88 353 THR A N 1
ATOM 2675 C CA . THR A 1 353 ? 2.897 -36.504 -15.700 1.00 43.88 353 THR A CA 1
ATOM 2676 C C . THR A 1 353 ? 3.142 -37.560 -16.767 1.00 43.88 353 THR A C 1
ATOM 2678 O O . THR A 1 353 ? 3.510 -37.280 -17.903 1.00 43.88 353 THR A O 1
ATOM 2681 N N . THR A 1 354 ? 2.970 -38.822 -16.380 1.00 47.16 354 THR A N 1
ATOM 2682 C CA . THR A 1 354 ? 3.006 -39.964 -17.303 1.00 47.16 354 THR A CA 1
ATOM 2683 C C . THR A 1 354 ? 1.902 -39.887 -18.370 1.00 47.16 354 THR A C 1
ATOM 2685 O O . THR A 1 354 ? 2.001 -40.572 -19.380 1.00 47.16 354 THR A O 1
ATOM 2688 N N . ASP A 1 355 ? 0.922 -38.987 -18.216 1.00 44.34 355 ASP A N 1
ATOM 2689 C CA . ASP A 1 355 ? -0.171 -38.757 -19.175 1.00 44.34 355 ASP A CA 1
ATOM 2690 C C . ASP A 1 355 ? 0.110 -37.680 -20.243 1.00 44.34 355 ASP A C 1
ATOM 2692 O O . ASP A 1 355 ? -0.757 -37.372 -21.057 1.00 44.34 355 ASP A O 1
ATOM 2696 N N . LEU A 1 356 ? 1.323 -37.114 -20.301 1.00 50.50 356 LEU A N 1
ATOM 2697 C CA . LEU A 1 356 ? 1.728 -36.148 -21.341 1.00 50.50 356 LEU A CA 1
ATOM 2698 C C . LEU A 1 356 ? 2.722 -36.722 -22.366 1.00 50.50 356 LEU A C 1
ATOM 2700 O O . LEU A 1 356 ? 3.344 -35.975 -23.120 1.00 50.50 356 LEU A O 1
ATOM 2704 N N . ALA A 1 357 ? 2.824 -38.052 -22.458 1.00 42.16 357 ALA A N 1
ATOM 2705 C CA . ALA A 1 357 ? 3.757 -38.784 -23.324 1.00 42.16 357 ALA A CA 1
ATOM 2706 C C . ALA A 1 357 ? 3.552 -38.604 -24.853 1.00 42.16 357 ALA A C 1
ATOM 2708 O O . ALA A 1 357 ? 4.214 -39.275 -25.640 1.00 42.16 357 ALA A O 1
ATOM 2709 N N . GLY A 1 358 ? 2.669 -37.700 -25.291 1.00 46.97 358 GLY A N 1
ATOM 2710 C CA . GLY A 1 358 ? 2.427 -37.382 -26.705 1.00 46.97 358 GLY A CA 1
ATOM 2711 C C . GLY A 1 358 ? 2.744 -35.940 -27.119 1.00 46.97 358 GLY A C 1
ATOM 2712 O O . GLY A 1 358 ? 2.726 -35.639 -28.311 1.00 46.97 358 GLY A O 1
ATOM 2713 N N . LEU A 1 359 ? 3.042 -35.037 -26.177 1.00 47.50 359 LEU A N 1
ATOM 2714 C CA . LEU A 1 359 ? 3.416 -33.659 -26.499 1.00 47.50 359 LEU A CA 1
ATOM 2715 C C . LEU A 1 359 ? 4.939 -33.543 -26.512 1.00 47.50 359 LEU A C 1
ATOM 2717 O O . LEU A 1 359 ? 5.599 -33.614 -25.478 1.00 47.50 359 LEU A O 1
ATOM 2721 N N . ASN A 1 360 ? 5.498 -33.376 -27.710 1.00 44.34 360 ASN A N 1
ATOM 2722 C CA . ASN A 1 360 ? 6.927 -33.188 -27.934 1.00 44.34 360 ASN A CA 1
ATOM 2723 C C . ASN A 1 360 ? 7.387 -31.825 -27.368 1.00 44.34 360 ASN A C 1
ATOM 2725 O O . ASN A 1 360 ? 7.550 -30.845 -28.091 1.00 44.34 360 ASN A O 1
ATOM 2729 N N . LEU A 1 361 ? 7.568 -31.760 -26.046 1.00 52.31 361 LEU A N 1
ATOM 2730 C CA . LEU A 1 361 ? 8.032 -30.585 -25.295 1.00 52.31 361 LEU A CA 1
ATOM 2731 C C . LEU A 1 361 ? 9.494 -30.218 -25.606 1.00 52.31 361 LEU A C 1
ATOM 2733 O O . LEU A 1 361 ? 9.933 -29.134 -25.236 1.00 52.31 361 LEU A O 1
ATOM 2737 N N . ALA A 1 362 ? 10.234 -31.070 -26.325 1.00 49.66 362 ALA A N 1
ATOM 2738 C CA . ALA A 1 362 ? 11.613 -30.808 -26.739 1.00 49.66 362 ALA A CA 1
ATOM 2739 C C . ALA A 1 362 ? 11.748 -29.667 -27.771 1.00 49.66 362 ALA A C 1
ATOM 2741 O O . ALA A 1 362 ? 12.857 -29.200 -28.013 1.00 49.66 362 ALA A O 1
ATOM 2742 N N . GLY A 1 363 ? 10.637 -29.211 -28.368 1.00 48.38 363 GLY A N 1
ATOM 2743 C CA . GLY A 1 363 ? 10.599 -28.060 -29.279 1.00 48.38 363 GLY A CA 1
ATOM 2744 C C . GLY A 1 363 ? 10.060 -26.763 -28.665 1.00 48.38 363 GLY A C 1
ATOM 2745 O O . GLY A 1 363 ? 10.058 -25.736 -29.339 1.00 48.38 363 GLY A O 1
ATOM 2746 N N . LEU A 1 364 ? 9.585 -26.784 -27.413 1.00 51.44 364 LEU A N 1
ATOM 2747 C CA . LEU A 1 364 ? 9.150 -25.569 -26.728 1.00 51.44 364 LEU A CA 1
ATOM 2748 C C . LEU A 1 364 ? 10.373 -24.898 -26.112 1.00 51.44 364 LEU A C 1
ATOM 2750 O O . LEU A 1 364 ? 10.904 -25.352 -25.099 1.00 51.44 364 LEU A O 1
ATOM 2754 N N . ASP A 1 365 ? 10.813 -23.806 -26.734 1.00 62.75 365 ASP A N 1
ATOM 2755 C CA . ASP A 1 365 ? 11.858 -22.946 -26.191 1.00 62.75 365 ASP A CA 1
ATOM 2756 C C . ASP A 1 365 ? 11.335 -22.208 -24.945 1.00 62.75 365 ASP A C 1
ATOM 2758 O O . ASP A 1 365 ? 10.951 -21.037 -24.971 1.00 62.75 365 ASP A O 1
ATOM 2762 N N . LEU A 1 366 ? 11.289 -22.922 -23.817 1.00 59.59 366 LEU A N 1
ATOM 2763 C CA . LEU A 1 366 ? 10.933 -22.384 -22.501 1.00 59.59 366 LEU A CA 1
ATOM 2764 C C . LEU A 1 366 ? 11.865 -21.225 -22.089 1.00 59.59 366 LEU A C 1
ATOM 2766 O O . LEU A 1 366 ? 11.488 -20.404 -21.240 1.00 59.59 366 LEU A O 1
ATOM 2770 N N . ALA A 1 367 ? 13.048 -21.123 -22.714 1.00 63.84 367 ALA A N 1
ATOM 2771 C CA . ALA A 1 367 ? 13.984 -20.020 -22.542 1.00 63.84 367 ALA A CA 1
ATOM 2772 C C . ALA A 1 367 ? 13.536 -18.730 -23.255 1.00 63.84 367 ALA A C 1
ATOM 2774 O O . ALA A 1 367 ? 14.078 -17.675 -22.946 1.00 63.84 367 ALA A O 1
ATOM 2775 N N . ALA A 1 368 ? 12.518 -18.768 -24.119 1.00 70.00 368 ALA A N 1
ATOM 2776 C CA . ALA A 1 368 ? 11.958 -17.598 -24.806 1.00 70.00 368 ALA A CA 1
ATOM 2777 C C . ALA A 1 368 ? 10.536 -17.221 -24.343 1.00 70.00 368 ALA A C 1
ATOM 2779 O O . ALA A 1 368 ? 9.904 -16.328 -24.917 1.00 70.00 368 ALA A O 1
ATOM 2780 N N . MET A 1 369 ? 9.996 -17.902 -23.325 1.00 84.50 369 MET A N 1
ATOM 2781 C CA . MET A 1 369 ? 8.652 -17.600 -22.830 1.00 84.50 369 MET A CA 1
ATOM 2782 C C . MET A 1 369 ? 8.666 -16.432 -21.830 1.00 84.50 369 MET A C 1
ATOM 2784 O O . MET A 1 369 ? 9.473 -16.449 -20.891 1.00 84.50 369 MET A O 1
ATOM 2788 N N . PRO A 1 370 ? 7.743 -15.459 -21.970 1.00 90.69 370 PRO A N 1
ATOM 2789 C CA . PRO A 1 370 ? 7.543 -14.426 -20.968 1.00 90.69 370 PRO A CA 1
ATOM 2790 C C . PRO A 1 370 ? 7.190 -15.017 -19.599 1.00 90.69 370 PRO A C 1
ATOM 2792 O O . PRO A 1 370 ? 6.423 -15.975 -19.498 1.00 90.69 370 PRO A O 1
ATOM 2795 N N . VAL A 1 371 ? 7.691 -14.395 -18.535 1.00 93.38 371 VAL A N 1
ATOM 2796 C CA . VAL A 1 371 ? 7.353 -14.714 -17.147 1.00 93.38 371 VAL A CA 1
ATOM 2797 C C . VAL A 1 371 ? 6.517 -13.582 -16.565 1.00 93.38 371 VAL A C 1
ATOM 2799 O O . VAL A 1 371 ? 6.814 -12.405 -16.766 1.00 93.38 371 VAL A O 1
ATOM 2802 N N . LYS A 1 372 ? 5.467 -13.944 -15.827 1.00 95.38 372 LYS A N 1
ATOM 2803 C CA . LYS A 1 372 ? 4.616 -12.992 -15.118 1.00 95.38 372 LYS A CA 1
ATOM 2804 C C . LYS A 1 372 ? 5.346 -12.441 -13.887 1.00 95.38 372 LYS A C 1
ATOM 2806 O O . LYS A 1 372 ? 5.806 -13.214 -13.048 1.00 95.38 372 LYS A O 1
ATOM 2811 N N . VAL A 1 373 ? 5.443 -11.118 -13.776 1.00 96.12 373 VAL A N 1
ATOM 2812 C CA . VAL A 1 373 ? 6.123 -10.407 -12.683 1.00 96.12 373 VAL A CA 1
ATOM 2813 C C . VAL A 1 373 ? 5.146 -9.428 -12.021 1.00 96.12 373 VAL A C 1
ATOM 2815 O O . VAL A 1 373 ? 4.659 -8.538 -12.718 1.00 96.12 373 VAL A O 1
ATOM 2818 N N . PRO A 1 374 ? 4.856 -9.548 -10.709 1.00 95.88 374 PRO A N 1
ATOM 2819 C CA . PRO A 1 374 ? 3.816 -8.775 -10.019 1.00 95.88 374 PRO A CA 1
ATOM 2820 C C . PRO A 1 374 ? 4.282 -7.365 -9.615 1.00 95.88 374 PRO A C 1
ATOM 2822 O O . PRO A 1 374 ? 4.284 -7.032 -8.436 1.00 95.88 374 PRO A O 1
ATOM 2825 N N . LEU A 1 375 ? 4.715 -6.539 -10.573 1.00 94.94 375 LEU A N 1
ATOM 2826 C CA . LEU A 1 375 ? 5.407 -5.266 -10.309 1.00 94.94 375 LEU A CA 1
ATOM 2827 C C . LEU A 1 375 ? 4.679 -4.340 -9.331 1.00 94.94 375 LEU A C 1
ATOM 2829 O O . LEU A 1 375 ? 5.290 -3.867 -8.379 1.00 94.94 375 LEU A O 1
ATOM 2833 N N . ALA A 1 376 ? 3.388 -4.092 -9.555 1.00 95.81 376 ALA A N 1
ATOM 2834 C CA . ALA A 1 376 ? 2.622 -3.138 -8.751 1.00 95.81 376 ALA A CA 1
ATOM 2835 C C . ALA A 1 376 ? 2.203 -3.693 -7.375 1.00 95.81 376 ALA A C 1
ATOM 2837 O O . ALA A 1 376 ? 1.749 -2.936 -6.517 1.00 95.81 376 ALA A O 1
ATOM 2838 N N . GLY A 1 377 ? 2.360 -5.006 -7.167 1.00 95.88 377 GLY A N 1
ATOM 2839 C CA . GLY A 1 377 ? 2.092 -5.692 -5.902 1.00 95.88 377 GLY A CA 1
ATOM 2840 C C . GLY A 1 377 ? 3.321 -5.891 -5.019 1.00 95.88 377 GLY A C 1
ATOM 2841 O O . GLY A 1 377 ? 3.218 -6.551 -3.985 1.00 95.88 377 GLY A O 1
ATOM 2842 N N . LEU A 1 378 ? 4.478 -5.355 -5.414 1.00 97.00 378 LEU A N 1
ATOM 2843 C CA . LEU A 1 378 ? 5.691 -5.384 -4.604 1.00 97.00 378 LEU A CA 1
ATOM 2844 C C . LEU A 1 378 ? 5.714 -4.220 -3.610 1.00 97.00 378 LEU A C 1
ATOM 2846 O O . LEU A 1 378 ? 5.370 -3.084 -3.93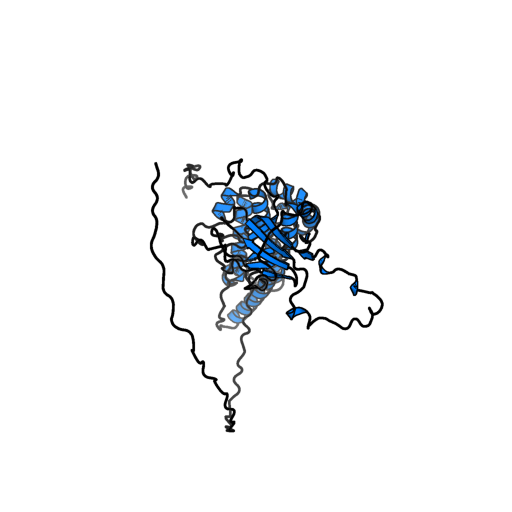7 1.00 97.00 378 LEU A O 1
ATOM 2850 N N . VAL A 1 379 ? 6.209 -4.509 -2.411 1.00 95.94 379 VAL A N 1
ATOM 2851 C CA . VAL A 1 379 ? 6.564 -3.529 -1.385 1.00 95.94 379 VAL A CA 1
ATOM 2852 C C . VAL A 1 379 ? 8.039 -3.675 -1.041 1.00 95.94 379 VAL A C 1
ATOM 2854 O O . VAL A 1 379 ? 8.538 -4.786 -0.872 1.00 95.94 379 VAL A O 1
ATOM 2857 N N . GLY A 1 380 ? 8.729 -2.545 -0.924 1.00 94.94 380 GLY A N 1
ATOM 2858 C CA . GLY A 1 380 ? 9.993 -2.433 -0.220 1.00 94.94 380 GLY A CA 1
ATOM 2859 C C . GLY A 1 380 ? 9.750 -2.419 1.287 1.00 94.94 380 GLY A C 1
ATOM 2860 O O . GLY A 1 380 ? 9.231 -1.447 1.832 1.00 94.94 380 GLY A O 1
ATOM 2861 N N . ASP A 1 381 ? 10.148 -3.493 1.956 1.00 93.31 381 ASP A N 1
ATOM 2862 C CA . ASP A 1 381 ? 10.156 -3.644 3.403 1.00 93.31 381 ASP A CA 1
ATOM 2863 C C . ASP A 1 381 ? 11.545 -3.283 3.968 1.00 93.31 381 ASP A C 1
ATOM 2865 O O . ASP A 1 381 ? 12.548 -3.885 3.567 1.00 93.31 381 ASP A O 1
ATOM 2869 N N . PRO A 1 382 ? 11.642 -2.306 4.881 1.00 89.50 382 PRO A N 1
ATOM 2870 C CA . PRO A 1 382 ? 12.929 -1.841 5.391 1.00 89.50 382 PRO A CA 1
ATOM 2871 C C . PRO A 1 382 ? 13.557 -2.775 6.437 1.00 89.50 382 PRO A C 1
ATOM 2873 O O . PRO A 1 382 ? 14.700 -2.568 6.836 1.00 89.50 382 PRO A O 1
ATOM 2876 N N . GLN A 1 383 ? 12.836 -3.801 6.910 1.00 86.62 383 GLN A N 1
ATOM 2877 C CA . GLN A 1 383 ? 13.226 -4.662 8.040 1.00 86.62 383 GLN A CA 1
ATOM 2878 C C . GLN A 1 383 ? 13.482 -3.905 9.356 1.00 86.62 383 GLN A C 1
ATOM 2880 O O . GLN A 1 383 ? 14.008 -4.470 10.312 1.00 86.62 383 GLN A O 1
ATOM 2885 N N . ASP A 1 384 ? 13.064 -2.645 9.413 1.00 85.25 384 ASP A N 1
ATOM 2886 C CA . ASP A 1 384 ? 13.149 -1.756 10.559 1.00 85.25 384 ASP A CA 1
ATOM 2887 C C . ASP A 1 384 ? 11.787 -1.082 10.724 1.00 85.25 384 ASP A C 1
ATOM 2889 O O . ASP A 1 384 ? 11.287 -0.425 9.811 1.00 85.25 384 ASP A O 1
ATOM 2893 N N . SER A 1 385 ? 11.155 -1.259 11.883 1.00 81.50 385 SER A N 1
ATOM 2894 C CA . SER A 1 385 ? 9.829 -0.699 12.135 1.00 81.50 385 SER A CA 1
ATOM 2895 C C . SER A 1 385 ? 9.829 0.828 12.233 1.00 81.50 385 SER A C 1
ATOM 2897 O O . SER A 1 385 ? 8.755 1.415 12.113 1.00 81.50 385 SER A O 1
ATOM 2899 N N . SER A 1 386 ? 10.976 1.480 12.438 1.00 80.25 386 SER A N 1
ATOM 2900 C CA . SER A 1 386 ? 11.102 2.945 12.435 1.00 80.25 386 SER A CA 1
ATOM 2901 C C . SER A 1 386 ? 11.133 3.540 11.023 1.00 80.25 386 SER A C 1
ATOM 2903 O O . SER A 1 386 ? 10.793 4.709 10.833 1.00 80.25 386 SER A O 1
ATOM 2905 N N . VAL A 1 387 ? 11.465 2.721 10.022 1.00 84.12 387 VAL A N 1
ATOM 2906 C CA . VAL A 1 387 ? 11.571 3.136 8.626 1.00 84.12 387 VAL A CA 1
ATOM 2907 C C . VAL A 1 387 ? 10.270 2.855 7.882 1.00 84.12 387 VAL A C 1
ATOM 2909 O O . VAL A 1 387 ? 9.532 1.907 8.159 1.00 84.12 387 VAL A O 1
ATOM 2912 N N . GLN A 1 388 ? 9.956 3.728 6.932 1.00 86.94 388 GLN A N 1
ATOM 2913 C C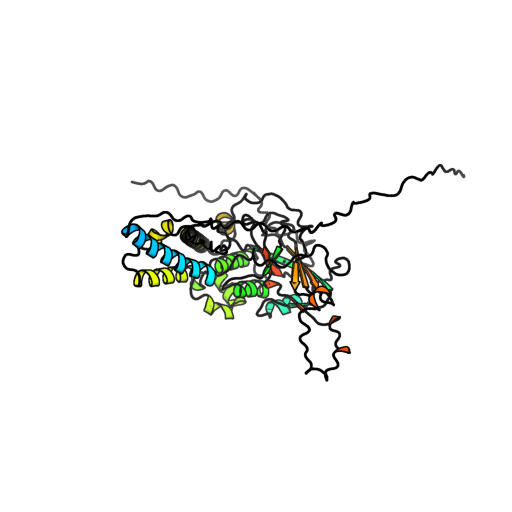A . GLN A 1 388 ? 8.732 3.645 6.157 1.00 86.94 388 GLN A CA 1
ATOM 2914 C C . GLN A 1 388 ? 8.842 2.586 5.052 1.00 86.94 388 GLN A C 1
ATOM 2916 O O . GLN A 1 388 ? 9.752 2.664 4.233 1.00 86.94 388 GLN A O 1
ATOM 2921 N N . PRO A 1 389 ? 7.916 1.619 4.974 1.00 91.81 389 PRO A N 1
ATOM 2922 C CA . PRO A 1 389 ? 7.816 0.737 3.827 1.00 91.81 389 PRO A CA 1
ATOM 2923 C C . PRO A 1 389 ? 7.293 1.507 2.618 1.00 91.81 389 PRO A C 1
ATOM 2925 O O . PRO A 1 389 ? 6.525 2.466 2.756 1.00 91.81 389 PRO A O 1
ATOM 2928 N N . LEU A 1 390 ? 7.691 1.056 1.433 1.00 93.69 390 LEU A N 1
ATOM 2929 C CA . LEU A 1 390 ? 7.389 1.724 0.174 1.00 93.69 390 LEU A CA 1
ATOM 2930 C C . LEU A 1 390 ? 6.656 0.773 -0.768 1.00 93.69 390 LEU A C 1
ATOM 2932 O O . LEU A 1 390 ? 7.162 -0.302 -1.076 1.00 93.69 390 LEU A O 1
ATOM 2936 N N . SER A 1 391 ? 5.489 1.164 -1.267 1.00 95.38 391 SER A N 1
ATOM 2937 C CA . SER A 1 391 ? 4.948 0.573 -2.494 1.00 95.38 391 SER A CA 1
ATOM 2938 C C . SER A 1 391 ? 5.446 1.366 -3.697 1.00 95.38 391 SER A C 1
ATOM 2940 O O . SER A 1 391 ? 6.152 2.366 -3.538 1.00 95.38 391 SER A O 1
ATOM 2942 N N . MET A 1 392 ? 5.153 0.902 -4.909 1.00 95.00 392 MET A N 1
ATOM 2943 C CA . MET A 1 392 ? 5.728 1.502 -6.105 1.00 95.00 392 MET A CA 1
ATOM 2944 C C . MET A 1 392 ? 4.806 1.414 -7.320 1.00 95.00 392 MET A C 1
ATOM 2946 O O . MET A 1 392 ? 4.157 0.394 -7.550 1.00 95.00 392 MET A O 1
ATOM 2950 N N . SER A 1 393 ? 4.804 2.472 -8.127 1.00 94.88 393 SER A N 1
ATOM 2951 C CA . SER A 1 393 ? 4.174 2.527 -9.445 1.00 94.88 393 SER A CA 1
ATOM 2952 C C . SER A 1 393 ? 5.239 2.788 -10.511 1.00 94.88 393 SER A C 1
ATOM 2954 O O . SER A 1 393 ? 5.973 3.771 -10.402 1.00 94.88 393 SER A O 1
ATOM 2956 N N . PRO A 1 394 ? 5.363 1.936 -11.539 1.00 93.50 394 PRO A N 1
ATOM 2957 C CA . PRO A 1 394 ? 6.254 2.192 -12.667 1.00 93.50 394 PRO A CA 1
ATOM 2958 C C . PRO A 1 394 ? 5.972 3.535 -13.353 1.00 93.50 394 PRO A C 1
ATOM 2960 O O . PRO A 1 394 ? 4.825 3.843 -13.679 1.00 93.50 394 PRO A O 1
ATOM 2963 N N . LYS A 1 395 ? 7.026 4.317 -13.610 1.00 90.00 395 LYS A N 1
ATOM 2964 C CA . LYS A 1 395 ? 6.954 5.570 -14.373 1.00 90.00 395 LYS A CA 1
ATOM 2965 C C . LYS A 1 395 ? 7.522 5.387 -15.792 1.00 90.00 395 LYS A C 1
ATOM 2967 O O . LYS A 1 395 ? 8.306 4.462 -16.018 1.00 90.00 395 LYS A O 1
ATOM 2972 N N . PRO A 1 396 ? 7.109 6.204 -16.776 1.00 85.19 396 PRO A N 1
ATOM 2973 C CA . PRO A 1 396 ? 7.793 6.284 -18.064 1.00 85.19 396 PRO A CA 1
ATOM 2974 C C . PRO A 1 396 ? 9.281 6.618 -17.871 1.00 85.19 396 PRO A C 1
ATOM 2976 O O . PRO A 1 396 ? 9.647 7.254 -16.887 1.00 85.19 396 PRO A O 1
ATOM 2979 N N . GLU A 1 397 ? 10.145 6.191 -18.795 1.00 80.31 397 GLU A N 1
ATOM 2980 C CA . GLU A 1 397 ? 11.506 6.737 -18.851 1.00 80.31 397 GLU A CA 1
ATOM 2981 C C . GLU A 1 397 ? 11.397 8.206 -19.270 1.00 80.31 397 GLU A C 1
ATOM 2983 O O . GLU A 1 397 ? 10.946 8.497 -20.383 1.00 80.31 397 GLU A O 1
ATOM 2988 N N . ASP A 1 398 ? 11.775 9.121 -18.380 1.00 74.19 398 ASP A N 1
ATOM 2989 C CA . ASP A 1 398 ? 11.862 10.536 -18.712 1.00 74.19 398 ASP A CA 1
ATOM 2990 C C . ASP A 1 398 ? 13.000 10.709 -19.714 1.00 74.19 398 ASP A C 1
ATOM 2992 O O . ASP A 1 398 ? 14.171 10.511 -19.391 1.00 74.19 398 ASP A O 1
ATOM 2996 N N . LYS A 1 399 ? 12.660 11.023 -20.966 1.00 58.53 399 LYS A N 1
ATOM 2997 C CA . LYS A 1 399 ? 13.669 11.222 -22.013 1.00 58.53 399 LYS A CA 1
ATOM 2998 C C . LYS A 1 399 ? 14.435 12.540 -21.860 1.00 58.53 399 LYS A C 1
ATOM 3000 O O . LYS A 1 399 ? 15.458 12.688 -22.514 1.00 58.53 399 LYS A O 1
ATOM 3005 N N . ASP A 1 400 ? 13.985 13.428 -20.967 1.00 52.31 400 ASP A N 1
ATOM 3006 C CA . ASP A 1 400 ? 14.393 14.839 -20.939 1.00 52.31 400 ASP A CA 1
ATOM 3007 C C . ASP A 1 400 ? 14.675 15.400 -19.519 1.00 52.31 400 ASP A C 1
ATOM 3009 O O . ASP A 1 400 ? 14.816 16.613 -19.343 1.00 52.31 400 ASP A O 1
ATOM 3013 N N . GLU A 1 401 ? 14.782 14.558 -18.479 1.00 52.19 401 GLU A N 1
ATOM 3014 C CA . GLU A 1 401 ? 15.060 15.031 -17.100 1.00 52.19 401 GLU A CA 1
ATOM 3015 C C . GLU A 1 401 ? 16.480 15.613 -16.913 1.00 52.19 401 GLU A C 1
ATOM 3017 O O . GLU A 1 401 ? 16.740 16.269 -15.904 1.00 52.19 401 GLU A O 1
ATOM 3022 N N . ASP A 1 402 ? 17.376 15.460 -17.895 1.00 48.38 402 ASP A N 1
ATOM 3023 C CA . ASP A 1 402 ? 18.685 16.130 -17.888 1.00 48.38 402 ASP A CA 1
ATOM 3024 C C . ASP A 1 402 ? 18.597 17.635 -18.254 1.00 48.38 402 ASP A C 1
ATOM 3026 O O . ASP A 1 402 ? 19.533 18.380 -17.962 1.00 48.38 402 ASP A O 1
ATOM 3030 N N . GLU A 1 403 ? 17.483 18.121 -18.830 1.00 40.97 403 GLU A N 1
ATOM 3031 C CA . GLU A 1 403 ? 17.300 19.546 -19.189 1.00 40.97 403 GLU A CA 1
ATOM 3032 C C . GLU A 1 403 ? 16.170 20.257 -18.429 1.00 40.97 403 GLU A C 1
ATOM 3034 O O . GLU A 1 403 ? 16.248 21.467 -18.194 1.00 40.97 403 GLU A O 1
ATOM 3039 N N . SER A 1 404 ? 15.131 19.542 -17.989 1.00 39.66 404 SER A N 1
ATOM 3040 C CA . SER A 1 404 ? 14.077 20.140 -17.167 1.00 39.66 404 SER A CA 1
ATOM 3041 C C . SER A 1 404 ? 14.454 20.013 -15.698 1.00 39.66 404 SER A C 1
ATOM 3043 O O . SER A 1 404 ? 14.117 19.029 -15.044 1.00 39.66 404 SER A O 1
ATOM 3045 N N . GLY A 1 405 ? 15.215 21.001 -15.209 1.00 38.44 405 GLY A N 1
ATOM 3046 C CA . GLY A 1 405 ? 15.641 21.129 -13.817 1.00 38.44 405 GLY A CA 1
ATOM 3047 C C . GLY A 1 405 ? 14.561 20.629 -12.871 1.00 38.44 405 GLY A C 1
ATOM 3048 O O . GLY A 1 405 ? 13.506 21.248 -12.746 1.00 38.44 405 GLY A O 1
ATOM 3049 N N . SER A 1 406 ? 14.844 19.467 -12.285 1.00 39.81 406 SER A N 1
ATOM 3050 C CA . SER A 1 406 ? 13.935 18.701 -11.460 1.00 39.81 406 SER A CA 1
ATOM 3051 C C . SER A 1 406 ? 13.112 19.632 -10.579 1.00 39.81 406 SER A C 1
ATOM 3053 O O . SER A 1 406 ? 13.619 20.220 -9.624 1.00 39.81 406 SER A O 1
ATOM 3055 N N . GLY A 1 407 ? 11.810 19.680 -10.855 1.00 37.59 407 GLY A N 1
ATOM 3056 C CA . GLY A 1 407 ? 10.787 20.016 -9.874 1.00 37.59 407 GLY A CA 1
ATOM 3057 C C . GLY A 1 407 ? 10.715 18.961 -8.767 1.00 37.59 407 GLY A C 1
ATOM 3058 O O . GLY A 1 407 ? 9.633 18.677 -8.262 1.00 37.59 407 GLY A O 1
ATOM 3059 N N . SER A 1 408 ? 11.861 18.374 -8.385 1.00 41.75 408 SER A N 1
ATOM 3060 C CA . SER A 1 408 ? 12.147 18.060 -7.000 1.00 41.75 408 SER A CA 1
ATOM 3061 C C . SER A 1 408 ? 11.519 19.184 -6.203 1.00 41.75 408 SER A C 1
ATOM 3063 O O . SER A 1 408 ? 11.931 20.343 -6.304 1.00 41.75 408 SER A O 1
ATOM 3065 N N . LEU A 1 409 ? 10.503 18.846 -5.425 1.00 43.28 409 LEU A N 1
ATOM 3066 C CA . LEU A 1 409 ? 10.231 19.566 -4.205 1.00 43.28 409 LEU A CA 1
ATOM 3067 C C . LEU A 1 409 ? 11.526 19.468 -3.384 1.00 43.28 409 LEU A C 1
ATOM 3069 O O . LEU A 1 409 ? 11.633 18.688 -2.445 1.00 43.28 409 LEU A O 1
ATOM 3073 N N . GLN A 1 410 ? 12.535 20.280 -3.727 1.00 39.09 410 GLN A N 1
ATOM 3074 C CA . GLN A 1 410 ? 13.281 20.952 -2.696 1.00 39.09 410 GLN A CA 1
ATOM 3075 C C . GLN A 1 410 ? 12.174 21.624 -1.904 1.00 39.09 410 GLN A C 1
ATOM 3077 O O . GLN A 1 410 ? 11.639 22.656 -2.311 1.00 39.09 410 GLN A O 1
ATOM 3082 N N . ILE A 1 411 ? 11.779 20.982 -0.808 1.00 43.34 411 ILE A N 1
ATOM 3083 C CA . ILE A 1 411 ? 11.261 21.675 0.354 1.00 43.34 411 ILE A CA 1
ATOM 3084 C C . ILE A 1 411 ? 12.394 22.633 0.702 1.00 43.34 411 ILE A C 1
ATOM 3086 O O . ILE A 1 411 ? 13.312 22.332 1.458 1.00 43.34 411 ILE A O 1
ATOM 3090 N N . GLN A 1 412 ? 12.436 23.742 -0.027 1.00 36.12 412 GLN A N 1
ATOM 3091 C CA . GLN A 1 412 ? 13.318 24.835 0.240 1.00 36.12 412 GLN A CA 1
ATOM 3092 C C . GLN A 1 412 ? 12.771 25.322 1.565 1.00 36.12 412 GLN A C 1
ATOM 3094 O O . GLN A 1 412 ? 11.641 25.803 1.625 1.00 36.12 412 GLN A O 1
ATOM 3099 N N . GLU A 1 413 ? 13.555 25.162 2.624 1.00 38.16 413 GLU A N 1
ATOM 3100 C CA . GLU A 1 413 ? 13.372 25.824 3.913 1.00 38.16 413 GLU A CA 1
ATOM 3101 C C . GLU A 1 413 ? 13.483 27.357 3.741 1.00 38.16 413 GLU A C 1
ATOM 3103 O O . GLU A 1 413 ? 14.200 28.051 4.457 1.00 38.16 413 GLU A O 1
ATOM 3108 N N . ARG A 1 414 ? 12.819 27.935 2.734 1.00 33.84 414 ARG A N 1
ATOM 3109 C CA . ARG A 1 414 ? 12.607 29.367 2.625 1.00 33.84 414 ARG A CA 1
ATOM 3110 C C . ARG A 1 414 ? 11.502 29.685 3.604 1.00 33.84 414 ARG A C 1
ATOM 3112 O O . ARG A 1 414 ? 10.346 29.360 3.355 1.00 33.84 414 ARG A O 1
ATOM 3119 N N . GLY A 1 415 ? 11.906 30.289 4.719 1.00 35.53 415 GLY A N 1
ATOM 3120 C CA . GLY A 1 415 ? 11.039 30.753 5.793 1.00 35.53 415 GLY A CA 1
ATOM 3121 C C . GLY A 1 415 ? 9.752 31.367 5.259 1.00 35.53 415 GLY A C 1
ATOM 3122 O O . GLY A 1 415 ? 9.732 32.503 4.790 1.00 35.53 415 GLY A O 1
ATOM 3123 N N . PHE A 1 416 ? 8.681 30.586 5.334 1.00 32.69 416 PHE A N 1
ATOM 3124 C CA . PHE A 1 416 ? 7.333 31.057 5.118 1.00 32.69 416 PHE A CA 1
ATOM 3125 C C . PHE A 1 416 ? 6.774 31.389 6.497 1.00 32.69 416 PHE A C 1
ATOM 3127 O O . PHE A 1 416 ? 6.564 30.508 7.332 1.00 32.69 416 PHE A O 1
ATOM 3134 N N . SER A 1 417 ? 6.584 32.679 6.762 1.00 40.16 417 SER A N 1
ATOM 3135 C CA . SER A 1 417 ? 5.817 33.148 7.912 1.00 40.16 417 SER A CA 1
ATOM 3136 C C . SER A 1 417 ? 4.371 32.701 7.711 1.00 40.16 417 SER A C 1
ATOM 3138 O O . SER A 1 417 ? 3.608 33.351 6.999 1.00 40.16 417 SER A O 1
ATOM 3140 N N . GLY A 1 418 ? 4.018 31.542 8.267 1.00 43.69 418 GLY A N 1
ATOM 3141 C CA . GLY A 1 418 ? 2.653 31.027 8.232 1.00 43.69 418 GLY A CA 1
ATOM 3142 C C . GLY A 1 418 ? 1.654 32.001 8.877 1.00 43.69 418 GLY A C 1
ATOM 3143 O O . GLY A 1 418 ? 2.053 32.880 9.649 1.00 43.69 418 GLY A O 1
ATOM 3144 N N . PRO A 1 419 ? 0.350 31.867 8.577 1.00 40.41 419 PRO A N 1
ATOM 3145 C CA . PRO A 1 419 ? -0.683 32.644 9.248 1.00 40.41 419 PRO A CA 1
ATOM 3146 C C . PRO A 1 419 ? -0.596 32.428 10.762 1.00 40.41 419 PRO A C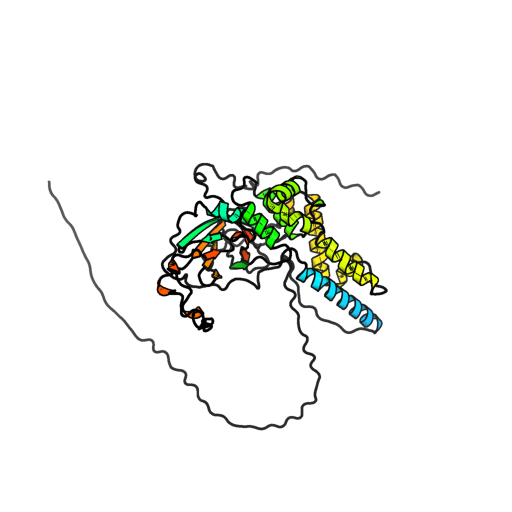 1
ATOM 3148 O O . PRO A 1 419 ? -0.513 31.295 11.239 1.00 40.41 419 PRO A O 1
ATOM 3151 N N . GLN A 1 420 ? -0.586 33.539 11.504 1.00 37.66 420 GLN A N 1
ATOM 3152 C CA . GLN A 1 420 ? -0.550 33.549 12.963 1.00 37.66 420 GLN A CA 1
ATOM 3153 C C . GLN A 1 420 ? -1.655 32.631 13.516 1.00 37.66 420 GLN A C 1
ATOM 3155 O O . GLN A 1 420 ? -2.800 32.735 13.063 1.00 37.66 420 GLN A O 1
ATOM 3160 N N . PRO A 1 421 ? -1.354 31.747 14.485 1.00 43.59 421 PRO A N 1
ATOM 3161 C CA . PRO A 1 421 ? -2.392 30.974 15.150 1.00 43.59 421 PRO A CA 1
ATOM 3162 C C . PRO A 1 421 ? -3.424 31.932 15.769 1.00 43.59 421 PRO A C 1
ATOM 3164 O O . PRO A 1 421 ? -3.036 32.986 16.287 1.00 43.59 421 PRO A O 1
ATOM 3167 N N . PRO A 1 422 ? -4.728 31.603 15.722 1.00 44.59 422 PRO A N 1
ATOM 3168 C CA . PRO A 1 422 ? -5.738 32.410 16.385 1.00 44.59 422 PRO A CA 1
ATOM 3169 C C . PRO A 1 422 ? -5.408 32.513 17.875 1.00 44.59 422 PRO A C 1
ATOM 3171 O O . PRO A 1 422 ? -4.993 31.536 18.503 1.00 44.59 422 PRO A O 1
ATOM 3174 N N . ALA A 1 423 ? -5.564 33.723 18.415 1.00 47.03 423 ALA A N 1
ATOM 3175 C CA . ALA A 1 423 ? -5.317 34.014 19.819 1.00 47.03 423 ALA A CA 1
ATOM 3176 C C . ALA A 1 423 ? -6.076 33.019 20.717 1.00 47.03 423 ALA A C 1
ATOM 3178 O O . ALA A 1 423 ? -7.214 32.658 20.394 1.00 47.03 423 ALA A O 1
ATOM 3179 N N . PRO A 1 424 ? -5.474 32.566 21.831 1.00 42.06 424 PRO A N 1
ATOM 3180 C CA . PRO A 1 424 ? -6.145 31.660 22.746 1.00 42.06 424 PRO A CA 1
ATOM 3181 C C . PRO A 1 424 ? -7.455 32.290 23.226 1.00 42.06 424 PRO A C 1
ATOM 3183 O O . PRO A 1 424 ? -7.485 33.434 23.679 1.00 42.06 424 PRO A O 1
ATOM 3186 N N . LEU A 1 425 ? -8.543 31.528 23.097 1.00 43.88 425 LEU A N 1
ATOM 3187 C CA . LEU A 1 425 ? -9.828 31.842 23.707 1.00 43.88 425 LEU A CA 1
ATOM 3188 C C . LEU A 1 425 ? -9.613 31.974 25.216 1.00 43.88 425 LEU A C 1
ATOM 3190 O O . LEU A 1 425 ? -9.310 30.990 25.891 1.00 43.88 425 LEU A O 1
ATOM 3194 N N . ASN A 1 426 ? -9.754 33.198 25.724 1.00 42.84 426 ASN A N 1
ATOM 3195 C CA . ASN A 1 426 ? -9.827 33.459 27.153 1.00 42.84 426 ASN A CA 1
ATOM 3196 C C . ASN A 1 426 ? -10.984 32.639 27.729 1.00 42.84 426 ASN A C 1
ATOM 3198 O O . ASN A 1 426 ? -12.142 32.844 27.361 1.00 42.84 426 ASN A O 1
ATOM 3202 N N . GLN A 1 427 ? -10.651 31.699 28.610 1.00 44.28 427 GLN A N 1
ATOM 3203 C CA . GLN A 1 427 ? -11.628 31.043 29.466 1.00 44.28 427 GLN A CA 1
ATOM 3204 C C . GLN A 1 427 ? -12.156 32.089 30.456 1.00 44.28 427 GLN A C 1
ATOM 3206 O O . GLN A 1 427 ? -11.366 32.734 31.148 1.00 44.28 427 GLN A O 1
ATOM 3211 N N . VAL A 1 428 ? -13.477 32.270 30.467 1.00 48.19 428 VAL A N 1
ATOM 3212 C CA . VAL A 1 428 ? -14.236 32.914 31.549 1.00 48.19 428 VAL A CA 1
ATOM 3213 C C . VAL A 1 428 ? -14.876 31.815 32.374 1.00 48.19 428 VAL A C 1
ATOM 3215 O O . VAL A 1 428 ? -15.400 30.867 31.741 1.00 48.19 428 VAL A O 1
#

Organism: NCBI:txid2107698

Radius of gyration: 29.2 Å; chains: 1; bounding box: 94×80×77 Å

Secondary structure (DSSP, 8-state):
--------------------PPPP-PPP------------------------PPPBTT---PPPP-----HHHHHHHHHHHHHHHHHHHHHHHS-SSB--TTSPPPEESS-SSSS--PBPPPTTHHHHHHH-SSS-EEE-SEEEEEEEEEEE-STT-B--TT-B-EEEE-BSTTHHHHHHHHHHSTT--S-HHHHHHHHHHHHTT--GGGS-HHHHHHHHHH-GGGGGGGSS-HHHHHHHHHHHHHHHSTT---HHHHHTTSHHHHHHHHHHHHHHHHHHHHTT-HHHHHHHHS-TTS------GGGPPEEEEETTEEEEEEESSSTTSPEEEEEEE-SS--GGGTTS-----GGGTTS-GGG--GGGS-EEE-GGGEEEE-SSTTBPPEEEEE----SSTTTS-------------PPPPPPP----